Protein AF-A0A6C0HSX8-F1 (afdb_monomer_lite)

pLDDT: mean 77.42, std 18.5, range [24.56, 97.62]

Organism: NCBI:txid1070528

Sequence (613 aa):
MSINVEELKIKISTNLPGSNSSLIDFKRTMLSHPELVDMRQDLSEYPYFTFDVKYPLKNLRYLTYKDRVEFFFNKEKFTQRLLTFSKEKTILDITKIETDKDEQFYYKRRDKNIEKNILAMIELLFPTKFPVINDIQSSYDIVQERSKIKNMVLDPMVTNNYCYFKINNETYTVKKNIWINDILNHPFYQRLILEYRKLWIALEESKLKIKREYNLKIKNKKVTENEIKSEKEKRIGIIDKLLKEKNDSVDKKDVPREYDVFTGIIVNDYKAPLRESSNTELQTLLNTSNSDSIEEFYNFLNYLYDRFFYLGKNENSKKLDMKYKNKLKVGMSFVNLNIMDAPKKEVYIYIDFIKGEVNKENEKKIWCPFVGDYLGNQLETLILNYYSKGVTTKSIPNWNITKNRMIFSIKNSKSEETKKPLMLEEKPLHNSTGKHVSNKEEKKEDKNSSNYISFKSNFLSFIFKKIDKKKIDELNESRFKVLLPVTLTDQNLLDLIEKNDSELYSLIEEWNKSPNRNRGLISELNVKISSLEGKLKNAKDESKHQELIKVFIEMNNQNFKASLFNLLIEVENIVLELEQNKKLFSNVLPRGGGTKKKGKNSSLFTRKLINKK

Secondary structure (DSSP, 8-state):
-----EEEEEEEEE--SSSTT--EE--GGGEE-GGGTT--TTS-SS-EE-SSS---HHHHHTS-HHHHHHHHH-HHHHHHHHHHH--GGGS--GGG--SHHHHHHHHHHHHHHHHHHHHHHHHHHS---SSSTT-EEEHHHHHTT----------TTS-----EEEETTEEEEEEEEEEE-BTTTSHHHHHHHHHHHHHHHHHHHHHHHHHHHHHHHHHTT-S-HHHHHHHHHHHHHHHHHHTT---TTS-GGGS-HHHHHIIIIIGGGGSTTT-EES-HHHHHHHH--SHHHHHHHHHHHHHHHHHHT--S--GGGGSPPHHHHGGGB--PEE--TT-TTS--EEEEEEEEEEEB---TTTHHHHHHHHHHHHHHHHHHHHHHHHHTTSSTT----TT-TTTT-EEEETTTTEEEEP----SS--PPP-----------PPP-----HHHHHHHHHHIIIIIGGGS-HHHHHHHHHSS-TTT------TTTHHHHHHHH-HHHHHHHHHHHH-SS--HHHHHHHHHHHHHHHHHHHHHHHHTTS--SSTHHHHHHHHHHHHHHHHHHHHHHHHHHHHHHTSPP------PPPP-------------------

Structure (mmCIF, N/CA/C/O backbone):
data_AF-A0A6C0HSX8-F1
#
_entry.id   AF-A0A6C0HSX8-F1
#
loop_
_atom_site.group_PDB
_atom_site.id
_atom_site.type_symbol
_atom_site.label_atom_id
_atom_site.label_alt_id
_atom_site.label_comp_id
_atom_site.label_asym_id
_atom_site.label_entity_id
_atom_site.label_seq_id
_atom_site.pdbx_PDB_ins_code
_atom_site.Cartn_x
_atom_site.Cartn_y
_atom_site.Cartn_z
_atom_site.occupancy
_atom_site.B_iso_or_equiv
_atom_site.auth_seq_id
_atom_site.auth_comp_id
_atom_site.auth_asym_id
_atom_site.auth_atom_id
_atom_site.pdbx_PDB_model_num
ATOM 1 N N . MET A 1 1 ? 39.015 0.300 -7.497 1.00 61.34 1 MET A N 1
ATOM 2 C CA . MET A 1 1 ? 37.732 0.847 -7.001 1.00 61.34 1 MET A CA 1
ATOM 3 C C . MET A 1 1 ? 36.683 -0.235 -7.074 1.00 61.34 1 MET A C 1
ATOM 5 O O . MET A 1 1 ? 36.544 -0.835 -8.132 1.00 61.34 1 MET A O 1
ATOM 9 N N . SER A 1 2 ? 35.970 -0.485 -5.982 1.00 75.38 2 SER A N 1
ATOM 10 C CA . SER A 1 2 ? 34.860 -1.435 -5.945 1.00 75.38 2 SER A CA 1
ATOM 11 C C . SER A 1 2 ? 33.564 -0.690 -5.638 1.00 75.38 2 SER A C 1
ATOM 13 O O . SER A 1 2 ? 33.527 0.191 -4.785 1.00 75.38 2 SER A O 1
ATOM 15 N N . ILE A 1 3 ? 32.512 -1.030 -6.373 1.00 88.06 3 ILE A N 1
ATOM 16 C CA . ILE A 1 3 ? 31.132 -0.681 -6.036 1.00 88.06 3 ILE A CA 1
ATOM 17 C C . ILE A 1 3 ? 30.458 -1.954 -5.532 1.00 88.06 3 ILE A C 1
ATOM 19 O O . ILE A 1 3 ? 30.663 -3.026 -6.106 1.00 88.06 3 ILE A O 1
ATOM 23 N N . ASN A 1 4 ? 29.676 -1.856 -4.461 1.00 90.56 4 ASN A N 1
ATOM 24 C CA . ASN A 1 4 ? 28.889 -2.970 -3.968 1.00 90.56 4 ASN A CA 1
ATOM 25 C C . ASN A 1 4 ? 27.677 -3.171 -4.885 1.00 90.56 4 ASN A C 1
ATOM 27 O O . ASN A 1 4 ? 26.812 -2.297 -5.011 1.00 90.56 4 ASN A O 1
ATOM 31 N N . VAL A 1 5 ? 27.635 -4.329 -5.541 1.00 93.50 5 VAL A N 1
ATOM 32 C CA . VAL A 1 5 ? 26.610 -4.710 -6.513 1.00 93.50 5 VAL A CA 1
ATOM 33 C C . VAL A 1 5 ? 25.954 -6.000 -6.054 1.00 93.50 5 VAL A C 1
ATOM 35 O O . VAL A 1 5 ? 26.605 -7.041 -5.953 1.00 93.50 5 VAL A O 1
ATOM 38 N N . GLU A 1 6 ? 24.646 -5.924 -5.843 1.00 93.75 6 GLU A N 1
ATOM 39 C CA . GLU A 1 6 ? 23.813 -7.023 -5.360 1.00 93.75 6 GLU A CA 1
ATOM 40 C C . GLU A 1 6 ? 22.577 -7.176 -6.247 1.00 93.75 6 GLU A C 1
ATOM 42 O O . GLU A 1 6 ? 22.180 -6.241 -6.944 1.00 93.75 6 GLU A O 1
ATOM 47 N N . GLU A 1 7 ? 21.957 -8.350 -6.212 1.00 95.25 7 GLU A N 1
ATOM 48 C CA . GLU A 1 7 ? 20.669 -8.576 -6.864 1.00 95.25 7 GLU A CA 1
ATOM 49 C C . GLU A 1 7 ? 19.532 -7.911 -6.080 1.00 95.25 7 GLU A C 1
ATOM 51 O O . GLU A 1 7 ? 19.489 -7.940 -4.846 1.00 95.25 7 GLU A O 1
ATOM 56 N N . LEU A 1 8 ? 18.597 -7.310 -6.813 1.00 96.56 8 LEU A N 1
ATOM 57 C CA . LEU A 1 8 ? 17.428 -6.636 -6.272 1.00 96.56 8 LEU A CA 1
ATOM 58 C C . LEU A 1 8 ? 16.168 -7.438 -6.572 1.00 96.56 8 LEU A C 1
ATOM 60 O O . LEU A 1 8 ? 15.764 -7.596 -7.725 1.00 96.56 8 LEU A O 1
ATOM 64 N N . LYS A 1 9 ? 15.474 -7.862 -5.519 1.00 96.25 9 LYS A N 1
ATOM 65 C CA . LYS A 1 9 ? 14.165 -8.488 -5.649 1.00 96.25 9 LYS A CA 1
ATOM 66 C C . LYS A 1 9 ? 13.092 -7.429 -5.898 1.00 96.25 9 LYS A C 1
ATOM 68 O O . LYS A 1 9 ? 12.909 -6.510 -5.102 1.00 96.25 9 LYS A O 1
ATOM 73 N N . ILE A 1 10 ? 12.339 -7.569 -6.984 1.00 96.94 10 ILE A N 1
ATOM 74 C CA . ILE A 1 10 ? 11.225 -6.670 -7.302 1.00 96.94 10 ILE A CA 1
ATOM 75 C C . ILE A 1 10 ? 9.908 -7.424 -7.103 1.00 96.94 10 ILE A C 1
ATOM 77 O O . ILE A 1 10 ? 9.648 -8.427 -7.763 1.00 96.94 10 ILE A O 1
ATOM 81 N N . LYS A 1 11 ? 9.071 -6.930 -6.189 1.00 95.62 11 LYS A N 1
ATOM 82 C CA . LYS A 1 11 ? 7.714 -7.426 -5.932 1.00 95.62 11 LYS A CA 1
ATOM 83 C C . LYS A 1 11 ? 6.708 -6.575 -6.706 1.00 95.62 11 LYS A C 1
ATOM 85 O O . LYS A 1 11 ? 6.606 -5.372 -6.462 1.00 95.62 11 LYS A O 1
ATOM 90 N N . ILE A 1 12 ? 5.950 -7.180 -7.615 1.00 93.94 12 ILE A N 1
ATOM 91 C CA . ILE A 1 12 ? 4.971 -6.480 -8.452 1.00 93.94 12 ILE A CA 1
ATOM 92 C C . ILE A 1 12 ? 3.555 -6.674 -7.904 1.00 93.94 12 ILE A C 1
ATOM 94 O O . ILE A 1 12 ? 3.070 -7.795 -7.804 1.00 93.94 12 ILE A O 1
ATOM 98 N N . SER A 1 13 ? 2.870 -5.574 -7.603 1.00 92.12 13 SER A N 1
ATOM 99 C CA . SER A 1 13 ? 1.418 -5.505 -7.399 1.00 92.12 13 SER A CA 1
ATOM 100 C C . SER A 1 13 ? 0.740 -5.048 -8.696 1.00 92.12 13 SER A C 1
ATOM 102 O O . SER A 1 13 ? 1.290 -4.201 -9.396 1.00 92.12 13 SER A O 1
ATOM 104 N N . THR A 1 14 ? -0.430 -5.588 -9.047 1.00 91.75 14 THR A N 1
ATOM 105 C CA . THR A 1 14 ? -1.051 -5.342 -10.365 1.00 91.75 14 THR A CA 1
ATOM 106 C C . THR A 1 14 ? -2.570 -5.157 -10.300 1.00 91.75 14 THR A C 1
ATOM 108 O O . THR A 1 14 ? -3.211 -5.395 -9.266 1.00 91.75 14 THR A O 1
ATOM 111 N N . ASN A 1 15 ? -3.152 -4.742 -11.429 1.00 90.00 15 ASN A N 1
ATOM 112 C CA . ASN A 1 15 ? -4.592 -4.721 -11.701 1.00 90.00 15 ASN A CA 1
ATOM 113 C C . ASN A 1 15 ? -5.109 -6.015 -12.373 1.00 90.00 15 ASN A C 1
ATOM 115 O O . ASN A 1 15 ? -6.150 -5.977 -13.017 1.00 90.00 15 ASN A O 1
ATOM 119 N N . LEU A 1 16 ? -4.419 -7.155 -12.268 1.00 87.94 16 LEU A N 1
ATOM 120 C CA . LEU A 1 16 ? -4.921 -8.414 -12.838 1.00 87.94 16 LEU A CA 1
ATOM 121 C C . LEU A 1 16 ? -6.102 -8.982 -12.010 1.00 87.94 16 LEU A C 1
ATOM 123 O O . LEU A 1 16 ? -6.048 -8.947 -10.776 1.00 87.94 16 LEU A O 1
ATOM 127 N N . PRO A 1 17 ? -7.165 -9.519 -12.645 1.00 72.25 17 PRO A N 1
ATOM 128 C CA . PRO A 1 17 ? -8.296 -10.135 -11.955 1.00 72.25 17 PRO A CA 1
ATOM 129 C C . PRO A 1 17 ? -7.952 -11.557 -11.480 1.00 72.25 17 PRO A C 1
ATOM 131 O O . PRO A 1 17 ? -7.256 -12.293 -12.170 1.00 72.25 17 PRO A O 1
ATOM 134 N N . GLY A 1 18 ? -8.506 -11.991 -10.339 1.00 61.31 18 GLY A N 1
ATOM 135 C CA . GLY A 1 18 ? -8.582 -13.427 -10.009 1.00 61.31 18 GLY A CA 1
ATOM 136 C C . GLY A 1 18 ? -7.676 -13.971 -8.900 1.00 61.31 18 GLY A C 1
ATOM 137 O O . GLY A 1 18 ? -7.737 -15.162 -8.621 1.00 61.31 18 GLY A O 1
ATOM 138 N N . SER A 1 19 ? -6.935 -13.140 -8.176 1.00 42.19 19 SER A N 1
ATOM 139 C CA . SER A 1 19 ? -6.230 -13.571 -6.962 1.00 42.19 19 SER A CA 1
ATOM 140 C C . SER A 1 19 ? -6.190 -12.436 -5.956 1.00 42.19 19 SER A C 1
ATOM 142 O O . SER A 1 19 ? -5.979 -11.285 -6.335 1.00 42.19 19 SER A O 1
ATOM 144 N N . ASN A 1 20 ? -6.402 -12.749 -4.675 1.00 44.25 20 ASN A N 1
ATOM 145 C CA . ASN A 1 20 ? -6.136 -11.840 -3.562 1.00 44.25 20 ASN A CA 1
ATOM 146 C C . ASN A 1 20 ? -4.776 -11.173 -3.790 1.00 44.25 20 ASN A C 1
ATOM 148 O O . ASN A 1 20 ? -3.761 -11.838 -3.620 1.00 44.25 20 ASN A O 1
ATOM 152 N N . SER A 1 21 ? -4.755 -9.911 -4.234 1.00 51.84 21 SER A N 1
ATOM 153 C CA . SER A 1 21 ? -3.550 -9.074 -4.296 1.00 51.84 21 SER A CA 1
ATOM 154 C C . SER A 1 21 ? -2.266 -9.835 -4.678 1.00 51.84 21 SER A C 1
ATOM 156 O O . SER A 1 21 ? -1.321 -9.824 -3.892 1.00 51.84 21 SER A O 1
ATOM 158 N N . SER A 1 22 ? -2.238 -10.561 -5.805 1.00 63.34 22 SER A N 1
ATOM 159 C CA . SER A 1 22 ? -1.090 -11.413 -6.150 1.00 63.34 22 SER A CA 1
ATOM 160 C C . SER A 1 22 ? 0.150 -10.552 -6.349 1.00 63.34 22 SER A C 1
ATOM 162 O O . SER A 1 22 ? 0.334 -9.943 -7.401 1.00 63.34 22 SER A O 1
ATOM 164 N N . LEU A 1 23 ? 0.970 -10.474 -5.306 1.00 86.12 23 LEU A N 1
ATOM 165 C CA . LEU A 1 23 ? 2.324 -9.973 -5.396 1.00 86.12 23 LEU A CA 1
ATOM 166 C C . LEU A 1 23 ? 3.110 -10.989 -6.213 1.00 86.12 23 LEU A C 1
ATOM 168 O O . LEU A 1 23 ? 3.258 -12.135 -5.796 1.00 86.12 23 LEU A O 1
ATOM 172 N N . ILE A 1 24 ? 3.560 -10.574 -7.389 1.00 90.50 24 ILE A N 1
ATOM 173 C CA . ILE A 1 24 ? 4.326 -11.412 -8.304 1.00 90.50 24 ILE A CA 1
ATOM 174 C C . ILE A 1 24 ? 5.804 -11.089 -8.111 1.00 90.50 24 ILE A C 1
ATOM 176 O O . ILE A 1 24 ? 6.194 -9.920 -8.106 1.00 90.50 24 ILE A O 1
ATOM 180 N N . ASP A 1 25 ? 6.630 -12.119 -7.964 1.00 92.94 25 ASP A N 1
ATOM 181 C CA . ASP A 1 25 ? 8.080 -11.953 -7.953 1.00 92.94 25 ASP A CA 1
ATOM 182 C C . ASP A 1 25 ? 8.540 -11.730 -9.390 1.00 92.94 25 ASP A C 1
ATOM 184 O O . ASP A 1 25 ? 8.415 -12.614 -10.236 1.00 92.94 25 ASP A O 1
ATOM 188 N N . PHE A 1 26 ? 9.029 -10.524 -9.674 1.00 95.38 26 PHE A N 1
ATOM 189 C CA . PHE A 1 26 ? 9.528 -10.192 -10.996 1.00 95.38 26 PHE A CA 1
ATOM 190 C C . PHE A 1 26 ? 10.747 -11.046 -11.330 1.00 95.38 26 PHE A C 1
ATOM 192 O O . PHE A 1 26 ? 11.715 -11.083 -10.567 1.00 95.38 26 PHE A O 1
ATOM 199 N N . LYS A 1 27 ? 10.718 -11.646 -12.515 1.00 95.06 27 LYS A N 1
ATOM 200 C CA . LYS A 1 27 ? 11.870 -12.283 -13.143 1.00 95.06 27 LYS A CA 1
ATOM 201 C C . LYS A 1 27 ? 12.086 -11.690 -14.523 1.00 95.06 27 LYS A C 1
ATOM 203 O O . LYS A 1 27 ? 11.119 -11.384 -15.223 1.00 95.06 27 LYS A O 1
ATOM 208 N N . ARG A 1 28 ? 13.345 -11.618 -14.958 1.00 95.00 28 ARG A N 1
ATOM 209 C CA . ARG A 1 28 ? 13.721 -11.193 -16.318 1.00 95.00 28 ARG A CA 1
ATOM 210 C C . ARG A 1 28 ? 12.884 -11.864 -17.407 1.00 95.00 28 ARG A C 1
ATOM 212 O O . ARG A 1 28 ? 12.470 -11.201 -18.349 1.00 95.00 28 ARG A O 1
ATOM 219 N N . THR A 1 29 ? 12.623 -13.162 -17.269 1.00 92.94 29 THR A N 1
ATOM 220 C CA . THR A 1 29 ? 11.882 -13.987 -18.240 1.00 92.94 29 THR A CA 1
ATOM 221 C C . THR A 1 29 ? 10.427 -13.561 -18.441 1.00 92.94 29 THR A C 1
ATOM 223 O O . THR A 1 29 ? 9.812 -13.953 -19.428 1.00 92.94 29 THR A O 1
ATOM 226 N N . MET A 1 30 ? 9.878 -12.738 -17.545 1.00 94.56 30 MET A N 1
ATOM 227 C CA . MET A 1 30 ? 8.550 -12.150 -17.711 1.00 94.56 30 MET A CA 1
ATOM 228 C C . MET A 1 30 ? 8.540 -11.022 -18.748 1.00 94.56 30 MET A C 1
ATOM 230 O O . MET A 1 30 ? 7.476 -10.723 -19.289 1.00 94.56 30 MET A O 1
ATOM 234 N N . LEU A 1 31 ? 9.687 -10.387 -19.022 1.00 94.75 31 LEU A N 1
ATOM 235 C CA . LEU A 1 31 ? 9.798 -9.343 -20.038 1.00 94.75 31 LEU A CA 1
ATOM 236 C C . LEU A 1 31 ? 9.642 -9.949 -21.432 1.00 94.75 31 LEU A C 1
ATOM 238 O O . LEU A 1 31 ? 10.349 -10.879 -21.812 1.00 94.75 31 LEU A O 1
ATOM 242 N N . SER A 1 32 ? 8.743 -9.369 -22.217 1.00 91.69 32 SER A N 1
ATOM 243 C CA . SER A 1 32 ? 8.502 -9.741 -23.605 1.00 91.69 32 SER A CA 1
ATOM 244 C C . SER A 1 32 ? 8.627 -8.494 -24.468 1.00 91.69 32 SER A C 1
ATOM 246 O O . SER A 1 32 ? 7.909 -7.519 -24.273 1.00 91.69 32 SER A O 1
ATOM 248 N N . HIS A 1 33 ? 9.554 -8.495 -25.421 1.00 90.06 33 HIS A N 1
ATOM 249 C CA . HIS A 1 33 ? 9.722 -7.401 -26.375 1.00 90.06 33 HIS A CA 1
ATOM 250 C C . HIS A 1 33 ? 10.427 -7.925 -27.636 1.00 90.06 33 HIS A C 1
ATOM 252 O O . HIS A 1 33 ? 11.295 -8.790 -27.497 1.00 90.06 33 HIS A O 1
ATOM 258 N N . PRO A 1 34 ? 10.114 -7.414 -28.845 1.00 88.25 34 PRO A N 1
ATOM 259 C CA . PRO A 1 34 ? 10.730 -7.889 -30.089 1.00 88.25 34 PRO A CA 1
ATOM 260 C C . PRO A 1 34 ? 12.266 -7.856 -30.081 1.00 88.25 34 PRO A C 1
ATOM 262 O O . PRO A 1 34 ? 12.910 -8.778 -30.563 1.00 88.25 34 PRO A O 1
ATOM 265 N N . GLU A 1 35 ? 12.870 -6.843 -29.453 1.00 89.56 35 GLU A N 1
ATOM 266 C CA . GLU A 1 35 ? 14.338 -6.736 -29.325 1.00 89.56 35 GLU A CA 1
ATOM 267 C C . GLU A 1 35 ? 14.986 -7.808 -28.420 1.00 89.56 35 GLU A C 1
ATOM 269 O O . GLU A 1 35 ? 16.211 -7.916 -28.378 1.00 89.56 35 GLU A O 1
ATOM 274 N N . LEU A 1 36 ? 14.196 -8.582 -27.666 1.00 89.81 36 LEU A N 1
ATOM 275 C CA . LEU A 1 36 ? 14.700 -9.584 -26.719 1.00 89.81 36 LEU A CA 1
ATOM 276 C C . LEU A 1 36 ? 14.746 -11.007 -27.295 1.00 89.81 36 LEU A C 1
ATOM 278 O O . LEU A 1 36 ? 15.215 -11.902 -26.598 1.00 89.81 36 LEU A O 1
ATOM 282 N N . VAL A 1 37 ? 14.281 -11.230 -28.532 1.00 85.12 37 VAL A N 1
ATOM 283 C CA . VAL A 1 37 ? 14.217 -12.573 -29.147 1.00 85.12 37 VAL A CA 1
ATOM 284 C C . VAL A 1 37 ? 15.601 -13.234 -29.203 1.00 85.12 37 VAL A C 1
ATOM 286 O O . VAL A 1 37 ? 15.739 -14.387 -28.808 1.00 85.12 37 VAL A O 1
ATOM 289 N N . ASP A 1 38 ? 16.637 -12.469 -29.559 1.00 82.19 38 ASP A N 1
ATOM 290 C CA . ASP A 1 38 ? 18.027 -12.946 -29.666 1.00 82.19 38 ASP A CA 1
ATOM 291 C C . ASP A 1 38 ? 18.874 -12.567 -28.438 1.00 82.19 38 ASP A C 1
ATOM 293 O O . ASP A 1 38 ? 20.046 -12.174 -28.540 1.00 82.19 38 ASP A O 1
ATOM 297 N N . MET A 1 39 ? 18.257 -12.540 -27.257 1.00 83.12 39 MET A N 1
ATOM 298 C CA . MET A 1 39 ? 18.958 -12.234 -26.015 1.00 83.12 39 MET A CA 1
ATOM 299 C C . MET A 1 39 ? 19.710 -13.461 -25.495 1.00 83.12 39 MET A C 1
ATOM 301 O O . MET A 1 39 ? 19.223 -14.588 -25.567 1.00 83.12 39 MET A O 1
ATOM 305 N N . ARG A 1 40 ? 20.902 -13.234 -24.930 1.00 76.38 40 ARG A N 1
ATOM 306 C CA . ARG A 1 40 ? 21.687 -14.303 -24.311 1.00 76.38 40 ARG A CA 1
ATOM 307 C C . ARG A 1 40 ? 20.922 -14.941 -23.147 1.00 76.38 40 ARG A C 1
ATOM 309 O O . ARG A 1 40 ? 20.208 -14.261 -22.407 1.00 76.38 40 ARG A O 1
ATOM 316 N N . GLN A 1 41 ? 21.086 -16.251 -22.986 1.00 73.62 41 GLN A N 1
ATOM 317 C CA . GLN A 1 41 ? 20.391 -17.017 -21.950 1.00 73.62 41 GLN A CA 1
ATOM 318 C C . GLN A 1 41 ? 21.076 -16.940 -20.574 1.00 73.62 41 GLN A C 1
ATOM 320 O O . GLN A 1 41 ? 20.413 -17.181 -19.571 1.00 73.62 41 GLN A O 1
ATOM 325 N N . ASP A 1 42 ? 22.347 -16.532 -20.512 1.00 85.19 42 ASP A N 1
ATOM 326 C CA . ASP A 1 42 ? 23.212 -16.489 -19.318 1.00 85.19 42 ASP A CA 1
ATOM 327 C C . ASP A 1 42 ? 22.998 -15.267 -18.400 1.00 85.19 42 ASP A C 1
ATOM 329 O O . ASP A 1 42 ? 23.768 -15.024 -17.473 1.00 85.19 42 ASP A O 1
ATOM 333 N N . LEU A 1 43 ? 21.947 -14.482 -18.635 1.00 92.81 43 LEU A N 1
ATOM 334 C CA . LEU A 1 43 ? 21.606 -13.322 -17.811 1.00 92.81 43 LEU A CA 1
ATOM 335 C C . LEU A 1 43 ? 20.876 -13.731 -16.525 1.00 92.81 43 LEU A C 1
ATOM 337 O O . LEU A 1 43 ? 19.984 -14.587 -16.572 1.00 92.81 43 LEU A O 1
ATOM 341 N N . SER A 1 44 ? 21.166 -13.035 -15.416 1.00 94.38 44 SER A N 1
ATOM 342 C CA . SER A 1 44 ? 20.506 -13.270 -14.121 1.00 94.38 44 SER A CA 1
ATOM 343 C C . SER A 1 44 ? 18.979 -13.134 -14.220 1.00 94.38 44 SER A C 1
ATOM 345 O O . SER A 1 44 ? 18.436 -12.452 -15.099 1.00 94.38 44 SER A O 1
ATOM 347 N N . GLU A 1 45 ? 18.265 -13.813 -13.319 1.00 93.44 45 GLU A N 1
ATOM 348 C CA . GLU A 1 45 ? 16.816 -13.667 -13.170 1.00 93.44 45 GLU A CA 1
ATOM 349 C C . GLU A 1 45 ? 16.429 -12.336 -12.514 1.00 93.44 45 GLU A C 1
ATOM 351 O O . GLU A 1 45 ? 15.353 -11.810 -12.820 1.00 93.44 45 GLU A O 1
ATOM 356 N N . TYR A 1 46 ? 17.293 -11.788 -11.651 1.00 95.75 46 TYR A N 1
ATOM 357 C CA . TYR A 1 46 ? 17.060 -10.557 -10.895 1.00 95.75 46 TYR A CA 1
ATOM 358 C C . TYR A 1 46 ? 17.979 -9.427 -11.372 1.00 95.75 46 TYR A C 1
ATOM 360 O O . TYR A 1 46 ? 19.138 -9.668 -11.714 1.00 95.75 46 TYR A O 1
ATOM 368 N N . PRO A 1 47 ? 17.493 -8.175 -11.404 1.00 97.31 47 PRO A N 1
ATOM 369 C CA . PRO A 1 47 ? 18.325 -7.054 -11.803 1.00 97.31 47 PRO A CA 1
ATOM 370 C C . PRO A 1 47 ? 19.370 -6.741 -10.729 1.00 97.31 47 PRO A C 1
ATOM 372 O O . PRO A 1 47 ? 19.084 -6.755 -9.532 1.00 97.31 47 PRO A O 1
ATOM 375 N N . TYR A 1 48 ? 20.569 -6.378 -11.160 1.00 97.62 48 TYR A N 1
ATOM 376 C CA . TYR A 1 48 ? 21.613 -5.840 -10.308 1.00 97.62 48 TYR A CA 1
ATOM 377 C C . TYR A 1 48 ? 21.307 -4.401 -9.893 1.00 97.62 48 TYR A C 1
ATOM 379 O O . TYR A 1 48 ? 20.734 -3.595 -10.636 1.00 97.62 48 TYR A O 1
ATOM 387 N N . PHE A 1 49 ? 21.710 -4.076 -8.671 1.00 96.94 49 PHE A N 1
ATOM 388 C CA . PHE A 1 49 ? 21.476 -2.786 -8.058 1.00 96.94 49 PHE A CA 1
ATOM 389 C C . PHE A 1 49 ? 22.652 -2.354 -7.189 1.00 96.94 49 PHE A C 1
ATOM 391 O O . PHE A 1 49 ? 23.287 -3.151 -6.497 1.00 96.94 49 PHE A O 1
ATOM 398 N N . THR A 1 50 ? 22.888 -1.046 -7.173 1.00 95.06 50 THR A N 1
ATOM 399 C CA . THR A 1 50 ? 23.764 -0.397 -6.202 1.00 95.06 50 THR A CA 1
ATOM 400 C C . THR A 1 50 ? 23.189 0.956 -5.806 1.00 95.06 50 THR A C 1
ATOM 402 O O . THR A 1 50 ? 22.540 1.637 -6.607 1.00 95.06 50 THR A O 1
ATOM 405 N N . PHE A 1 51 ? 23.434 1.356 -4.562 1.00 93.50 51 PHE A N 1
ATOM 406 C CA . PHE A 1 51 ? 23.184 2.716 -4.096 1.00 93.50 51 PHE A CA 1
ATOM 407 C C . PHE A 1 51 ? 24.471 3.536 -3.967 1.00 93.50 51 PHE A C 1
ATOM 409 O O . PHE A 1 51 ? 24.384 4.731 -3.686 1.00 93.50 51 PHE A O 1
ATOM 416 N N . ASP A 1 52 ? 25.643 2.941 -4.211 1.00 90.81 52 ASP A N 1
ATOM 417 C CA . ASP A 1 52 ? 26.944 3.585 -3.990 1.00 90.81 52 ASP A CA 1
ATOM 418 C C . ASP A 1 52 ? 27.179 4.733 -4.967 1.00 90.81 52 ASP A C 1
ATOM 420 O O . ASP A 1 52 ? 27.760 5.766 -4.627 1.00 90.81 52 ASP A O 1
ATOM 424 N N . VAL A 1 53 ? 26.663 4.570 -6.184 1.00 91.56 53 VAL A N 1
ATOM 425 C CA . VAL A 1 53 ? 26.750 5.542 -7.269 1.00 91.56 53 VAL A CA 1
ATOM 426 C C . VAL A 1 53 ? 25.379 5.801 -7.868 1.00 91.56 53 VAL A C 1
ATOM 428 O O . VAL A 1 53 ? 24.539 4.911 -7.997 1.00 91.56 53 VAL A O 1
ATOM 431 N N . LYS A 1 54 ? 25.140 7.050 -8.260 1.00 92.25 54 LYS A N 1
ATOM 432 C CA . LYS A 1 54 ? 23.919 7.424 -8.970 1.00 92.25 54 LYS A CA 1
ATOM 433 C C . LYS A 1 54 ? 24.009 6.954 -10.423 1.00 92.25 54 LYS A C 1
ATOM 435 O O . LYS A 1 54 ? 24.996 7.237 -11.095 1.00 92.25 54 LYS A O 1
ATOM 440 N N . TYR A 1 55 ? 22.942 6.357 -10.944 1.00 93.81 55 TYR A N 1
ATOM 441 C CA . TYR A 1 55 ? 22.902 5.917 -12.335 1.00 93.81 55 TYR A CA 1
ATOM 442 C C . TYR A 1 55 ? 23.026 7.100 -13.312 1.00 93.81 55 TYR A C 1
ATOM 444 O O . TYR A 1 55 ? 22.352 8.131 -13.134 1.00 93.81 55 TYR A O 1
ATOM 452 N N . PRO A 1 56 ? 23.838 6.967 -14.378 1.00 92.44 56 PRO A N 1
ATOM 453 C CA . PRO A 1 56 ? 24.001 7.981 -15.415 1.00 92.44 56 PRO A CA 1
ATOM 454 C C . PRO A 1 56 ? 22.796 7.966 -16.371 1.00 92.44 56 PRO A C 1
ATOM 456 O O . PRO A 1 56 ? 22.919 7.664 -17.554 1.00 92.44 56 PRO A O 1
ATOM 459 N N . LEU A 1 57 ? 21.602 8.288 -15.854 1.00 90.06 57 LEU A N 1
ATOM 460 C CA . LEU A 1 57 ? 20.318 8.122 -16.552 1.00 90.06 57 LEU A CA 1
ATOM 461 C C . LEU A 1 57 ? 20.295 8.755 -17.952 1.00 90.06 57 LEU A C 1
ATOM 463 O O . LEU A 1 57 ? 19.746 8.162 -18.871 1.00 90.06 57 LEU A O 1
ATOM 467 N N . LYS A 1 58 ? 20.937 9.916 -18.142 1.00 88.06 58 LYS A N 1
ATOM 468 C CA . LYS A 1 58 ? 21.048 10.548 -19.467 1.00 88.06 58 LYS A CA 1
ATOM 469 C C . LYS A 1 58 ? 21.695 9.608 -20.487 1.00 88.06 58 LYS A C 1
ATOM 471 O O . LYS A 1 58 ? 21.166 9.455 -21.573 1.00 88.06 58 LYS A O 1
ATOM 476 N N . ASN A 1 59 ? 22.795 8.952 -20.124 1.00 90.62 59 ASN A N 1
ATOM 477 C CA . ASN A 1 59 ? 23.511 8.019 -20.991 1.00 90.62 59 ASN A CA 1
ATOM 478 C C . ASN A 1 59 ? 22.741 6.707 -21.182 1.00 90.62 59 ASN A C 1
ATOM 480 O O . ASN A 1 59 ? 22.779 6.127 -22.262 1.00 90.62 59 ASN A O 1
ATOM 484 N N . LEU A 1 60 ? 22.039 6.245 -20.144 1.00 91.88 60 LEU A N 1
ATOM 485 C CA . LEU A 1 60 ? 21.262 5.005 -20.200 1.00 91.88 60 LEU A CA 1
ATOM 486 C C . LEU A 1 60 ? 19.986 5.134 -21.048 1.00 91.88 60 LEU A C 1
ATOM 488 O O . LEU A 1 60 ? 19.556 4.149 -21.633 1.00 91.88 60 LEU A O 1
ATOM 492 N N . ARG A 1 61 ? 19.399 6.332 -21.170 1.00 89.69 61 ARG A N 1
ATOM 493 C CA . ARG A 1 61 ? 18.221 6.572 -22.028 1.00 89.69 61 ARG A CA 1
ATOM 494 C C . ARG A 1 61 ? 18.492 6.355 -23.517 1.00 89.69 61 ARG A C 1
ATOM 496 O O . ARG A 1 61 ? 17.581 5.958 -24.233 1.00 89.69 61 ARG A O 1
ATOM 503 N N . TYR A 1 62 ? 19.728 6.558 -23.971 1.00 89.56 62 TYR A N 1
ATOM 504 C CA . TYR A 1 62 ? 20.114 6.342 -25.372 1.00 89.56 62 TYR A CA 1
ATOM 505 C C . TYR A 1 62 ? 20.337 4.868 -25.732 1.00 89.56 62 TYR A C 1
ATOM 507 O O . TYR A 1 62 ? 20.575 4.551 -26.892 1.00 89.56 62 TYR A O 1
ATOM 515 N N . LEU A 1 63 ? 20.282 3.964 -24.753 1.00 90.69 63 LEU A N 1
ATOM 516 C CA . LEU A 1 63 ? 20.401 2.534 -25.002 1.00 90.69 63 LEU A CA 1
ATOM 517 C C . LEU A 1 63 ? 19.146 1.972 -25.672 1.00 90.69 63 LEU A C 1
ATOM 519 O O . LEU A 1 63 ? 18.029 2.397 -25.352 1.00 90.69 63 LEU A O 1
ATOM 523 N N . THR A 1 64 ? 19.345 0.962 -26.524 1.00 92.19 64 THR A N 1
ATOM 524 C CA . THR A 1 64 ? 18.267 0.086 -27.010 1.00 92.19 64 THR A CA 1
ATOM 525 C C . THR A 1 64 ? 17.600 -0.631 -25.836 1.00 92.19 64 THR A C 1
ATOM 527 O O . THR A 1 64 ? 18.167 -0.704 -24.740 1.00 92.19 64 THR A O 1
ATOM 530 N N . TYR A 1 65 ? 16.395 -1.173 -26.018 1.00 92.62 65 TYR A N 1
ATOM 531 C CA . TYR A 1 65 ? 15.752 -1.897 -24.922 1.00 92.62 65 TYR A CA 1
ATOM 532 C C . TYR A 1 65 ? 16.544 -3.152 -24.547 1.00 92.62 65 TYR A C 1
ATOM 534 O O . TYR A 1 65 ? 16.732 -3.421 -23.359 1.00 92.62 65 TYR A O 1
ATOM 542 N N . LYS A 1 66 ? 17.094 -3.853 -25.548 1.00 93.56 66 LYS A N 1
ATOM 543 C CA . LYS A 1 66 ? 18.012 -4.985 -25.343 1.00 93.56 66 LYS A CA 1
ATOM 544 C C . LYS A 1 66 ? 19.189 -4.610 -24.439 1.00 93.56 66 LYS A C 1
ATOM 546 O O . LYS A 1 66 ? 19.425 -5.291 -23.443 1.00 93.56 66 LYS A O 1
ATOM 551 N N . ASP A 1 67 ? 19.872 -3.503 -24.733 1.00 94.06 67 ASP A N 1
ATOM 552 C CA . ASP A 1 67 ? 21.026 -3.043 -23.951 1.00 94.06 67 ASP A CA 1
ATOM 553 C C . ASP A 1 67 ? 20.639 -2.571 -22.543 1.00 94.06 67 ASP A C 1
ATOM 555 O O . ASP A 1 67 ? 21.425 -2.714 -21.608 1.00 94.06 67 ASP A O 1
ATOM 559 N N . ARG A 1 68 ? 19.436 -2.004 -22.362 1.00 94.81 68 ARG A N 1
ATOM 560 C CA . ARG A 1 68 ? 18.922 -1.627 -21.031 1.00 94.81 68 ARG A CA 1
ATOM 561 C C . ARG A 1 68 ? 18.699 -2.860 -20.166 1.00 94.81 68 ARG A C 1
ATOM 563 O O . ARG A 1 68 ? 19.112 -2.868 -19.011 1.00 94.81 68 ARG A O 1
ATOM 570 N N . VAL A 1 69 ? 18.065 -3.895 -20.716 1.00 95.31 69 VAL A N 1
ATOM 571 C CA . VAL A 1 69 ? 17.882 -5.172 -20.017 1.00 95.31 69 VAL A CA 1
ATOM 572 C C . VAL A 1 69 ? 19.250 -5.784 -19.715 1.00 95.31 69 VAL A C 1
ATOM 574 O O . VAL A 1 69 ? 19.536 -6.106 -18.568 1.00 95.31 69 VAL A O 1
ATOM 577 N N . GLU A 1 70 ? 20.156 -5.850 -20.688 1.00 95.50 70 GLU A N 1
ATOM 578 C CA . GLU A 1 70 ? 21.489 -6.406 -20.451 1.00 95.50 70 GLU A CA 1
ATOM 579 C C . GLU A 1 70 ? 22.278 -5.622 -19.391 1.00 95.50 70 GLU A C 1
ATOM 581 O O . GLU A 1 70 ? 22.923 -6.225 -18.539 1.00 95.50 70 GLU A O 1
ATOM 586 N N . PHE A 1 71 ? 22.166 -4.290 -19.374 1.00 96.31 71 PHE A N 1
ATOM 587 C CA . PHE A 1 71 ? 22.756 -3.454 -18.330 1.00 96.31 71 PHE A CA 1
ATOM 588 C C . PHE A 1 71 ? 22.299 -3.874 -16.930 1.00 96.31 71 PHE A C 1
ATOM 590 O O . PHE A 1 71 ? 23.133 -3.919 -16.036 1.00 96.31 71 PHE A O 1
ATOM 597 N N . PHE A 1 72 ? 21.020 -4.195 -16.722 1.00 97.62 72 PHE A N 1
ATOM 598 C CA . PHE A 1 72 ? 20.527 -4.589 -15.400 1.00 97.62 72 PHE A CA 1
ATOM 599 C C . PHE A 1 72 ? 20.746 -6.062 -15.065 1.00 97.62 72 PHE A C 1
ATOM 601 O O . PHE A 1 72 ? 20.864 -6.371 -13.889 1.00 97.62 72 PHE A O 1
ATOM 608 N N . PHE A 1 73 ? 20.805 -6.970 -16.037 1.00 97.25 73 PHE A N 1
ATOM 609 C CA . PHE A 1 73 ? 20.853 -8.417 -15.768 1.00 97.25 73 PHE A CA 1
ATOM 610 C C . PHE A 1 73 ? 22.214 -9.073 -16.050 1.00 97.25 73 PHE A C 1
ATOM 612 O O . PHE A 1 73 ? 22.360 -10.284 -15.885 1.00 97.25 73 PHE A O 1
ATOM 619 N N . ASN A 1 74 ? 23.223 -8.286 -16.431 1.00 96.31 74 ASN A N 1
ATOM 620 C CA . ASN A 1 74 ? 24.619 -8.707 -16.527 1.00 96.31 74 ASN A CA 1
ATOM 621 C C . ASN A 1 74 ? 25.474 -7.904 -15.530 1.00 96.31 74 ASN A C 1
ATOM 623 O O . ASN A 1 74 ? 25.650 -6.694 -15.686 1.00 96.31 74 ASN A O 1
ATOM 627 N N . LYS A 1 75 ? 26.034 -8.578 -14.515 1.00 95.44 75 LYS A N 1
ATOM 628 C CA . LYS A 1 75 ? 26.780 -7.932 -13.417 1.00 95.44 75 LYS A CA 1
ATOM 629 C C . LYS A 1 75 ? 28.004 -7.171 -13.909 1.00 95.44 75 LYS A C 1
ATOM 631 O O . LYS A 1 75 ? 28.306 -6.085 -13.409 1.00 95.44 75 LYS A O 1
ATOM 636 N N . GLU A 1 76 ? 28.715 -7.743 -14.873 1.00 94.75 76 GLU A N 1
ATOM 637 C CA . GLU A 1 76 ? 29.929 -7.163 -15.432 1.00 94.75 76 GLU A CA 1
ATOM 638 C C . GLU A 1 76 ? 29.599 -5.886 -16.208 1.00 94.75 76 GLU A C 1
ATOM 640 O O . GLU A 1 76 ? 30.153 -4.829 -15.904 1.00 94.75 76 GLU A O 1
ATOM 645 N N . LYS A 1 77 ? 28.621 -5.939 -17.123 1.00 94.88 77 LYS A N 1
ATOM 646 C CA . LYS A 1 77 ? 28.169 -4.759 -17.879 1.00 94.88 77 LYS A CA 1
ATOM 647 C C . LYS A 1 77 ? 27.585 -3.680 -16.974 1.00 94.88 77 LYS A C 1
ATOM 649 O O . LYS A 1 77 ? 27.868 -2.499 -17.188 1.00 94.88 77 LYS A O 1
ATOM 654 N N . PHE A 1 78 ? 26.811 -4.070 -15.960 1.00 96.06 78 PHE A N 1
ATOM 655 C CA . PHE A 1 78 ? 26.303 -3.154 -14.940 1.00 96.06 78 PHE A CA 1
ATOM 656 C C . PHE A 1 78 ? 27.459 -2.395 -14.278 1.00 96.06 78 PHE A C 1
ATOM 658 O O . PHE A 1 78 ? 27.483 -1.163 -14.262 1.00 96.06 78 PHE A O 1
ATOM 665 N N . THR A 1 79 ? 28.459 -3.138 -13.797 1.00 94.75 79 THR A N 1
ATOM 666 C CA . THR A 1 79 ? 29.603 -2.596 -13.058 1.00 94.75 79 THR A CA 1
ATOM 667 C C . THR A 1 79 ? 30.480 -1.714 -13.937 1.00 94.75 79 THR A C 1
ATOM 669 O O . THR A 1 79 ? 30.740 -0.563 -13.587 1.00 94.75 79 THR A O 1
ATOM 672 N N . GLN A 1 80 ? 30.892 -2.219 -15.102 1.00 92.81 80 GLN A N 1
ATOM 673 C CA . GLN A 1 80 ? 31.737 -1.493 -16.048 1.00 92.81 80 GLN A CA 1
ATOM 674 C C . GLN A 1 80 ? 31.099 -0.162 -16.434 1.00 92.81 80 GLN A C 1
ATOM 676 O O . GLN A 1 80 ? 31.732 0.883 -16.315 1.00 92.81 80 GLN A O 1
ATOM 681 N N . ARG A 1 81 ? 29.817 -0.173 -16.817 1.00 93.06 81 ARG A N 1
ATOM 682 C CA . ARG A 1 81 ? 29.138 1.037 -17.281 1.00 93.06 81 ARG A CA 1
ATOM 683 C C . ARG A 1 81 ? 28.964 2.060 -16.164 1.00 93.06 81 ARG A C 1
ATOM 685 O O . ARG A 1 81 ? 29.114 3.256 -16.409 1.00 93.06 81 ARG A O 1
ATOM 692 N N . LEU A 1 82 ? 28.692 1.620 -14.936 1.00 92.69 82 LEU A N 1
ATOM 693 C CA . LEU A 1 82 ? 28.664 2.524 -13.790 1.00 92.69 82 LEU A CA 1
ATOM 694 C C . LEU A 1 82 ? 30.040 3.129 -13.506 1.00 92.69 82 LEU A C 1
ATOM 696 O O . LEU A 1 82 ? 30.109 4.338 -13.297 1.00 92.69 82 LEU A O 1
ATOM 700 N N . LEU A 1 83 ? 31.119 2.346 -13.552 1.00 89.00 83 LEU A N 1
ATOM 701 C CA . LEU A 1 83 ? 32.480 2.848 -13.339 1.00 89.00 83 LEU A CA 1
ATOM 702 C C . LEU A 1 83 ? 32.918 3.830 -14.434 1.00 89.00 83 LEU A C 1
ATOM 704 O O . LEU A 1 83 ? 33.514 4.852 -14.116 1.00 89.00 83 LEU A O 1
ATOM 708 N N . THR A 1 84 ? 32.557 3.592 -15.698 1.00 89.25 84 THR A N 1
ATOM 709 C CA . THR A 1 84 ? 32.884 4.501 -16.811 1.00 89.25 84 THR A CA 1
ATOM 710 C C . THR A 1 84 ? 32.286 5.898 -16.630 1.00 89.25 84 THR A C 1
ATOM 712 O O . THR A 1 84 ? 32.905 6.892 -17.000 1.00 89.25 84 THR A O 1
ATOM 715 N N . PHE A 1 85 ? 31.075 5.997 -16.074 1.00 85.00 85 PHE A N 1
ATOM 716 C CA . PHE A 1 85 ? 30.362 7.275 -15.947 1.00 85.00 85 PHE A CA 1
ATOM 717 C C . PHE A 1 85 ? 30.384 7.871 -14.532 1.00 85.00 85 PHE A C 1
ATOM 719 O O . PHE A 1 85 ? 29.944 9.010 -14.343 1.00 85.00 85 PHE A O 1
ATOM 726 N N . SER A 1 86 ? 30.884 7.137 -13.536 1.00 78.62 86 SER A N 1
ATOM 727 C CA . SER A 1 86 ? 31.004 7.624 -12.160 1.00 78.62 86 SER A CA 1
ATOM 728 C C . SER A 1 86 ? 32.344 8.325 -11.962 1.00 78.62 86 SER A C 1
ATOM 730 O O . SER A 1 86 ? 33.398 7.766 -12.233 1.00 78.62 86 SER A O 1
ATOM 732 N N . LYS A 1 87 ? 32.324 9.557 -11.443 1.00 69.81 87 LYS A N 1
ATOM 733 C CA . LYS A 1 87 ? 33.551 10.234 -10.986 1.00 69.81 87 LYS A CA 1
ATOM 734 C C . LYS A 1 87 ? 33.926 9.707 -9.597 1.00 69.81 87 LYS A C 1
ATOM 736 O O . LYS A 1 87 ? 33.025 9.499 -8.787 1.00 69.81 87 LYS A O 1
ATOM 741 N N . GLU A 1 88 ? 35.211 9.598 -9.259 1.00 60.03 88 GLU A N 1
ATOM 742 C CA . GLU A 1 88 ? 35.683 9.119 -7.938 1.00 60.03 88 GLU A CA 1
ATOM 743 C C . GLU A 1 88 ? 34.979 9.793 -6.748 1.00 60.03 88 GLU A C 1
ATOM 745 O O . GLU A 1 88 ? 34.483 9.126 -5.846 1.00 60.03 88 GLU A O 1
ATOM 750 N N . LYS A 1 89 ? 34.804 11.123 -6.794 1.00 60.28 89 LYS A N 1
ATOM 751 C CA . LYS A 1 89 ? 34.116 11.907 -5.743 1.00 60.28 89 LYS A CA 1
ATOM 752 C C . LYS A 1 89 ? 32.623 11.559 -5.572 1.00 60.28 89 LYS A C 1
ATOM 754 O O . LYS A 1 89 ? 31.973 12.004 -4.622 1.00 60.28 89 LYS A O 1
ATOM 759 N N . THR A 1 90 ? 32.040 10.807 -6.509 1.00 63.03 90 THR A N 1
ATOM 760 C CA . THR A 1 90 ? 30.620 10.429 -6.494 1.00 63.03 90 THR A CA 1
ATOM 761 C C . THR A 1 90 ? 30.324 9.068 -5.861 1.00 63.03 90 THR A C 1
ATOM 763 O O . THR A 1 90 ? 29.158 8.837 -5.531 1.00 63.03 90 THR A O 1
ATOM 766 N N . ILE A 1 91 ? 31.343 8.244 -5.600 1.00 68.38 91 ILE A N 1
ATOM 767 C CA . ILE A 1 91 ? 31.199 6.955 -4.910 1.00 68.38 91 ILE A CA 1
ATOM 768 C C . ILE A 1 91 ? 30.979 7.210 -3.413 1.00 68.38 91 ILE A C 1
ATOM 770 O O . ILE A 1 91 ? 31.661 8.040 -2.810 1.00 68.38 91 ILE A O 1
ATOM 774 N N . LEU A 1 92 ? 29.971 6.562 -2.832 1.00 68.25 92 LEU A N 1
ATOM 775 C CA . LEU A 1 92 ? 29.774 6.524 -1.386 1.00 68.25 92 LEU A CA 1
ATOM 776 C C . LEU A 1 92 ? 30.812 5.592 -0.761 1.00 68.25 92 LEU A C 1
ATOM 778 O O . LEU A 1 92 ? 30.850 4.413 -1.092 1.00 68.25 92 LEU A O 1
ATOM 782 N N . ASP A 1 93 ? 31.634 6.130 0.133 1.00 68.00 93 ASP A N 1
ATOM 783 C CA . ASP A 1 93 ? 32.678 5.383 0.827 1.00 68.00 93 ASP A CA 1
ATOM 784 C C . ASP A 1 93 ? 32.379 5.374 2.328 1.00 68.00 93 ASP A C 1
ATOM 786 O O . ASP A 1 93 ? 32.442 6.413 2.987 1.00 68.00 93 ASP A O 1
ATOM 790 N N . ILE A 1 94 ? 32.000 4.201 2.839 1.00 68.31 94 ILE A N 1
ATOM 791 C CA . ILE A 1 94 ? 31.648 3.989 4.251 1.00 68.31 94 ILE A CA 1
ATOM 792 C C . ILE A 1 94 ? 32.878 4.186 5.147 1.00 68.31 94 ILE A C 1
ATOM 794 O O . ILE A 1 94 ? 32.738 4.585 6.298 1.00 68.31 94 ILE A O 1
ATOM 798 N N . THR A 1 95 ? 34.089 3.977 4.619 1.00 67.62 95 THR A N 1
ATOM 799 C CA . THR A 1 95 ? 35.331 4.055 5.406 1.00 67.62 95 THR A CA 1
ATOM 800 C C . THR A 1 95 ? 35.723 5.479 5.812 1.00 67.62 95 THR A C 1
ATOM 802 O O . THR A 1 95 ? 36.643 5.649 6.601 1.00 67.62 95 THR A O 1
ATOM 805 N N . LYS A 1 96 ? 35.012 6.500 5.310 1.00 69.00 96 LYS A N 1
ATOM 806 C CA . LYS A 1 96 ? 35.266 7.928 5.579 1.00 69.00 96 LYS A CA 1
ATOM 807 C C . LYS A 1 96 ? 34.286 8.561 6.571 1.00 69.00 96 LYS A C 1
ATOM 809 O O . LYS A 1 96 ? 34.214 9.783 6.657 1.00 69.00 96 LYS A O 1
ATOM 814 N N . ILE A 1 97 ? 33.473 7.755 7.250 1.00 74.12 97 ILE A N 1
ATOM 815 C CA . ILE A 1 97 ? 32.522 8.240 8.253 1.00 74.12 97 ILE A CA 1
ATOM 816 C C . ILE A 1 97 ? 33.259 8.327 9.592 1.00 74.12 97 ILE A C 1
ATOM 818 O O . ILE A 1 97 ? 33.488 7.308 10.234 1.00 74.12 97 ILE A O 1
ATOM 822 N N . GLU A 1 98 ? 33.642 9.540 9.991 1.00 76.88 98 GLU A N 1
ATOM 823 C CA . GLU A 1 98 ? 34.366 9.789 11.250 1.00 76.88 98 GLU A CA 1
ATOM 824 C C . GLU A 1 98 ? 33.500 10.513 12.293 1.00 76.88 98 GLU A C 1
ATOM 826 O O . GLU A 1 98 ? 33.783 10.441 13.488 1.00 76.88 98 GLU A O 1
ATOM 831 N N . THR A 1 99 ? 32.428 11.192 11.867 1.00 79.06 99 THR A N 1
ATOM 832 C CA . THR A 1 99 ? 31.541 11.967 12.750 1.00 79.06 99 THR A CA 1
ATOM 833 C C . THR A 1 99 ? 30.056 11.673 12.515 1.00 79.06 99 THR A C 1
ATOM 835 O O . THR A 1 99 ? 29.649 11.293 11.416 1.00 79.06 99 THR A O 1
ATOM 838 N N . ASP A 1 100 ? 29.205 11.968 13.507 1.00 74.19 100 ASP A N 1
ATOM 839 C CA . ASP A 1 100 ? 27.736 11.875 13.386 1.00 74.19 100 ASP A CA 1
ATOM 840 C C . ASP A 1 100 ? 27.182 12.691 12.202 1.00 74.19 100 ASP A C 1
ATOM 842 O O . ASP A 1 100 ? 26.187 12.329 11.566 1.00 74.19 100 ASP A O 1
ATOM 846 N N . LYS A 1 101 ? 27.827 13.821 11.877 1.00 77.62 101 LYS A N 1
ATOM 847 C CA . LYS A 1 101 ? 27.449 14.654 10.725 1.00 77.62 101 LYS A CA 1
ATOM 848 C C . LYS A 1 101 ? 27.750 13.949 9.405 1.00 77.62 101 LYS A C 1
ATOM 850 O O . LYS A 1 101 ? 26.946 14.049 8.474 1.00 77.62 101 LYS A O 1
ATOM 855 N N . ASP A 1 102 ? 28.868 13.232 9.332 1.00 77.75 102 ASP A N 1
ATOM 856 C CA . ASP A 1 102 ? 29.247 12.446 8.157 1.00 77.75 102 ASP A CA 1
ATOM 857 C C . ASP A 1 102 ? 28.303 11.262 7.968 1.00 77.75 102 ASP A C 1
ATOM 859 O O . ASP A 1 102 ? 27.888 10.979 6.843 1.00 77.75 102 ASP A O 1
ATOM 863 N N . GLU A 1 103 ? 27.873 10.635 9.064 1.00 80.19 103 GLU A N 1
ATOM 864 C CA . GLU A 1 103 ? 26.911 9.536 9.035 1.00 80.19 103 GLU A CA 1
ATOM 865 C C . GLU A 1 103 ? 25.531 10.000 8.526 1.00 80.19 103 GLU A C 1
ATOM 867 O O . GLU A 1 103 ? 24.962 9.419 7.593 1.00 80.19 103 GLU A O 1
ATOM 872 N N . GLN A 1 104 ? 25.004 11.109 9.057 1.00 81.50 104 GLN A N 1
ATOM 873 C CA . GLN A 1 104 ? 23.748 11.689 8.563 1.00 81.50 104 GLN A CA 1
ATOM 874 C C . GLN A 1 104 ? 23.843 12.085 7.084 1.00 81.50 104 GLN A C 1
ATOM 876 O O . GLN A 1 104 ? 22.906 11.869 6.302 1.00 81.50 104 GLN A O 1
ATOM 881 N N . PHE A 1 105 ? 24.975 12.663 6.673 1.00 83.88 105 PHE A N 1
ATOM 882 C CA . PHE A 1 105 ? 25.222 13.010 5.279 1.00 83.88 105 PHE A CA 1
ATOM 883 C C . PHE A 1 105 ? 25.266 11.764 4.384 1.00 83.88 105 PHE A C 1
ATOM 885 O O . PHE A 1 105 ? 24.666 11.765 3.299 1.00 83.88 105 PHE A O 1
ATOM 892 N N . TYR A 1 106 ? 25.919 10.699 4.851 1.00 86.75 106 TYR A N 1
ATOM 893 C CA . TYR A 1 106 ? 25.991 9.409 4.180 1.00 86.75 106 TYR A CA 1
ATOM 894 C C . TYR A 1 106 ? 24.594 8.829 3.939 1.00 86.75 106 TYR A C 1
ATOM 896 O O . TYR A 1 106 ? 24.229 8.614 2.779 1.00 86.75 106 TYR A O 1
ATOM 904 N N . TYR A 1 107 ? 23.768 8.659 4.979 1.00 86.56 107 TYR A N 1
ATOM 905 C CA . TYR A 1 107 ? 22.430 8.071 4.825 1.00 86.56 107 TYR A CA 1
ATOM 906 C C . TYR A 1 107 ? 21.520 8.914 3.936 1.00 86.56 107 TYR A C 1
ATOM 908 O O . TYR A 1 107 ? 20.850 8.390 3.046 1.00 86.56 107 TYR A O 1
ATOM 916 N N . LYS A 1 108 ? 21.569 10.242 4.071 1.00 86.56 108 LYS A N 1
ATOM 917 C CA . LYS A 1 108 ? 20.810 11.149 3.203 1.00 86.56 108 LYS A CA 1
ATOM 918 C C . LYS A 1 108 ? 21.200 11.002 1.731 1.00 86.56 108 LYS A C 1
ATOM 920 O O . LYS A 1 108 ? 20.345 11.078 0.841 1.00 86.56 108 LYS A O 1
ATOM 925 N N . ARG A 1 109 ? 22.491 10.819 1.440 1.00 87.62 109 ARG A N 1
ATOM 926 C CA . ARG A 1 109 ? 22.988 10.612 0.074 1.00 87.62 109 ARG A CA 1
ATOM 927 C C . ARG A 1 109 ? 22.663 9.211 -0.439 1.00 87.62 109 ARG A C 1
ATOM 929 O O . ARG A 1 109 ? 22.225 9.105 -1.585 1.00 87.62 109 ARG A O 1
ATOM 936 N N . ARG A 1 110 ? 22.799 8.179 0.398 1.00 91.56 110 ARG A N 1
ATOM 937 C CA . ARG A 1 110 ? 22.381 6.801 0.112 1.00 91.56 110 ARG A CA 1
ATOM 938 C C . ARG A 1 110 ? 20.909 6.753 -0.284 1.00 91.56 110 ARG A C 1
ATOM 940 O O . ARG A 1 110 ? 20.596 6.301 -1.378 1.00 91.56 110 ARG A O 1
ATOM 947 N N . ASP A 1 111 ? 20.015 7.302 0.531 1.00 90.56 111 ASP A N 1
ATOM 948 C CA . ASP A 1 111 ? 18.566 7.257 0.293 1.00 90.56 111 ASP A CA 1
ATOM 949 C C . ASP A 1 111 ? 18.166 8.026 -0.972 1.00 90.56 111 ASP A C 1
ATOM 951 O O . ASP A 1 111 ? 17.268 7.622 -1.717 1.00 90.56 111 ASP A O 1
ATOM 955 N N . LYS A 1 112 ? 18.884 9.115 -1.269 1.00 90.69 112 LYS A N 1
ATOM 956 C CA . LYS A 1 112 ? 18.740 9.869 -2.518 1.00 90.69 112 LYS A CA 1
ATOM 957 C C . LYS A 1 112 ? 19.227 9.079 -3.733 1.00 90.69 112 LYS A C 1
ATOM 959 O O . LYS A 1 112 ? 18.617 9.193 -4.798 1.00 90.69 112 LYS A O 1
ATOM 964 N N . ASN A 1 113 ? 20.316 8.321 -3.610 1.00 93.50 113 ASN A N 1
ATOM 965 C CA . ASN A 1 113 ? 20.783 7.426 -4.666 1.00 93.50 113 ASN A CA 1
ATOM 966 C C . ASN A 1 113 ? 19.795 6.275 -4.866 1.00 93.50 113 ASN A C 1
ATOM 968 O O . ASN A 1 113 ? 19.406 6.043 -6.004 1.00 93.50 113 ASN A O 1
ATOM 972 N N . ILE A 1 114 ? 19.314 5.647 -3.787 1.00 95.19 114 ILE A N 1
ATOM 973 C CA . ILE A 1 114 ? 18.289 4.593 -3.823 1.00 95.19 114 ILE A CA 1
ATOM 974 C C . ILE A 1 114 ? 17.070 5.065 -4.616 1.00 95.19 114 ILE A C 1
ATOM 976 O O . ILE A 1 114 ? 16.707 4.451 -5.615 1.00 95.19 114 ILE A O 1
ATOM 980 N N . GLU A 1 115 ? 16.485 6.200 -4.232 1.00 93.44 115 GLU A N 1
ATOM 981 C CA . GLU A 1 115 ? 15.313 6.758 -4.910 1.00 93.44 115 GLU A CA 1
ATOM 982 C C . GLU A 1 115 ? 15.569 7.029 -6.396 1.00 93.44 115 GLU A C 1
ATOM 984 O O . GLU A 1 115 ? 14.772 6.642 -7.251 1.00 93.44 115 GLU A O 1
ATOM 989 N N . LYS A 1 116 ? 16.691 7.675 -6.730 1.00 94.00 116 LYS A N 1
ATOM 990 C CA . LYS A 1 116 ? 17.000 8.010 -8.125 1.00 94.00 116 LYS A CA 1
ATOM 991 C C . LYS A 1 116 ? 17.287 6.775 -8.969 1.00 94.00 116 LYS A C 1
ATOM 993 O O . LYS A 1 116 ? 16.882 6.748 -10.127 1.00 94.00 116 LYS A O 1
ATOM 998 N N . ASN A 1 117 ? 17.973 5.790 -8.406 1.00 96.56 117 ASN A N 1
ATOM 999 C CA . ASN A 1 117 ? 18.371 4.574 -9.099 1.00 96.56 117 ASN A CA 1
ATOM 1000 C C . ASN A 1 117 ? 17.178 3.636 -9.301 1.00 96.56 117 ASN A C 1
ATOM 1002 O O . ASN A 1 117 ? 17.037 3.093 -10.391 1.00 96.56 117 ASN A O 1
ATOM 1006 N N . ILE A 1 118 ? 16.280 3.507 -8.314 1.00 97.50 118 ILE A N 1
ATOM 1007 C CA . ILE A 1 118 ? 15.033 2.740 -8.465 1.00 97.50 118 ILE A CA 1
ATOM 1008 C C . ILE A 1 118 ? 14.144 3.384 -9.529 1.00 97.50 118 ILE A C 1
ATOM 1010 O O . ILE A 1 118 ? 13.714 2.702 -10.452 1.00 97.50 118 ILE A O 1
ATOM 1014 N N . LEU A 1 119 ? 13.903 4.698 -9.461 1.00 95.06 119 LEU A N 1
ATOM 1015 C CA . LEU A 1 119 ? 13.073 5.372 -10.465 1.00 95.06 119 LEU A CA 1
ATOM 1016 C C . LEU A 1 119 ? 13.682 5.282 -11.873 1.00 95.06 119 LEU A C 1
ATOM 1018 O O . LEU A 1 119 ? 12.952 5.050 -12.831 1.00 95.06 119 LEU A O 1
ATOM 1022 N N . ALA A 1 120 ? 15.007 5.415 -11.995 1.00 95.38 120 ALA A N 1
ATOM 1023 C CA . ALA A 1 120 ? 15.718 5.207 -13.255 1.00 95.38 120 ALA A CA 1
ATOM 1024 C C . ALA A 1 120 ? 15.579 3.765 -13.765 1.00 95.38 120 ALA A C 1
ATOM 1026 O O . ALA A 1 120 ? 15.363 3.556 -14.952 1.00 95.38 120 ALA A O 1
ATOM 1027 N N . MET A 1 121 ? 15.684 2.770 -12.883 1.00 97.19 121 MET A N 1
ATOM 1028 C CA . MET A 1 121 ? 15.498 1.365 -13.239 1.00 97.19 121 MET A CA 1
ATOM 1029 C C . MET A 1 121 ? 14.077 1.099 -13.738 1.00 97.19 121 MET A C 1
ATOM 1031 O O . MET A 1 121 ? 13.925 0.489 -14.790 1.00 97.19 121 MET A O 1
ATOM 1035 N N . ILE A 1 122 ? 13.054 1.602 -13.042 1.00 96.44 122 ILE A N 1
ATOM 1036 C CA . ILE A 1 122 ? 11.650 1.487 -13.466 1.00 96.44 122 ILE A CA 1
ATOM 1037 C C . ILE A 1 122 ? 11.454 2.116 -14.846 1.00 96.44 122 ILE A C 1
ATOM 1039 O O . ILE A 1 122 ? 10.817 1.519 -15.706 1.00 96.44 122 ILE A O 1
ATOM 1043 N N . GLU A 1 123 ? 12.040 3.291 -15.078 1.00 93.38 123 GLU A N 1
ATOM 1044 C CA . GLU A 1 123 ? 11.967 3.984 -16.366 1.00 93.38 123 GLU A CA 1
ATOM 1045 C C . GLU A 1 123 ? 12.594 3.191 -17.512 1.00 93.38 123 GLU A C 1
ATOM 1047 O O . GLU A 1 123 ? 12.051 3.144 -18.614 1.00 93.38 123 GLU A O 1
ATOM 1052 N N . LEU A 1 124 ? 13.734 2.557 -17.253 1.00 94.19 124 LEU A N 1
ATOM 1053 C CA . LEU A 1 124 ? 14.504 1.869 -18.280 1.00 94.19 124 LEU A CA 1
ATOM 1054 C C . LEU A 1 124 ? 14.011 0.437 -18.533 1.00 94.19 124 LEU A C 1
ATOM 1056 O O . LEU A 1 124 ? 14.011 0.014 -19.689 1.00 94.19 124 LEU A O 1
ATOM 1060 N N . LEU A 1 125 ? 13.601 -0.293 -17.488 1.00 95.19 125 LEU A N 1
ATOM 1061 C CA . LEU A 1 125 ? 13.108 -1.674 -17.582 1.00 95.19 125 LEU A CA 1
ATOM 1062 C C . LEU A 1 125 ? 11.625 -1.755 -17.937 1.00 95.19 125 LEU A C 1
ATOM 1064 O O . LEU A 1 125 ? 11.243 -2.644 -18.697 1.00 95.19 125 LEU A O 1
ATOM 1068 N N . PHE A 1 126 ? 10.803 -0.839 -17.420 1.00 95.12 126 PHE A N 1
ATOM 1069 C CA . PHE A 1 126 ? 9.347 -0.847 -17.591 1.00 95.12 126 PHE A CA 1
ATOM 1070 C C . PHE A 1 126 ? 8.855 0.429 -18.293 1.00 95.12 126 PHE A C 1
ATOM 1072 O O . PHE A 1 126 ? 7.984 1.125 -17.761 1.00 95.12 126 PHE A O 1
ATOM 1079 N N . PRO A 1 127 ? 9.406 0.787 -19.470 1.00 92.69 127 PRO A N 1
ATOM 1080 C CA . PRO A 1 127 ? 8.993 1.997 -20.160 1.00 92.69 127 PRO A CA 1
ATOM 1081 C C . PRO A 1 127 ? 7.500 1.943 -20.492 1.00 92.69 127 PRO A C 1
ATOM 1083 O O . PRO A 1 127 ? 6.941 0.898 -20.831 1.00 92.69 127 PRO A O 1
ATOM 1086 N N . THR A 1 128 ? 6.857 3.099 -20.396 1.00 91.00 128 THR A N 1
ATOM 1087 C CA . THR A 1 128 ? 5.459 3.299 -20.784 1.00 91.00 128 THR A CA 1
ATOM 1088 C C . THR A 1 128 ? 5.420 4.212 -21.990 1.00 91.00 128 THR A C 1
ATOM 1090 O O . THR A 1 128 ? 6.191 5.169 -22.091 1.00 91.00 128 THR A O 1
ATOM 1093 N N . LYS A 1 129 ? 4.517 3.901 -22.915 1.00 90.19 129 LYS A N 1
ATOM 1094 C CA . LYS A 1 129 ? 4.307 4.676 -24.141 1.00 90.19 129 LYS A CA 1
ATOM 1095 C C . LYS A 1 129 ? 2.850 5.039 -24.354 1.00 90.19 129 LYS A C 1
ATOM 1097 O O . LYS A 1 129 ? 2.559 6.141 -24.804 1.00 90.19 129 LYS A O 1
ATOM 1102 N N . PHE A 1 130 ? 1.955 4.116 -24.024 1.00 88.19 130 PHE A N 1
ATOM 1103 C CA . PHE A 1 130 ? 0.519 4.296 -24.123 1.00 88.19 130 PHE A CA 1
ATOM 1104 C C . PHE A 1 130 ? -0.118 4.110 -22.740 1.00 88.19 130 PHE A C 1
ATOM 1106 O O . PHE A 1 130 ? 0.232 3.156 -22.044 1.00 88.19 130 PHE A O 1
ATOM 1113 N N . PRO A 1 131 ? -1.074 4.966 -22.344 1.00 84.69 131 PRO A N 1
ATOM 1114 C CA . PRO A 1 131 ? -1.524 6.177 -23.037 1.00 84.69 131 PRO A CA 1
ATOM 1115 C C . PRO A 1 131 ? -0.563 7.362 -22.843 1.00 84.69 131 PRO A C 1
ATOM 1117 O O . PRO A 1 131 ? -0.664 8.360 -23.549 1.00 84.69 131 PRO A O 1
ATOM 1120 N N . VAL A 1 132 ? 0.348 7.266 -21.873 1.00 83.81 132 VAL A N 1
ATOM 1121 C CA . VAL A 1 132 ? 1.277 8.330 -21.492 1.00 83.81 132 VAL A CA 1
ATOM 1122 C C . VAL A 1 132 ? 2.698 7.782 -21.524 1.00 83.81 132 VAL A C 1
ATOM 1124 O O . VAL A 1 132 ? 2.964 6.663 -21.086 1.00 83.81 132 VAL A O 1
ATOM 1127 N N . ILE A 1 133 ? 3.613 8.590 -22.051 1.00 84.50 133 ILE A N 1
ATOM 1128 C CA . ILE A 1 133 ? 5.036 8.272 -22.094 1.00 84.50 133 ILE A CA 1
ATOM 1129 C C . ILE A 1 133 ? 5.647 8.472 -20.705 1.00 84.50 133 ILE A C 1
ATOM 1131 O O . ILE A 1 133 ? 5.506 9.546 -20.119 1.00 84.50 133 ILE A O 1
ATOM 1135 N N . ASN A 1 134 ? 6.377 7.467 -20.219 1.00 82.25 134 ASN A N 1
ATOM 1136 C CA . ASN A 1 134 ? 7.086 7.492 -18.936 1.00 82.25 134 ASN A CA 1
ATOM 1137 C C . ASN A 1 134 ? 6.190 7.869 -17.734 1.00 82.25 134 ASN A C 1
ATOM 1139 O O . ASN A 1 134 ? 6.614 8.619 -16.850 1.00 82.25 134 ASN A O 1
ATOM 1143 N N . ASP A 1 135 ? 4.964 7.332 -17.672 1.00 88.06 135 ASP A N 1
ATOM 1144 C CA . ASP A 1 135 ? 4.065 7.452 -16.516 1.00 88.06 135 ASP A CA 1
ATOM 1145 C C . ASP A 1 135 ? 4.602 6.645 -15.325 1.00 88.06 135 ASP A C 1
ATOM 1147 O O . ASP A 1 135 ? 4.277 5.473 -15.102 1.00 88.06 135 ASP A O 1
ATOM 1151 N N . ILE A 1 136 ? 5.508 7.293 -14.594 1.00 90.06 136 ILE A N 1
ATOM 1152 C CA . ILE A 1 136 ? 6.226 6.739 -13.453 1.00 90.06 136 ILE A CA 1
ATOM 1153 C C . ILE A 1 136 ? 6.022 7.654 -12.260 1.00 90.06 136 ILE A C 1
ATOM 1155 O O . ILE A 1 136 ? 6.426 8.824 -12.253 1.00 90.06 136 ILE A O 1
ATOM 1159 N N . GLN A 1 137 ? 5.433 7.088 -11.217 1.00 91.44 137 GLN A N 1
ATOM 1160 C CA . GLN A 1 137 ? 5.088 7.798 -9.995 1.00 91.44 137 GLN A CA 1
ATOM 1161 C C . GLN A 1 137 ? 5.684 7.102 -8.771 1.00 91.44 137 GLN A C 1
ATOM 1163 O O . GLN A 1 137 ? 6.231 6.003 -8.839 1.00 91.44 137 GLN A O 1
ATOM 1168 N N . SER A 1 138 ? 5.590 7.781 -7.638 1.00 92.75 138 SER A N 1
ATOM 1169 C CA . SER A 1 138 ? 5.984 7.298 -6.320 1.00 92.75 138 SER A CA 1
ATOM 1170 C C . SER A 1 138 ? 4.741 7.355 -5.445 1.00 92.75 138 SER A C 1
ATOM 1172 O O . SER A 1 138 ? 4.037 8.369 -5.444 1.00 92.75 138 SER A O 1
ATOM 1174 N N . SER A 1 139 ? 4.434 6.278 -4.732 1.00 93.81 139 SER A N 1
ATOM 1175 C CA . SER A 1 139 ? 3.252 6.233 -3.875 1.00 93.81 139 SER A CA 1
ATOM 1176 C C . SER A 1 139 ? 3.361 7.256 -2.737 1.00 93.81 139 SER A C 1
ATOM 1178 O O . SER A 1 139 ? 2.382 7.926 -2.419 1.00 93.81 139 SER A O 1
ATOM 1180 N N . TYR A 1 140 ? 4.577 7.525 -2.249 1.00 93.19 140 TYR A N 1
ATOM 1181 C CA . TYR A 1 140 ? 4.850 8.626 -1.329 1.00 93.19 140 TYR A CA 1
ATOM 1182 C C . TYR A 1 140 ? 4.455 9.998 -1.896 1.00 93.19 140 TYR A C 1
ATOM 1184 O O . TYR A 1 140 ? 3.847 10.796 -1.186 1.00 93.19 140 TYR A O 1
ATOM 1192 N N . ASP A 1 141 ? 4.724 10.281 -3.176 1.00 89.25 141 ASP A N 1
ATOM 1193 C CA . ASP A 1 141 ? 4.318 11.558 -3.784 1.00 89.25 141 ASP A CA 1
ATOM 1194 C C . ASP A 1 141 ? 2.789 11.680 -3.874 1.00 89.25 141 ASP A C 1
ATOM 1196 O O . ASP A 1 141 ? 2.248 12.775 -3.707 1.00 89.25 141 ASP A O 1
ATOM 1200 N N . ILE A 1 142 ? 2.090 10.558 -4.086 1.00 88.88 142 ILE A N 1
ATOM 1201 C CA . ILE A 1 142 ? 0.622 10.483 -4.095 1.00 88.88 142 ILE A CA 1
ATOM 1202 C C . ILE A 1 142 ? 0.063 10.763 -2.692 1.00 88.88 142 ILE A C 1
ATOM 1204 O O . ILE A 1 142 ? -0.823 11.603 -2.552 1.00 88.88 142 ILE A O 1
ATOM 1208 N N . VAL A 1 143 ? 0.611 10.127 -1.650 1.00 87.56 143 VAL A N 1
ATOM 1209 C CA . VAL A 1 143 ? 0.230 10.353 -0.238 1.00 87.56 143 VAL A CA 1
ATOM 1210 C C . VAL A 1 143 ? 0.436 11.809 0.182 1.00 87.56 143 VAL A C 1
ATOM 1212 O O . VAL A 1 143 ? -0.339 12.364 0.958 1.00 87.56 143 VAL A O 1
ATOM 1215 N N . GLN A 1 144 ? 1.486 12.438 -0.338 1.00 83.19 144 GLN A N 1
ATOM 1216 C CA . GLN A 1 144 ? 1.826 13.830 -0.067 1.00 83.19 144 GLN A CA 1
ATOM 1217 C C . GLN A 1 144 ? 0.965 14.836 -0.842 1.00 83.19 144 GLN A C 1
ATOM 1219 O O . GLN A 1 144 ? 1.182 16.037 -0.687 1.00 83.19 144 GLN A O 1
ATOM 1224 N N . GLU A 1 145 ? 0.061 14.371 -1.715 1.00 76.00 145 GLU A N 1
ATOM 1225 C CA . GLU A 1 145 ? -0.668 15.203 -2.687 1.00 76.00 145 GLU A CA 1
ATOM 1226 C C . GLU A 1 145 ? 0.286 16.037 -3.565 1.00 76.00 145 GLU A C 1
ATOM 1228 O O . GLU A 1 145 ? -0.045 17.090 -4.104 1.00 76.00 145 GLU A O 1
ATOM 1233 N N . ARG A 1 146 ? 1.519 15.541 -3.718 1.00 68.94 146 ARG A N 1
ATOM 1234 C CA . ARG A 1 146 ? 2.597 16.113 -4.527 1.00 68.94 146 ARG A CA 1
ATOM 1235 C C . ARG A 1 146 ? 2.755 15.363 -5.830 1.00 68.94 146 ARG A C 1
ATOM 1237 O O . ARG A 1 146 ? 3.824 15.464 -6.433 1.00 68.94 146 ARG A O 1
ATOM 1244 N N . SER A 1 147 ? 1.728 14.631 -6.267 1.00 58.44 147 SER A N 1
ATOM 1245 C CA . SER A 1 147 ? 1.661 14.055 -7.603 1.00 58.44 147 SER A CA 1
ATOM 1246 C C . SER A 1 147 ? 1.658 15.197 -8.615 1.00 58.44 147 SER A C 1
ATOM 1248 O O . SER A 1 147 ? 0.635 15.586 -9.170 1.00 58.44 147 SER A O 1
ATOM 1250 N N . LYS A 1 148 ? 2.837 15.776 -8.826 1.00 51.25 148 LYS A N 1
ATOM 1251 C CA . LYS A 1 148 ? 3.144 16.563 -9.992 1.00 51.25 148 LYS A CA 1
ATOM 1252 C C . LYS A 1 148 ? 2.922 15.578 -11.119 1.00 51.25 148 LYS A C 1
ATOM 1254 O O . LYS A 1 148 ? 3.559 14.523 -11.136 1.00 51.25 148 LYS A O 1
ATOM 1259 N N . ILE A 1 149 ? 2.009 15.903 -12.025 1.00 47.84 149 ILE A N 1
ATOM 1260 C CA . ILE A 1 149 ? 2.086 15.381 -13.382 1.00 47.84 149 ILE A CA 1
ATOM 1261 C C . ILE A 1 149 ? 3.515 15.730 -13.795 1.00 47.84 149 ILE A C 1
ATOM 1263 O O . ILE A 1 149 ? 3.819 16.900 -14.023 1.00 47.84 149 ILE A O 1
ATOM 1267 N N . LYS A 1 150 ? 4.452 14.776 -13.701 1.00 48.56 150 LYS A N 1
ATOM 1268 C CA . LYS A 1 150 ? 5.791 15.002 -14.228 1.00 48.56 150 LYS A CA 1
ATOM 1269 C C . LYS A 1 150 ? 5.529 15.297 -15.690 1.00 48.56 150 LYS A C 1
ATOM 1271 O O . LYS A 1 150 ? 4.917 14.467 -16.358 1.00 48.56 150 LYS A O 1
ATOM 1276 N N . ASN A 1 151 ? 5.876 16.516 -16.101 1.00 42.06 151 ASN A N 1
ATOM 1277 C CA . ASN A 1 151 ? 5.736 17.010 -17.462 1.00 42.06 151 ASN A CA 1
ATOM 1278 C C . ASN A 1 151 ? 5.980 15.843 -18.415 1.00 42.06 151 ASN A C 1
ATOM 1280 O O . ASN A 1 151 ? 7.020 15.196 -18.280 1.00 42.06 151 ASN A O 1
ATOM 1284 N N . MET A 1 152 ? 5.026 15.543 -19.303 1.00 46.19 152 MET A N 1
ATOM 1285 C CA . MET A 1 152 ? 5.265 14.647 -20.432 1.00 46.19 152 MET A CA 1
ATOM 1286 C C . MET A 1 152 ? 6.522 15.172 -21.122 1.00 46.19 152 MET A C 1
ATOM 1288 O O . MET A 1 152 ? 6.476 16.178 -21.827 1.00 46.19 152 MET A O 1
ATOM 1292 N N . VAL A 1 153 ? 7.673 14.570 -20.827 1.00 44.25 153 VAL A N 1
ATOM 1293 C CA . VAL A 1 153 ? 8.925 14.952 -21.464 1.00 44.25 153 VAL A CA 1
ATOM 1294 C C . VAL A 1 153 ? 8.851 14.313 -22.838 1.00 44.25 153 VAL A C 1
ATOM 1296 O O . VAL A 1 153 ? 9.225 13.157 -23.017 1.00 44.25 153 VAL A O 1
ATOM 1299 N N . LEU A 1 154 ? 8.287 15.058 -23.788 1.00 47.78 154 LEU A N 1
ATOM 1300 C CA . LEU A 1 154 ? 8.392 14.786 -25.214 1.00 47.78 154 LEU A CA 1
ATOM 1301 C C . LEU A 1 154 ? 9.835 15.098 -25.623 1.00 47.78 154 LEU A C 1
ATOM 1303 O O . LEU A 1 154 ? 10.112 16.142 -26.201 1.00 47.78 154 LEU A O 1
ATOM 1307 N N . ASP A 1 155 ? 10.769 14.231 -25.237 1.00 53.31 155 ASP A N 1
ATOM 1308 C CA . ASP A 1 155 ? 12.100 14.226 -25.829 1.00 53.31 155 ASP A CA 1
ATOM 1309 C C . ASP A 1 155 ? 12.029 13.358 -27.095 1.00 53.31 155 ASP A C 1
ATOM 1311 O O . ASP A 1 155 ? 11.894 12.135 -26.979 1.00 53.31 155 ASP A O 1
ATOM 1315 N N . PRO A 1 156 ? 12.065 13.953 -28.302 1.00 51.12 156 PRO A N 1
ATOM 1316 C CA . PRO A 1 156 ? 11.959 13.208 -29.554 1.00 51.12 156 PRO A CA 1
ATOM 1317 C C . PRO A 1 156 ? 13.151 12.270 -29.788 1.00 51.12 156 PRO A C 1
ATOM 1319 O O . PRO A 1 156 ? 13.057 11.383 -30.634 1.00 51.12 156 PRO A O 1
ATOM 1322 N N . MET A 1 157 ? 14.251 12.440 -29.043 1.00 51.22 157 MET A N 1
ATOM 1323 C CA . MET A 1 157 ? 15.448 11.600 -29.137 1.00 51.22 157 MET A CA 1
ATOM 1324 C C . MET A 1 157 ? 15.398 10.382 -28.207 1.00 51.22 157 MET A C 1
ATOM 1326 O O . MET A 1 157 ? 16.237 9.487 -28.321 1.00 51.22 157 MET A O 1
ATOM 1330 N N . VAL A 1 158 ? 14.422 10.310 -27.294 1.00 58.16 158 VAL A N 1
ATOM 1331 C CA . VAL A 1 158 ? 14.208 9.126 -26.457 1.00 58.16 158 VAL A CA 1
ATOM 1332 C C . VAL A 1 158 ? 13.284 8.166 -27.198 1.00 58.16 158 VAL A C 1
ATOM 1334 O O . VAL A 1 158 ? 12.119 8.466 -27.465 1.00 58.16 158 VAL A O 1
ATOM 1337 N N . THR A 1 159 ? 13.795 6.976 -27.518 1.00 59.03 159 THR A N 1
ATOM 1338 C CA . THR A 1 159 ? 12.979 5.887 -28.059 1.00 59.03 159 THR A CA 1
ATOM 1339 C C . THR A 1 159 ? 11.941 5.470 -27.020 1.00 59.03 159 THR A C 1
ATOM 1341 O O . THR A 1 159 ? 12.238 4.844 -25.999 1.00 59.03 159 THR A O 1
ATOM 1344 N N . ASN A 1 160 ? 10.695 5.867 -27.274 1.00 71.00 160 ASN A N 1
ATOM 1345 C CA . ASN A 1 160 ? 9.557 5.448 -26.473 1.00 71.00 160 ASN A CA 1
ATOM 1346 C C . ASN A 1 160 ? 9.159 4.045 -26.927 1.00 71.00 160 ASN A C 1
ATOM 1348 O O . ASN A 1 160 ? 8.667 3.861 -28.052 1.00 71.00 160 ASN A O 1
ATOM 1352 N N . ASN A 1 161 ? 9.377 3.079 -26.041 1.00 82.62 161 ASN A N 1
ATOM 1353 C CA . ASN A 1 161 ? 9.107 1.666 -26.269 1.00 82.62 161 ASN A CA 1
ATOM 1354 C C . ASN A 1 161 ? 7.855 1.253 -25.502 1.00 82.62 161 ASN A C 1
ATOM 1356 O O . ASN A 1 161 ? 7.612 1.728 -24.391 1.00 82.62 161 ASN A O 1
ATOM 1360 N N . TYR A 1 162 ? 7.061 0.369 -26.101 1.00 91.69 162 TYR A N 1
ATOM 1361 C CA . TYR A 1 162 ? 6.087 -0.386 -25.324 1.00 91.69 162 TYR A CA 1
ATOM 1362 C C . TYR A 1 162 ? 6.855 -1.419 -24.500 1.00 91.69 162 TYR A C 1
ATOM 1364 O O . TYR A 1 162 ? 7.860 -1.957 -24.959 1.00 91.69 162 TYR A O 1
ATOM 1372 N N . CYS A 1 163 ? 6.393 -1.700 -23.291 1.00 94.00 163 CYS A N 1
ATOM 1373 C CA . CYS A 1 163 ? 6.897 -2.808 -22.495 1.00 94.00 163 CYS A CA 1
ATOM 1374 C C . CYS A 1 163 ? 5.784 -3.842 -22.366 1.00 94.00 163 CYS A C 1
ATOM 1376 O O . CYS A 1 163 ? 4.648 -3.482 -22.029 1.00 94.00 163 CYS A O 1
ATOM 1378 N N . TYR A 1 164 ? 6.105 -5.108 -22.635 1.00 96.31 164 TYR A N 1
ATOM 1379 C CA . TYR A 1 164 ? 5.161 -6.202 -22.474 1.00 96.31 164 TYR A CA 1
ATOM 1380 C C . TYR A 1 164 ? 5.630 -7.194 -21.424 1.00 96.31 164 TYR A C 1
ATOM 1382 O O . TYR A 1 164 ? 6.820 -7.475 -21.278 1.00 96.31 164 TYR A O 1
ATOM 1390 N N . PHE A 1 165 ? 4.657 -7.744 -20.714 1.00 95.44 165 PHE A N 1
ATOM 1391 C CA . PHE A 1 165 ? 4.837 -8.816 -19.755 1.00 95.44 165 PHE A CA 1
ATOM 1392 C C . PHE A 1 165 ? 4.117 -10.062 -20.249 1.00 95.44 165 PHE A C 1
ATOM 1394 O O . PHE A 1 165 ? 2.979 -9.972 -20.708 1.00 95.44 165 PHE A O 1
ATOM 1401 N N . LYS A 1 166 ? 4.760 -11.221 -20.112 1.00 94.06 166 LYS A N 1
ATOM 1402 C CA . LYS A 1 166 ? 4.103 -12.525 -20.227 1.00 94.06 166 LYS A CA 1
ATOM 1403 C C . LYS A 1 166 ? 3.857 -13.082 -18.833 1.00 94.06 166 LYS A C 1
ATOM 1405 O O . LYS A 1 166 ? 4.799 -13.388 -18.107 1.00 94.06 166 LYS A O 1
ATOM 1410 N N . ILE A 1 167 ? 2.587 -13.198 -18.460 1.00 91.44 167 ILE A N 1
ATOM 1411 C CA . ILE A 1 167 ? 2.151 -13.735 -17.166 1.00 91.44 167 ILE A CA 1
ATOM 1412 C C . ILE A 1 167 ? 1.091 -14.791 -17.466 1.00 91.44 167 ILE A C 1
ATOM 1414 O O . ILE A 1 167 ? 0.119 -14.502 -18.153 1.00 91.44 167 ILE A O 1
ATOM 1418 N N . ASN A 1 168 ? 1.283 -16.023 -16.987 1.00 88.31 168 ASN A N 1
ATOM 1419 C CA . ASN A 1 168 ? 0.369 -17.146 -17.248 1.00 88.31 168 ASN A CA 1
ATOM 1420 C C . ASN A 1 168 ? 0.050 -17.339 -18.747 1.00 88.31 168 ASN A C 1
ATOM 1422 O O . ASN A 1 168 ? -1.099 -17.557 -19.118 1.00 88.31 168 ASN A O 1
ATOM 1426 N N . ASN A 1 169 ? 1.068 -17.219 -19.609 1.00 88.62 169 ASN A N 1
ATOM 1427 C CA . ASN A 1 169 ? 0.965 -17.263 -21.077 1.00 88.62 169 ASN A CA 1
ATOM 1428 C C . ASN A 1 169 ? 0.081 -16.181 -21.727 1.00 88.62 169 ASN A C 1
ATOM 1430 O O . ASN A 1 169 ? -0.094 -16.199 -22.944 1.00 88.62 169 ASN A O 1
ATOM 1434 N N . GLU A 1 170 ? -0.423 -15.209 -20.968 1.00 92.44 170 GLU A N 1
ATOM 1435 C CA . GLU A 1 170 ? -1.085 -14.026 -21.509 1.00 92.44 170 GLU A CA 1
ATOM 1436 C C . GLU A 1 170 ? -0.096 -12.854 -21.614 1.00 92.44 170 GLU A C 1
ATOM 1438 O O . GLU A 1 170 ? 0.766 -12.658 -20.751 1.00 92.44 170 GLU A O 1
ATOM 1443 N N . THR A 1 171 ? -0.229 -12.069 -22.686 1.00 95.12 171 THR A N 1
ATOM 1444 C CA . THR A 1 171 ? 0.559 -10.851 -22.909 1.00 95.12 171 THR A CA 1
ATOM 1445 C C . THR A 1 171 ? -0.177 -9.636 -22.355 1.00 95.12 171 THR A C 1
ATOM 1447 O O . THR A 1 171 ? -1.360 -9.429 -22.636 1.00 95.12 171 THR A O 1
ATOM 1450 N N . TYR A 1 172 ? 0.549 -8.795 -21.625 1.00 95.75 172 TYR A N 1
ATOM 1451 C CA . TYR A 1 172 ? 0.051 -7.558 -21.036 1.00 95.75 172 TYR A CA 1
ATOM 1452 C C . TYR A 1 172 ? 0.954 -6.387 -21.405 1.00 95.75 172 TYR A C 1
ATOM 1454 O O . TYR A 1 172 ? 2.175 -6.509 -21.327 1.00 95.75 172 TYR A O 1
ATOM 1462 N N . THR A 1 173 ? 0.378 -5.238 -21.750 1.00 96.56 173 THR A N 1
ATOM 1463 C CA . THR A 1 173 ? 1.136 -3.998 -21.963 1.00 96.56 173 THR A CA 1
ATOM 1464 C C . THR A 1 173 ? 1.189 -3.163 -20.690 1.00 96.56 173 THR A C 1
ATOM 1466 O O . THR A 1 173 ? 0.162 -2.913 -20.060 1.00 96.56 173 THR A O 1
ATOM 1469 N N . VAL A 1 174 ? 2.385 -2.693 -20.329 1.00 95.31 174 VAL A N 1
ATOM 1470 C CA . VAL A 1 174 ? 2.593 -1.778 -19.200 1.00 95.31 174 VAL A CA 1
ATOM 1471 C C . VAL A 1 174 ? 2.012 -0.402 -19.532 1.00 95.31 174 VAL A C 1
ATOM 1473 O O . VAL A 1 174 ? 2.451 0.258 -20.474 1.00 95.31 174 VAL A O 1
ATOM 1476 N N . LYS A 1 175 ? 1.037 0.039 -18.734 1.00 92.25 175 LYS A N 1
ATOM 1477 C CA . LYS A 1 175 ? 0.351 1.333 -18.867 1.00 92.25 175 LYS A CA 1
ATOM 1478 C C . LYS A 1 175 ? 0.929 2.391 -17.929 1.00 92.25 175 LYS A C 1
ATOM 1480 O O . LYS A 1 175 ? 1.075 3.544 -18.323 1.00 92.25 175 LYS A O 1
ATOM 1485 N N . LYS A 1 176 ? 1.223 2.013 -16.683 1.00 92.44 176 LYS A N 1
ATOM 1486 C CA . LYS A 1 176 ? 1.698 2.921 -15.630 1.00 92.44 176 LYS A CA 1
ATOM 1487 C C . LYS A 1 176 ? 2.520 2.163 -14.598 1.00 92.44 176 LYS A C 1
ATOM 1489 O O . LYS A 1 176 ? 2.165 1.044 -14.237 1.00 92.44 176 LYS A O 1
ATOM 1494 N N . ASN A 1 177 ? 3.549 2.813 -14.061 1.00 94.31 177 ASN A N 1
ATOM 1495 C CA . ASN A 1 177 ? 4.351 2.279 -12.964 1.00 94.31 177 ASN A CA 1
ATOM 1496 C C . ASN A 1 177 ? 4.293 3.198 -11.739 1.00 94.31 177 ASN A C 1
ATOM 1498 O O . ASN A 1 177 ? 4.412 4.420 -11.847 1.00 94.31 177 ASN A O 1
ATOM 1502 N N . ILE A 1 178 ? 4.163 2.618 -10.550 1.00 94.69 178 ILE A N 1
ATOM 1503 C CA . ILE A 1 178 ? 4.235 3.344 -9.280 1.00 94.69 178 ILE A CA 1
ATOM 1504 C C . ILE A 1 178 ? 5.216 2.618 -8.368 1.00 94.69 178 ILE A C 1
ATOM 1506 O O . ILE A 1 178 ? 4.981 1.474 -7.990 1.00 94.69 178 ILE A O 1
ATOM 1510 N N . TRP A 1 179 ? 6.305 3.275 -7.974 1.00 96.62 179 TRP A N 1
ATOM 1511 C CA . TRP A 1 179 ? 7.156 2.759 -6.905 1.00 96.62 179 TRP A CA 1
ATOM 1512 C C . TRP A 1 179 ? 6.402 2.855 -5.575 1.00 96.62 179 TRP A C 1
ATOM 1514 O O . TRP A 1 179 ? 6.028 3.953 -5.162 1.00 96.62 179 TRP A O 1
ATOM 1524 N N . ILE A 1 180 ? 6.159 1.715 -4.925 1.00 96.06 180 ILE A N 1
ATOM 1525 C CA . ILE A 1 180 ? 5.436 1.644 -3.655 1.00 96.06 180 ILE A CA 1
ATOM 1526 C C . ILE A 1 180 ? 6.435 1.837 -2.511 1.00 96.06 180 ILE A C 1
ATOM 1528 O O . ILE A 1 180 ? 7.109 0.901 -2.088 1.00 96.06 180 ILE A O 1
ATOM 1532 N N . ASN A 1 181 ? 6.554 3.072 -2.035 1.00 95.44 181 ASN A N 1
ATOM 1533 C CA . ASN A 1 181 ? 7.604 3.508 -1.114 1.00 95.44 181 ASN A CA 1
ATOM 1534 C C . ASN A 1 181 ? 7.080 4.333 0.068 1.00 95.44 181 ASN A C 1
ATOM 1536 O O . ASN A 1 181 ? 7.844 5.094 0.665 1.00 95.44 181 ASN A O 1
ATOM 1540 N N . ASP A 1 182 ? 5.805 4.176 0.417 1.00 94.69 182 ASP A N 1
ATOM 1541 C CA . ASP A 1 182 ? 5.193 4.755 1.613 1.00 94.69 182 ASP A CA 1
ATOM 1542 C C . ASP A 1 182 ? 4.544 3.688 2.498 1.00 94.69 182 ASP A C 1
ATOM 1544 O O . ASP A 1 182 ? 4.166 2.615 2.027 1.00 94.69 182 ASP A O 1
ATOM 1548 N N . ILE A 1 183 ? 4.387 4.008 3.779 1.00 93.75 183 ILE A N 1
ATOM 1549 C CA . ILE A 1 183 ? 3.898 3.079 4.801 1.00 93.75 183 ILE A CA 1
ATOM 1550 C C . ILE A 1 183 ? 2.431 2.641 4.608 1.00 93.75 183 ILE A C 1
ATOM 1552 O O . ILE A 1 183 ? 2.046 1.577 5.085 1.00 93.75 183 ILE A O 1
ATOM 1556 N N . LEU A 1 184 ? 1.605 3.429 3.906 1.00 91.50 184 LEU A N 1
ATOM 1557 C CA . LEU A 1 184 ? 0.167 3.178 3.743 1.00 91.50 184 LEU A CA 1
ATOM 1558 C C . LEU A 1 184 ? -0.125 2.203 2.600 1.00 91.50 184 LEU A C 1
ATOM 1560 O O . LEU A 1 184 ? -1.064 1.409 2.686 1.00 91.50 184 LEU A O 1
ATOM 1564 N N . ASN A 1 185 ? 0.652 2.291 1.518 1.00 91.25 185 ASN A N 1
ATOM 1565 C CA . ASN A 1 185 ? 0.466 1.480 0.314 1.00 91.25 185 ASN A CA 1
ATOM 1566 C C . ASN A 1 185 ? 1.408 0.272 0.244 1.00 91.25 185 ASN A C 1
ATOM 1568 O O . ASN A 1 185 ? 1.121 -0.676 -0.489 1.00 91.25 185 ASN A O 1
ATOM 1572 N N . HIS A 1 186 ? 2.535 0.290 0.962 1.00 92.69 186 HIS A N 1
ATOM 1573 C CA . HIS A 1 186 ? 3.497 -0.807 0.940 1.00 92.69 186 HIS A CA 1
ATOM 1574 C C . HIS A 1 186 ? 2.893 -2.078 1.563 1.00 92.69 186 HIS A C 1
ATOM 1576 O O . HIS A 1 186 ? 2.579 -2.055 2.748 1.00 92.69 186 HIS A O 1
ATOM 1582 N N . PRO A 1 187 ? 2.800 -3.217 0.846 1.00 87.31 187 PRO A N 1
ATOM 1583 C CA . PRO A 1 187 ? 2.063 -4.398 1.315 1.00 87.31 187 PRO A CA 1
ATOM 1584 C C . PRO A 1 187 ? 2.485 -4.918 2.691 1.00 87.31 187 PRO A C 1
ATOM 1586 O O . PRO A 1 187 ? 1.638 -5.256 3.509 1.00 87.31 187 PRO A O 1
ATOM 1589 N N . PHE A 1 188 ? 3.794 -4.939 2.962 1.00 88.81 188 PHE A N 1
ATOM 1590 C CA . PHE A 1 188 ? 4.319 -5.309 4.277 1.00 88.81 188 PHE A CA 1
ATOM 1591 C C . PHE A 1 188 ? 3.908 -4.307 5.373 1.00 88.81 188 PHE A C 1
ATOM 1593 O O . PHE A 1 188 ? 3.193 -4.670 6.297 1.00 88.81 188 PHE A O 1
ATOM 1600 N N . TYR A 1 189 ? 4.287 -3.030 5.250 1.00 91.56 189 TYR A N 1
ATOM 1601 C CA . TYR A 1 189 ? 3.997 -2.008 6.265 1.00 91.56 189 TYR A CA 1
ATOM 1602 C C . TYR A 1 189 ? 2.514 -1.647 6.408 1.00 91.56 189 TYR A C 1
ATOM 1604 O O . TYR A 1 189 ? 2.086 -1.232 7.480 1.00 91.56 189 TYR A O 1
ATOM 1612 N N . GLN A 1 190 ? 1.700 -1.869 5.379 1.00 88.19 190 GLN A N 1
ATOM 1613 C CA . GLN A 1 190 ? 0.259 -1.657 5.451 1.00 88.19 190 GLN A CA 1
ATOM 1614 C C . GLN A 1 190 ? -0.378 -2.531 6.540 1.00 88.19 190 GLN A C 1
ATOM 1616 O O . GLN A 1 190 ? -1.304 -2.081 7.215 1.00 88.19 190 GLN A O 1
ATOM 1621 N N . ARG A 1 191 ? 0.141 -3.747 6.771 1.00 88.25 191 ARG A N 1
ATOM 1622 C CA . ARG A 1 191 ? -0.322 -4.614 7.862 1.00 88.25 191 ARG A CA 1
ATOM 1623 C C . ARG A 1 191 ? -0.113 -3.954 9.227 1.00 88.25 191 ARG A C 1
ATOM 1625 O O . ARG A 1 191 ? -1.039 -3.988 10.026 1.00 88.25 191 ARG A O 1
ATOM 1632 N N . LEU A 1 192 ? 1.024 -3.294 9.474 1.00 90.81 192 LEU A N 1
ATOM 1633 C CA . LEU A 1 192 ? 1.261 -2.544 10.718 1.00 90.81 192 LEU A CA 1
ATOM 1634 C C . LEU A 1 192 ? 0.149 -1.516 10.965 1.00 90.81 192 LEU A C 1
ATOM 1636 O O . LEU A 1 192 ? -0.409 -1.449 12.055 1.00 90.81 192 LEU A O 1
ATOM 1640 N N . ILE A 1 193 ? -0.218 -0.758 9.931 1.00 90.19 193 ILE A N 1
ATOM 1641 C CA . ILE A 1 193 ? -1.246 0.285 10.033 1.00 90.19 193 ILE A CA 1
ATOM 1642 C C . ILE A 1 193 ? -2.642 -0.310 10.248 1.00 90.19 193 ILE A C 1
ATOM 1644 O O . ILE A 1 193 ? -3.427 0.209 11.042 1.00 90.19 193 ILE A O 1
ATOM 1648 N N . LEU A 1 194 ? -2.959 -1.414 9.567 1.00 85.31 194 LEU A N 1
ATOM 1649 C CA . LEU A 1 194 ? -4.244 -2.096 9.720 1.00 85.31 194 LEU A CA 1
ATOM 1650 C C . LEU A 1 194 ? -4.404 -2.727 11.106 1.00 85.31 194 LEU A C 1
ATOM 1652 O O . LEU A 1 194 ? -5.471 -2.605 11.703 1.00 85.31 194 LEU A O 1
ATOM 1656 N N . GLU A 1 195 ? -3.362 -3.368 11.634 1.00 87.44 195 GLU A N 1
ATOM 1657 C CA . GLU A 1 195 ? -3.387 -3.929 12.988 1.00 87.44 195 GLU A CA 1
ATOM 1658 C C . GLU A 1 195 ? -3.427 -2.825 14.050 1.00 87.44 195 GLU A C 1
ATOM 1660 O O . GLU A 1 195 ? -4.179 -2.933 15.016 1.00 87.44 195 GLU A O 1
ATOM 1665 N N . TYR A 1 196 ? -2.721 -1.710 13.836 1.00 91.25 196 TYR A N 1
ATOM 1666 C CA . TYR A 1 196 ? -2.827 -0.554 14.725 1.00 91.25 196 TYR A CA 1
ATOM 1667 C C . TYR A 1 196 ? -4.246 0.017 14.758 1.00 91.25 196 TYR A C 1
ATOM 1669 O O . TYR A 1 196 ? -4.771 0.340 15.819 1.00 91.25 196 TYR A O 1
ATOM 1677 N N . ARG A 1 197 ? -4.911 0.097 13.601 1.00 85.81 197 ARG A N 1
ATOM 1678 C CA . ARG A 1 197 ? -6.314 0.513 13.533 1.00 85.81 197 ARG A CA 1
ATOM 1679 C C . ARG A 1 197 ? -7.220 -0.398 14.367 1.00 85.81 197 ARG A C 1
ATOM 1681 O O . ARG A 1 197 ? -8.121 0.111 15.028 1.00 85.81 197 ARG A O 1
ATOM 1688 N N . LYS A 1 198 ? -7.003 -1.718 14.349 1.00 86.06 198 LYS A N 1
ATOM 1689 C CA . LYS A 1 198 ? -7.763 -2.652 15.200 1.00 86.06 198 LYS A CA 1
ATOM 1690 C C . LYS A 1 198 ? -7.508 -2.385 16.681 1.00 86.06 198 LYS A C 1
ATOM 1692 O O . LYS A 1 198 ? -8.466 -2.290 17.441 1.00 86.06 198 LYS A O 1
ATOM 1697 N N . LEU A 1 199 ? -6.244 -2.195 17.065 1.00 88.38 199 LEU A N 1
ATOM 1698 C CA . LEU A 1 199 ? -5.874 -1.814 18.427 1.00 88.38 199 LEU A CA 1
ATOM 1699 C C . LEU A 1 199 ? -6.580 -0.525 18.858 1.00 88.38 199 LEU A C 1
ATOM 1701 O O . LEU A 1 199 ? -7.205 -0.489 19.912 1.00 88.38 199 LEU A O 1
ATOM 1705 N N . TRP A 1 200 ? -6.514 0.523 18.039 1.00 85.75 200 TRP A N 1
ATOM 1706 C CA . TRP A 1 200 ? -7.131 1.810 18.347 1.00 85.75 200 TRP A CA 1
ATOM 1707 C C . TRP A 1 200 ? -8.638 1.670 18.601 1.00 85.75 200 TRP A C 1
ATOM 1709 O O . TRP A 1 200 ? -9.156 2.195 19.585 1.00 85.75 200 TRP A O 1
ATOM 1719 N N . ILE A 1 201 ? -9.329 0.897 17.755 1.00 83.56 201 ILE A N 1
ATOM 1720 C CA . ILE A 1 201 ? -10.752 0.583 17.926 1.00 83.56 201 ILE A CA 1
ATOM 1721 C C . ILE A 1 201 ? -10.997 -0.126 19.265 1.00 83.56 201 ILE A C 1
ATOM 1723 O O . ILE A 1 201 ? -11.866 0.303 20.023 1.00 83.56 201 ILE A O 1
ATOM 1727 N N . ALA A 1 202 ? -10.213 -1.156 19.585 1.00 85.25 202 ALA A N 1
ATOM 1728 C CA . ALA A 1 202 ? -10.354 -1.914 20.827 1.00 85.25 202 ALA A CA 1
ATOM 1729 C C . ALA A 1 202 ? -10.102 -1.052 22.080 1.00 85.25 202 ALA A C 1
ATOM 1731 O O . ALA A 1 202 ? -10.812 -1.171 23.079 1.00 85.25 202 ALA A O 1
ATOM 1732 N N . LEU A 1 203 ? -9.135 -0.129 22.028 1.00 85.50 203 LEU A N 1
ATOM 1733 C CA . LEU A 1 203 ? -8.880 0.822 23.116 1.00 85.50 203 LEU A CA 1
ATOM 1734 C C . LEU A 1 203 ? -10.091 1.737 23.349 1.00 85.50 203 LEU A C 1
ATOM 1736 O O . LEU A 1 203 ? -10.498 1.940 24.495 1.00 85.50 203 LEU A O 1
ATOM 1740 N N . GLU A 1 204 ? -10.701 2.261 22.285 1.00 83.25 204 GLU A N 1
ATOM 1741 C CA . GLU A 1 204 ? -11.907 3.089 22.397 1.00 83.25 204 GLU A CA 1
ATOM 1742 C C . GLU A 1 204 ? -13.116 2.299 22.921 1.00 83.25 204 GLU A C 1
ATOM 1744 O O . GLU A 1 204 ? -13.879 2.803 23.752 1.00 83.25 204 GLU A O 1
ATOM 1749 N N . GLU A 1 205 ? -13.272 1.039 22.517 1.00 82.00 205 GLU A N 1
ATOM 1750 C CA . GLU A 1 205 ? -14.310 0.150 23.046 1.00 82.00 205 GLU A CA 1
ATOM 1751 C C . GLU A 1 205 ? -14.147 -0.112 24.543 1.00 82.00 205 GLU A C 1
ATOM 1753 O O . GLU A 1 205 ? -15.119 0.005 25.296 1.00 82.00 205 GLU A O 1
ATOM 1758 N N . SER A 1 206 ? -12.925 -0.383 25.003 1.00 83.00 206 SER A N 1
ATOM 1759 C CA . SER A 1 206 ? -12.639 -0.547 26.430 1.00 83.00 206 SER A CA 1
ATOM 1760 C C . SER A 1 206 ? -12.967 0.720 27.221 1.00 83.00 206 SER A C 1
ATOM 1762 O O . SER A 1 206 ? -13.631 0.641 28.260 1.00 83.00 206 SER A O 1
ATOM 1764 N N . LYS A 1 207 ? -12.632 1.911 26.701 1.00 84.00 207 LYS A N 1
ATOM 1765 C CA . LYS A 1 207 ? -13.034 3.188 27.323 1.00 84.00 207 LYS A CA 1
ATOM 1766 C C . LYS A 1 207 ? -14.554 3.328 27.407 1.00 84.00 207 LYS A C 1
ATOM 1768 O O . LYS A 1 207 ? -15.071 3.813 28.416 1.00 84.00 207 LYS A O 1
ATOM 1773 N N . LEU A 1 208 ? -15.291 2.930 26.368 1.00 82.69 208 LEU A N 1
ATOM 1774 C CA . LEU A 1 208 ? -16.757 2.963 26.366 1.00 82.69 208 LEU A CA 1
ATOM 1775 C C . LEU A 1 208 ? -17.358 1.962 27.357 1.00 82.69 208 LEU A C 1
ATOM 1777 O O . LEU A 1 208 ? -18.290 2.319 28.080 1.00 82.69 208 LEU A O 1
ATOM 1781 N N . LYS A 1 209 ? -16.814 0.744 27.440 1.00 85.44 209 LYS A N 1
ATOM 1782 C CA . LYS A 1 209 ? -17.242 -0.280 28.400 1.00 85.44 209 LYS A CA 1
ATOM 1783 C C . LYS A 1 209 ? -17.066 0.204 29.835 1.00 85.44 209 LYS A C 1
ATOM 1785 O O . LYS A 1 209 ? -18.026 0.162 30.601 1.00 85.44 209 LYS A O 1
ATOM 1790 N N . ILE A 1 210 ? -15.902 0.772 30.158 1.00 83.31 210 ILE A N 1
ATOM 1791 C CA . ILE A 1 210 ? -15.651 1.415 31.452 1.00 83.31 210 ILE A CA 1
ATOM 1792 C C . ILE A 1 210 ? -16.705 2.504 31.689 1.00 83.31 210 ILE A C 1
ATOM 1794 O O . ILE A 1 210 ? -17.433 2.456 32.676 1.00 83.31 210 ILE A O 1
ATOM 1798 N N . LYS A 1 211 ? -16.894 3.449 30.758 1.00 85.06 211 LYS A N 1
ATOM 1799 C CA . LYS A 1 211 ? -17.916 4.506 30.905 1.00 85.06 211 LYS A CA 1
ATOM 1800 C C . LYS A 1 211 ? -19.314 3.937 31.214 1.00 85.06 211 LYS A C 1
ATOM 1802 O O . LYS A 1 211 ? -19.983 4.477 32.094 1.00 85.06 211 LYS A O 1
ATOM 1807 N N . ARG A 1 212 ? -19.731 2.852 30.549 1.00 83.12 212 ARG A N 1
ATOM 1808 C CA . ARG A 1 212 ? -21.020 2.169 30.780 1.00 83.12 212 ARG A CA 1
ATOM 1809 C C . ARG A 1 212 ? -21.100 1.508 32.160 1.00 83.12 212 ARG A C 1
ATOM 1811 O O . ARG A 1 212 ? -22.081 1.730 32.868 1.00 83.12 212 ARG A O 1
ATOM 1818 N N . GLU A 1 213 ? -20.075 0.754 32.563 1.00 84.56 213 GLU A N 1
ATOM 1819 C CA . GLU A 1 213 ? -19.993 0.111 33.886 1.00 84.56 213 GLU A CA 1
ATOM 1820 C C . GLU A 1 213 ? -20.189 1.132 35.015 1.00 84.56 213 GLU A C 1
ATOM 1822 O O . GLU A 1 213 ? -20.973 0.912 35.940 1.00 84.56 213 GLU A O 1
ATOM 1827 N N . TYR A 1 214 ? -19.522 2.283 34.914 1.00 83.19 214 TYR A N 1
ATOM 1828 C CA . TYR A 1 214 ? -19.619 3.340 35.919 1.00 83.19 214 TYR A CA 1
ATOM 1829 C C . TYR A 1 214 ? -20.977 4.047 35.906 1.00 83.19 214 TYR A C 1
ATOM 1831 O O . TYR A 1 214 ? -21.542 4.278 36.973 1.00 83.19 214 TYR A O 1
ATOM 1839 N N . ASN A 1 215 ? -21.560 4.317 34.734 1.00 80.25 215 ASN A N 1
ATOM 1840 C CA . ASN A 1 215 ? -22.905 4.898 34.652 1.00 80.25 215 ASN A CA 1
ATOM 1841 C C . ASN A 1 215 ? -23.964 3.993 35.320 1.00 80.25 215 ASN A C 1
ATOM 1843 O O . ASN A 1 215 ? -24.862 4.489 36.002 1.00 80.25 215 ASN A O 1
ATOM 1847 N N . LEU A 1 216 ? -23.834 2.666 35.190 1.00 84.25 216 LEU A N 1
ATOM 1848 C CA . LEU A 1 216 ? -24.697 1.701 35.882 1.00 84.25 216 LEU A CA 1
ATOM 1849 C C . LEU A 1 216 ? -24.472 1.700 37.403 1.00 84.25 216 LEU A C 1
ATOM 1851 O O . LEU A 1 216 ? -25.443 1.636 38.159 1.00 84.25 216 LEU A O 1
ATOM 1855 N N . LYS A 1 217 ? -23.219 1.808 37.872 1.00 83.06 217 LYS A N 1
ATOM 1856 C CA . LYS A 1 217 ? -22.906 1.928 39.311 1.00 83.06 217 LYS A CA 1
ATOM 1857 C C . LYS A 1 217 ? -23.529 3.186 39.933 1.00 83.06 217 LYS A C 1
ATOM 1859 O O . LYS A 1 217 ? -24.122 3.076 41.006 1.00 83.06 217 LYS A O 1
ATOM 1864 N N . ILE A 1 218 ? -23.454 4.334 39.247 1.00 81.38 218 ILE A N 1
ATOM 1865 C CA . ILE A 1 218 ? -24.071 5.605 39.683 1.00 81.38 218 ILE A CA 1
ATOM 1866 C C . ILE A 1 218 ? -25.588 5.447 39.790 1.00 81.38 218 ILE A C 1
ATOM 1868 O O . ILE A 1 218 ? -26.177 5.754 40.826 1.00 81.38 218 ILE A O 1
ATOM 1872 N N . LYS A 1 219 ? -26.224 4.895 38.747 1.00 81.81 219 LYS A N 1
ATOM 1873 C CA . LYS A 1 219 ? -27.679 4.685 38.711 1.00 81.81 219 LYS A CA 1
ATOM 1874 C C . LYS A 1 219 ? -28.174 3.797 39.858 1.00 81.81 219 LYS A C 1
ATOM 1876 O O . LYS A 1 219 ? -29.261 4.020 40.379 1.00 81.81 219 LYS A O 1
ATOM 1881 N N . ASN A 1 220 ? -27.361 2.830 40.279 1.00 82.00 220 ASN A N 1
ATOM 1882 C CA . ASN A 1 220 ? -27.703 1.884 41.338 1.00 82.00 220 ASN A CA 1
ATOM 1883 C C . ASN A 1 220 ? -27.395 2.389 42.767 1.00 82.00 220 ASN A C 1
ATOM 1885 O O . ASN A 1 220 ? -27.552 1.608 43.702 1.00 82.00 220 ASN A O 1
ATOM 1889 N N . LYS A 1 221 ? -26.963 3.653 42.955 1.00 71.69 221 LYS A N 1
ATOM 1890 C CA . LYS A 1 221 ? -26.682 4.300 44.263 1.00 71.69 221 LYS A CA 1
ATOM 1891 C C . LYS A 1 221 ? -25.801 3.479 45.227 1.00 71.69 221 LYS A C 1
ATOM 1893 O O . LYS A 1 221 ? -25.952 3.575 46.440 1.00 71.69 221 LYS A O 1
ATOM 1898 N N . LYS A 1 222 ? -24.882 2.653 44.714 1.00 61.09 222 LYS A N 1
ATOM 1899 C CA . LYS A 1 222 ? -24.082 1.742 45.558 1.00 61.09 222 LYS A CA 1
ATOM 1900 C C . LYS A 1 222 ? -22.882 2.404 46.254 1.00 61.09 222 LYS A C 1
ATOM 1902 O O . LYS A 1 222 ? -22.369 1.809 47.191 1.00 61.09 222 LYS A O 1
ATOM 1907 N N . VAL A 1 223 ? -22.426 3.578 45.801 1.00 63.72 223 VAL A N 1
ATOM 1908 C CA . VAL A 1 223 ? -21.241 4.305 46.315 1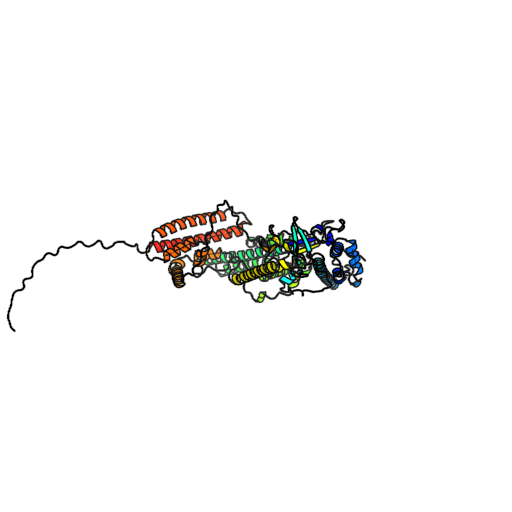.00 63.72 223 VAL A CA 1
ATOM 1909 C C . VAL A 1 223 ? -21.396 5.813 46.035 1.00 63.72 223 VAL A C 1
ATOM 1911 O O . VAL A 1 223 ? -22.178 6.204 45.165 1.00 63.72 223 VAL A O 1
ATOM 1914 N N . THR A 1 224 ? -20.651 6.655 46.751 1.00 74.50 224 THR A N 1
ATOM 1915 C CA . THR A 1 224 ? -20.507 8.106 46.552 1.00 74.50 224 THR A CA 1
ATOM 1916 C C . THR A 1 224 ? -19.998 8.451 45.141 1.00 74.50 224 THR A C 1
ATOM 1918 O O . THR A 1 224 ? -19.004 7.905 44.664 1.00 74.50 224 THR A O 1
ATOM 1921 N N . GLU A 1 225 ? -20.662 9.395 44.462 1.00 75.50 225 GLU A N 1
ATOM 1922 C CA . GLU A 1 225 ? -20.410 9.765 43.054 1.00 75.50 225 GLU A CA 1
ATOM 1923 C C . GLU A 1 225 ? -18.955 10.199 42.775 1.00 75.50 225 GLU A C 1
ATOM 1925 O O . GLU A 1 225 ? -18.400 9.898 41.716 1.00 75.50 225 GLU A O 1
ATOM 1930 N N . ASN A 1 226 ? -18.305 10.832 43.756 1.00 78.94 226 ASN A N 1
ATOM 1931 C CA . ASN A 1 226 ? -16.925 11.310 43.643 1.00 78.94 226 ASN A CA 1
ATOM 1932 C C . ASN A 1 226 ? -15.888 10.173 43.589 1.00 78.94 226 ASN A C 1
ATOM 1934 O O . ASN A 1 226 ? -14.944 10.244 42.801 1.00 78.94 226 ASN A O 1
ATOM 1938 N N . GLU A 1 227 ? -16.070 9.104 44.369 1.00 76.88 227 GLU A N 1
ATOM 1939 C CA . GLU A 1 227 ? -15.158 7.945 44.375 1.00 76.88 227 GLU A CA 1
ATOM 1940 C C . GLU A 1 227 ? -15.249 7.170 43.056 1.00 76.88 227 GLU A C 1
ATOM 1942 O O . GLU A 1 227 ? -14.238 6.832 42.439 1.00 76.88 227 GLU A O 1
ATOM 1947 N N . ILE A 1 228 ? -16.478 6.986 42.570 1.00 77.94 228 ILE A N 1
ATOM 1948 C CA . ILE A 1 228 ? -16.796 6.374 41.276 1.00 77.94 228 ILE A CA 1
ATOM 1949 C C . ILE A 1 228 ? -16.138 7.149 40.123 1.00 77.94 228 ILE A C 1
ATOM 1951 O O . ILE A 1 228 ? -15.586 6.545 39.200 1.00 77.94 228 ILE A O 1
ATOM 1955 N N . LYS A 1 229 ? -16.197 8.486 40.149 1.00 81.88 229 LYS A N 1
ATOM 1956 C CA . LYS A 1 229 ? -15.619 9.330 39.096 1.00 81.88 229 LYS A CA 1
ATOM 1957 C C . LYS A 1 229 ? -14.089 9.254 39.076 1.00 81.88 229 LYS A C 1
ATOM 1959 O O . LYS A 1 229 ? -13.520 9.071 38.002 1.00 81.88 229 LYS A O 1
ATOM 1964 N N . SER A 1 230 ? -13.452 9.308 40.246 1.00 82.38 230 SER A N 1
ATOM 1965 C CA . SER A 1 230 ? -11.995 9.174 40.387 1.00 82.38 230 SER A CA 1
ATOM 1966 C C . SER A 1 230 ? -11.487 7.818 39.872 1.00 82.38 230 SER A C 1
ATOM 1968 O O . SER A 1 230 ? -10.547 7.754 39.080 1.00 82.38 230 SER A O 1
ATOM 1970 N N . GLU A 1 231 ? -12.159 6.717 40.227 1.00 82.38 231 GLU A N 1
ATOM 1971 C CA . GLU A 1 231 ? -11.784 5.371 39.771 1.00 82.38 231 GLU A CA 1
ATOM 1972 C C . GLU A 1 231 ? -11.971 5.199 38.249 1.00 82.38 231 GLU A C 1
ATOM 1974 O O . GLU A 1 231 ? -11.113 4.631 37.568 1.00 82.38 231 GLU A O 1
ATOM 1979 N N . LYS A 1 232 ? -13.055 5.754 37.685 1.00 84.00 232 LYS A N 1
ATOM 1980 C CA . LYS A 1 232 ? -13.301 5.789 36.233 1.00 84.00 232 LYS A CA 1
ATOM 1981 C C . LYS A 1 232 ? -12.194 6.528 35.486 1.00 84.00 232 LYS A C 1
ATOM 1983 O O . LYS A 1 232 ? -11.702 6.027 34.476 1.00 84.00 232 LYS A O 1
ATOM 1988 N N . GLU A 1 233 ? -11.832 7.721 35.951 1.00 85.06 233 GLU A N 1
ATOM 1989 C CA . GLU A 1 233 ? -10.775 8.538 35.346 1.00 85.06 233 GLU A CA 1
ATOM 1990 C C . GLU A 1 233 ? -9.419 7.836 35.441 1.00 85.06 233 GLU A C 1
ATOM 1992 O O . GLU A 1 233 ? -8.676 7.824 34.463 1.00 85.06 233 GLU A O 1
ATOM 1997 N N . LYS A 1 234 ? -9.140 7.143 36.553 1.00 85.19 234 LYS A N 1
ATOM 1998 C CA . LYS A 1 234 ? -7.939 6.315 36.705 1.00 85.19 234 LYS A CA 1
ATOM 1999 C C . LYS A 1 234 ? -7.890 5.171 35.684 1.00 85.19 234 LYS A C 1
ATOM 2001 O O . LYS A 1 234 ? -6.869 5.012 35.022 1.00 85.19 234 LYS A O 1
ATOM 2006 N N . ARG A 1 235 ? -8.980 4.408 35.509 1.00 80.56 235 ARG A N 1
ATOM 2007 C CA . ARG A 1 235 ? -9.045 3.295 34.533 1.00 80.56 235 ARG A CA 1
ATOM 2008 C C . ARG A 1 235 ? -8.951 3.780 33.083 1.00 80.56 235 ARG A C 1
ATOM 2010 O O . ARG A 1 235 ? -8.229 3.191 32.286 1.00 80.56 235 ARG A O 1
ATOM 2017 N N . ILE A 1 236 ? -9.619 4.882 32.733 1.00 82.56 236 ILE A N 1
ATOM 2018 C CA . ILE A 1 236 ? -9.484 5.489 31.396 1.00 82.56 236 ILE A CA 1
ATOM 2019 C C . ILE A 1 236 ? -8.059 6.015 31.185 1.00 82.56 236 ILE A C 1
ATOM 2021 O O . ILE A 1 236 ? -7.470 5.772 30.135 1.00 82.56 236 ILE A O 1
ATOM 2025 N N . GLY A 1 237 ? -7.481 6.663 32.199 1.00 83.69 237 GLY A N 1
ATOM 2026 C CA . GLY A 1 237 ? -6.110 7.162 32.165 1.00 83.69 237 GLY A CA 1
ATOM 2027 C C . GLY A 1 237 ? -5.073 6.053 31.978 1.00 83.69 237 GLY A C 1
ATOM 2028 O O . GLY A 1 237 ? -4.071 6.278 31.309 1.00 83.69 237 GLY A O 1
ATOM 2029 N N . ILE A 1 238 ? -5.319 4.845 32.498 1.00 82.12 238 ILE A N 1
ATOM 2030 C CA . ILE A 1 238 ? -4.493 3.660 32.215 1.00 82.12 238 ILE A CA 1
ATOM 2031 C C . ILE A 1 238 ? -4.508 3.340 30.715 1.00 82.12 238 ILE A C 1
ATOM 2033 O O . ILE A 1 238 ? -3.442 3.184 30.125 1.00 82.12 238 ILE A O 1
ATOM 2037 N N . ILE A 1 239 ? -5.686 3.306 30.083 1.00 79.38 239 ILE A N 1
ATOM 2038 C CA . ILE A 1 239 ? -5.810 3.038 28.641 1.00 79.38 239 ILE A CA 1
ATOM 2039 C C . ILE A 1 239 ? -5.102 4.121 27.819 1.00 79.38 239 ILE A C 1
ATOM 2041 O O . ILE A 1 239 ? -4.388 3.804 26.871 1.00 79.38 239 ILE A O 1
ATOM 2045 N N . ASP A 1 240 ? -5.253 5.394 28.191 1.00 81.00 240 ASP A N 1
ATOM 2046 C CA . ASP A 1 240 ? -4.583 6.504 27.501 1.00 81.00 240 ASP A CA 1
ATOM 2047 C C . ASP A 1 240 ? -3.049 6.453 27.649 1.00 81.00 240 ASP A C 1
ATOM 2049 O O . ASP A 1 240 ? -2.328 6.907 26.758 1.00 81.00 240 ASP A O 1
ATOM 2053 N N . LYS A 1 241 ? -2.540 5.876 28.746 1.00 82.62 241 LYS A N 1
ATOM 2054 C CA . LYS A 1 241 ? -1.102 5.675 28.982 1.00 82.62 241 LYS A CA 1
ATOM 2055 C C . LYS A 1 241 ? -0.500 4.511 28.197 1.00 82.62 241 LYS A C 1
ATOM 2057 O O . LYS A 1 241 ? 0.699 4.552 27.934 1.00 82.62 241 LYS A O 1
ATOM 2062 N N . LEU A 1 242 ? -1.292 3.517 27.779 1.00 77.81 242 LEU A N 1
ATOM 2063 C CA . LEU A 1 242 ? -0.794 2.377 26.987 1.00 77.81 242 LEU A CA 1
ATOM 2064 C C . LEU A 1 242 ? -0.111 2.819 25.682 1.00 77.81 242 LEU A C 1
ATOM 2066 O O . LEU A 1 242 ? 0.810 2.165 25.210 1.00 77.81 242 LEU A O 1
ATOM 2070 N N . LEU A 1 243 ? -0.534 3.949 25.110 1.00 73.75 243 LEU A N 1
ATOM 2071 C CA . LEU A 1 243 ? 0.050 4.517 23.892 1.00 73.75 243 LEU A CA 1
ATOM 2072 C C . LEU A 1 243 ? 1.175 5.531 24.163 1.00 73.75 243 LEU A C 1
ATOM 2074 O O . LEU A 1 243 ? 1.596 6.221 23.239 1.00 73.75 243 LEU A O 1
ATOM 2078 N N . LYS A 1 244 ? 1.632 5.672 25.410 1.00 72.00 244 LYS A N 1
ATOM 2079 C CA . LYS A 1 244 ? 2.649 6.664 25.792 1.00 72.00 244 LYS A CA 1
ATOM 2080 C C . LYS A 1 244 ? 3.851 6.052 26.495 1.00 72.00 244 LYS A C 1
ATOM 2082 O O . LYS A 1 244 ? 4.967 6.484 26.259 1.00 72.00 244 LYS A O 1
ATOM 2087 N N . GLU A 1 245 ? 3.647 5.026 27.315 1.00 66.75 245 GLU A N 1
ATOM 2088 C CA . GLU A 1 245 ? 4.712 4.442 28.131 1.00 66.75 245 GLU A CA 1
ATOM 2089 C C . GLU A 1 245 ? 4.600 2.915 28.166 1.00 66.75 245 GLU A C 1
ATOM 2091 O O . GLU A 1 245 ? 3.504 2.357 28.278 1.00 66.75 245 GLU A O 1
ATOM 2096 N N . LYS A 1 246 ? 5.745 2.221 28.139 1.00 59.72 246 LYS A N 1
ATOM 2097 C CA . LYS A 1 246 ? 5.812 0.788 28.443 1.00 59.72 246 LYS A CA 1
ATOM 2098 C C . LYS A 1 246 ? 5.576 0.601 29.941 1.00 59.72 246 LYS A C 1
ATOM 2100 O O . LYS A 1 246 ? 6.509 0.684 30.730 1.00 59.72 246 LYS A O 1
ATOM 2105 N N . ASN A 1 247 ? 4.324 0.394 30.338 1.00 58.69 247 ASN A N 1
ATOM 2106 C CA . ASN A 1 247 ? 3.988 0.154 31.736 1.00 58.69 247 ASN A CA 1
ATOM 2107 C C . ASN A 1 247 ? 3.850 -1.346 32.020 1.00 58.69 247 ASN A C 1
ATOM 2109 O O . ASN A 1 247 ? 2.805 -1.943 31.770 1.00 58.69 247 ASN A O 1
ATOM 2113 N N . ASP A 1 248 ? 4.886 -1.925 32.627 1.00 58.50 248 ASP A N 1
ATOM 2114 C CA . ASP A 1 248 ? 4.877 -3.308 33.127 1.00 58.50 248 ASP A CA 1
ATOM 2115 C C . ASP A 1 248 ? 3.982 -3.479 34.383 1.00 58.50 248 ASP A C 1
ATOM 2117 O O . ASP A 1 248 ? 3.728 -4.597 34.826 1.00 58.50 248 ASP A O 1
ATOM 2121 N N . SER A 1 249 ? 3.473 -2.378 34.952 1.00 56.16 249 SER A N 1
ATOM 2122 C CA . SER A 1 249 ? 2.673 -2.329 36.189 1.00 56.16 249 SER A CA 1
ATOM 2123 C C . SER A 1 249 ? 1.161 -2.154 35.978 1.00 56.16 249 SER A C 1
ATOM 2125 O O . SER A 1 249 ? 0.421 -1.975 36.948 1.00 56.16 249 SER A O 1
ATOM 2127 N N . VAL A 1 250 ? 0.676 -2.180 34.732 1.00 62.06 250 VAL A N 1
ATOM 2128 C CA . VAL A 1 250 ? -0.754 -2.001 34.435 1.00 62.06 250 VAL A CA 1
ATOM 2129 C C . VAL A 1 250 ? -1.547 -3.258 34.789 1.00 62.06 250 VAL A C 1
ATOM 2131 O O . VAL A 1 250 ? -1.192 -4.370 34.400 1.00 62.06 250 VAL A O 1
ATOM 2134 N N . ASP A 1 251 ? -2.665 -3.065 35.493 1.00 64.25 251 ASP A N 1
ATOM 2135 C CA . ASP A 1 251 ? -3.652 -4.116 35.731 1.00 64.25 251 ASP A CA 1
ATOM 2136 C C . ASP A 1 251 ? -4.194 -4.629 34.385 1.00 64.25 251 ASP A C 1
ATOM 2138 O O . ASP A 1 251 ? -4.909 -3.927 33.661 1.00 64.25 251 ASP A O 1
ATOM 2142 N N . LYS A 1 252 ? -3.823 -5.867 34.036 1.00 69.56 252 LYS A N 1
ATOM 2143 C CA . LYS A 1 252 ? -4.112 -6.494 32.736 1.00 69.56 252 LYS A CA 1
ATOM 2144 C C . LYS A 1 252 ? -5.604 -6.615 32.434 1.00 69.56 252 LYS A C 1
ATOM 2146 O O . LYS A 1 252 ? -5.965 -6.852 31.287 1.00 69.56 252 LYS A O 1
ATOM 2151 N N . LYS A 1 253 ? -6.479 -6.463 33.432 1.00 74.12 253 LYS A N 1
ATOM 2152 C CA . LYS A 1 253 ? -7.927 -6.629 33.264 1.00 74.12 253 LYS A CA 1
ATOM 2153 C C . LYS A 1 253 ? -8.554 -5.626 32.286 1.00 74.12 253 LYS A C 1
ATOM 2155 O O . LYS A 1 253 ? -9.548 -5.964 31.645 1.00 74.12 253 LYS A O 1
ATOM 2160 N N . ASP A 1 254 ? -7.980 -4.428 32.167 1.00 73.12 254 ASP A N 1
ATOM 2161 C CA . ASP A 1 254 ? -8.504 -3.349 31.314 1.00 73.12 254 ASP A CA 1
ATOM 2162 C C . ASP A 1 254 ? -7.755 -3.187 29.984 1.00 73.12 254 ASP A C 1
ATOM 2164 O O . ASP A 1 254 ? -8.166 -2.397 29.129 1.00 73.12 254 ASP A O 1
ATOM 2168 N N . VAL A 1 255 ? -6.668 -3.938 29.793 1.00 79.12 255 VAL A N 1
ATOM 2169 C CA . VAL A 1 255 ? -5.852 -3.901 28.578 1.00 79.12 255 VAL A CA 1
ATOM 2170 C C . VAL A 1 255 ? -6.501 -4.795 27.517 1.00 79.12 255 VAL A C 1
ATOM 2172 O O . VAL A 1 255 ? -6.676 -5.992 27.757 1.00 79.12 255 VAL A O 1
ATOM 2175 N N . PRO A 1 256 ? -6.869 -4.262 26.337 1.00 83.25 256 PRO A N 1
ATOM 2176 C CA . PRO A 1 256 ? -7.361 -5.098 25.249 1.00 83.25 256 PRO A CA 1
ATOM 2177 C C . PRO A 1 256 ? -6.283 -6.084 24.794 1.00 83.25 256 PRO A C 1
ATOM 2179 O O . PRO A 1 256 ? -5.113 -5.719 24.682 1.00 83.25 256 PRO A O 1
ATOM 2182 N N . ARG A 1 257 ? -6.672 -7.312 24.443 1.00 82.94 257 ARG A N 1
ATOM 2183 C CA . ARG A 1 257 ? -5.751 -8.334 23.911 1.00 82.94 257 ARG A CA 1
ATOM 2184 C C . ARG A 1 257 ? -5.008 -7.845 22.664 1.00 82.94 257 ARG A C 1
ATOM 2186 O O . ARG A 1 257 ? -3.869 -8.233 22.418 1.00 82.94 257 ARG A O 1
ATOM 2193 N N . GLU A 1 258 ? -5.650 -6.989 21.878 1.00 86.12 258 GLU A N 1
ATOM 2194 C CA . GLU A 1 258 ? -5.094 -6.344 20.694 1.00 86.12 258 GLU A CA 1
ATOM 2195 C C . GLU A 1 258 ? -3.815 -5.573 21.018 1.00 86.12 258 GLU A C 1
ATOM 2197 O O . GLU A 1 258 ? -2.937 -5.490 20.164 1.00 86.12 258 GLU A O 1
ATOM 2202 N N . TYR A 1 259 ? -3.681 -5.040 22.236 1.00 86.06 259 TYR A N 1
ATOM 2203 C CA . TYR A 1 259 ? -2.477 -4.334 22.662 1.00 86.06 259 TYR A CA 1
ATOM 2204 C C . TYR A 1 259 ? -1.290 -5.291 22.756 1.00 86.06 259 TYR A C 1
ATOM 2206 O O . TYR A 1 259 ? -0.245 -5.026 22.160 1.00 86.06 259 TYR A O 1
ATOM 2214 N N . ASP A 1 260 ? -1.465 -6.437 23.414 1.00 83.00 260 ASP A N 1
ATOM 2215 C CA . ASP A 1 260 ? -0.416 -7.454 23.549 1.00 83.00 260 ASP A CA 1
ATOM 2216 C C . ASP A 1 260 ? -0.040 -8.053 22.190 1.00 83.00 260 ASP A C 1
ATOM 2218 O O . ASP A 1 260 ? 1.137 -8.232 21.880 1.00 83.00 260 ASP A O 1
ATOM 2222 N N . VAL A 1 261 ? -1.035 -8.323 21.339 1.00 86.06 261 VAL A N 1
ATOM 2223 C CA . VAL A 1 261 ? -0.797 -8.815 19.975 1.00 86.06 261 VAL A CA 1
ATOM 2224 C C . VAL A 1 261 ? -0.038 -7.774 19.159 1.00 86.06 261 VAL A C 1
ATOM 2226 O O . VAL A 1 261 ? 0.950 -8.103 18.503 1.00 86.06 261 VAL A O 1
ATOM 2229 N N . PHE A 1 262 ? -0.468 -6.514 19.195 1.00 88.00 262 PHE A N 1
ATOM 2230 C CA . PHE A 1 262 ? 0.169 -5.461 18.421 1.00 88.00 262 PHE A CA 1
ATOM 2231 C C . PHE A 1 262 ? 1.616 -5.240 18.871 1.00 88.00 262 PHE A C 1
ATOM 2233 O O . PHE A 1 262 ? 2.532 -5.297 18.054 1.00 88.00 262 PHE A O 1
ATOM 2240 N N . THR A 1 263 ? 1.838 -5.048 20.169 1.00 84.69 263 THR A N 1
ATOM 2241 C CA . THR A 1 263 ? 3.159 -4.724 20.725 1.00 84.69 263 THR A CA 1
ATOM 2242 C C . THR A 1 263 ? 4.113 -5.907 20.764 1.00 84.69 263 THR A C 1
ATOM 2244 O O . THR A 1 263 ? 5.290 -5.752 20.441 1.00 84.69 263 THR A O 1
ATOM 2247 N N . GLY A 1 264 ? 3.621 -7.084 21.147 1.00 80.81 264 GLY A N 1
ATOM 2248 C CA . GLY A 1 264 ? 4.433 -8.278 21.355 1.00 80.81 264 GLY A CA 1
ATOM 2249 C C . GLY A 1 264 ? 4.654 -9.110 20.096 1.00 80.81 264 GLY A C 1
ATOM 2250 O O . GLY A 1 264 ? 5.660 -9.810 20.005 1.00 80.81 264 GLY A O 1
ATOM 2251 N N . ILE A 1 265 ? 3.747 -9.038 19.117 1.00 85.12 265 ILE A N 1
ATOM 2252 C CA . ILE A 1 265 ? 3.821 -9.858 17.900 1.00 85.12 265 ILE A CA 1
ATOM 2253 C C . ILE A 1 265 ? 4.001 -8.964 16.678 1.00 85.12 265 ILE A C 1
ATOM 2255 O O . ILE A 1 265 ? 5.018 -9.053 15.999 1.00 85.12 265 ILE A O 1
ATOM 2259 N N . ILE A 1 266 ? 3.044 -8.071 16.411 1.00 88.38 266 ILE A N 1
ATOM 2260 C CA . ILE A 1 266 ? 3.017 -7.334 15.143 1.00 88.38 266 ILE A CA 1
ATOM 2261 C C . ILE A 1 266 ? 4.219 -6.404 15.009 1.00 88.38 266 ILE A C 1
ATOM 2263 O O . ILE A 1 266 ? 4.898 -6.466 13.996 1.00 88.38 266 ILE A O 1
ATOM 2267 N N . VAL A 1 267 ? 4.507 -5.560 16.001 1.00 88.81 267 VAL A N 1
ATOM 2268 C CA . VAL A 1 267 ? 5.608 -4.583 15.926 1.00 88.81 267 VAL A CA 1
ATOM 2269 C C . VAL A 1 267 ? 6.971 -5.269 15.777 1.00 88.81 267 VAL A C 1
ATOM 2271 O O . VAL A 1 267 ? 7.831 -4.760 15.059 1.00 88.81 267 VAL A O 1
ATOM 2274 N N . ASN A 1 268 ? 7.161 -6.438 16.392 1.00 86.44 268 ASN A N 1
ATOM 2275 C CA . ASN A 1 268 ? 8.424 -7.175 16.327 1.00 86.44 268 ASN A CA 1
ATOM 2276 C C . ASN A 1 268 ? 8.758 -7.674 14.910 1.00 86.44 268 ASN A C 1
ATOM 2278 O O . ASN A 1 268 ? 9.937 -7.711 14.566 1.00 86.44 268 ASN A O 1
ATOM 2282 N N . ASP A 1 269 ? 7.758 -7.938 14.056 1.00 87.31 269 ASP A N 1
ATOM 2283 C CA . ASP A 1 269 ? 7.976 -8.293 12.641 1.00 87.31 269 ASP A CA 1
ATOM 2284 C C . ASP A 1 269 ? 8.693 -7.172 11.850 1.00 87.31 269 ASP A C 1
ATOM 2286 O O . ASP A 1 269 ? 9.284 -7.432 10.801 1.00 87.31 269 ASP A O 1
ATOM 2290 N N . TYR A 1 270 ? 8.644 -5.920 12.325 1.00 89.31 270 TYR A N 1
ATOM 2291 C CA . TYR A 1 270 ? 9.195 -4.736 11.643 1.00 89.31 270 TYR A CA 1
ATOM 2292 C C . TYR A 1 270 ? 10.524 -4.250 12.238 1.00 89.31 270 TYR A C 1
ATOM 2294 O O . TYR A 1 270 ? 11.061 -3.229 11.793 1.00 89.31 270 TYR A O 1
ATOM 2302 N N . LYS A 1 271 ? 11.044 -4.954 13.249 1.00 87.62 271 LYS A N 1
ATOM 2303 C CA . LYS A 1 271 ? 12.325 -4.645 13.886 1.00 87.62 271 LYS A CA 1
ATOM 2304 C C . LYS A 1 271 ? 13.484 -5.348 13.183 1.00 87.62 271 LYS A C 1
ATOM 2306 O O . LYS A 1 271 ? 13.356 -6.454 12.651 1.00 87.62 271 LYS A O 1
ATOM 2311 N N . ALA A 1 272 ? 14.649 -4.715 13.247 1.00 84.44 272 ALA A N 1
ATOM 2312 C CA . ALA A 1 272 ? 15.911 -5.366 12.923 1.00 84.44 272 ALA A CA 1
ATOM 2313 C C . ALA A 1 272 ? 16.139 -6.598 13.832 1.00 84.44 272 ALA A C 1
ATOM 2315 O O . ALA A 1 272 ? 15.732 -6.568 14.997 1.00 84.44 272 ALA A O 1
ATOM 2316 N N . PRO A 1 273 ? 16.789 -7.678 13.351 1.00 82.88 273 PRO A N 1
ATOM 2317 C CA . PRO A 1 273 ? 17.381 -7.851 12.021 1.00 82.88 273 PRO A CA 1
ATOM 2318 C C . PRO A 1 273 ? 16.462 -8.591 11.029 1.00 82.88 273 PRO A C 1
ATOM 2320 O O . PRO A 1 273 ? 16.917 -9.008 9.966 1.00 82.88 273 PRO A O 1
ATOM 2323 N N . LEU A 1 274 ? 15.186 -8.825 11.362 1.00 81.62 274 LEU A N 1
ATOM 2324 C CA . LEU A 1 274 ? 14.290 -9.594 10.486 1.00 81.62 274 LEU A CA 1
ATOM 2325 C C . LEU A 1 274 ? 14.092 -8.886 9.145 1.00 81.62 274 LEU A C 1
ATOM 2327 O O . LEU A 1 274 ? 14.139 -9.510 8.081 1.00 81.62 274 LEU A O 1
ATOM 2331 N N . ARG A 1 275 ? 13.882 -7.571 9.208 1.00 86.50 275 ARG A N 1
ATOM 2332 C CA . ARG A 1 275 ? 13.703 -6.710 8.047 1.00 86.50 275 ARG A CA 1
ATOM 2333 C C . ARG A 1 275 ? 13.945 -5.259 8.419 1.00 86.50 275 ARG A C 1
ATOM 2335 O O . ARG A 1 275 ? 13.514 -4.812 9.477 1.00 86.50 275 ARG A O 1
ATOM 2342 N N . GLU A 1 276 ? 14.561 -4.513 7.511 1.00 91.12 276 GLU A N 1
ATOM 2343 C CA . GLU A 1 276 ? 14.855 -3.099 7.736 1.00 91.12 276 GLU A CA 1
ATOM 2344 C C . GLU A 1 276 ? 14.402 -2.226 6.572 1.00 91.12 276 GLU A C 1
ATOM 2346 O O . GLU A 1 276 ? 14.522 -2.579 5.400 1.00 91.12 276 GLU A O 1
ATOM 2351 N N . SER A 1 277 ? 13.889 -1.051 6.907 1.00 94.19 277 SER A N 1
ATOM 2352 C CA . SER A 1 277 ? 13.652 0.046 5.982 1.00 94.19 277 SER A CA 1
ATOM 2353 C C . SER A 1 277 ? 14.970 0.753 5.670 1.00 94.19 277 SER A C 1
ATOM 2355 O O . SER A 1 277 ? 15.755 1.046 6.570 1.00 94.19 277 SER A O 1
ATOM 2357 N N . SER A 1 278 ? 15.194 1.128 4.409 1.00 93.31 278 SER A N 1
ATOM 2358 C CA . SER A 1 278 ? 16.305 2.015 4.067 1.00 93.31 278 SER A CA 1
ATOM 2359 C C . SER A 1 278 ? 16.116 3.415 4.642 1.00 93.31 278 SER A C 1
ATOM 2361 O O . SER A 1 278 ? 17.078 4.158 4.723 1.00 93.31 278 SER A O 1
ATOM 2363 N N . ASN A 1 279 ? 14.904 3.811 5.030 1.00 93.38 279 ASN A N 1
ATOM 2364 C CA . ASN A 1 279 ? 14.710 5.055 5.762 1.00 93.38 279 ASN A CA 1
ATOM 2365 C C . ASN A 1 279 ? 15.096 4.866 7.235 1.00 93.38 279 ASN A C 1
ATOM 2367 O O . ASN A 1 279 ? 14.337 4.265 8.000 1.00 93.38 279 ASN A O 1
ATOM 2371 N N . THR A 1 280 ? 16.242 5.426 7.627 1.00 90.31 280 THR A N 1
ATOM 2372 C CA . THR A 1 280 ? 16.756 5.333 9.000 1.00 90.31 280 THR A CA 1
ATOM 2373 C C . THR A 1 280 ? 15.839 6.008 10.013 1.00 90.31 280 THR A C 1
ATOM 2375 O O . THR A 1 280 ? 15.645 5.458 11.087 1.00 90.31 280 THR A O 1
ATOM 2378 N N . GLU A 1 281 ? 15.192 7.130 9.676 1.00 90.56 281 GLU A N 1
ATOM 2379 C CA . GLU A 1 281 ? 14.258 7.802 10.593 1.00 90.56 281 GLU A CA 1
ATOM 2380 C C . GLU A 1 281 ? 13.049 6.914 10.928 1.00 90.56 281 GLU A C 1
ATOM 2382 O O . GLU A 1 281 ? 12.598 6.879 12.073 1.00 90.56 281 GLU A O 1
ATOM 2387 N N . LEU A 1 282 ? 12.525 6.184 9.935 1.00 92.62 282 LEU A N 1
ATOM 2388 C CA . LEU A 1 282 ? 11.452 5.211 10.153 1.00 92.62 282 LEU A CA 1
ATOM 2389 C C . LEU A 1 282 ? 11.973 3.989 10.918 1.00 92.62 282 LEU A C 1
ATOM 2391 O O . LEU A 1 282 ? 11.313 3.528 11.843 1.00 92.62 282 LEU A O 1
ATOM 2395 N N . GLN A 1 283 ? 13.147 3.465 10.556 1.00 92.06 283 GLN A N 1
ATOM 2396 C CA . GLN A 1 283 ? 13.674 2.260 11.195 1.00 92.06 283 GLN A CA 1
ATOM 2397 C C . GLN A 1 283 ? 14.035 2.491 12.666 1.00 92.06 283 GLN A C 1
ATOM 2399 O O . GLN A 1 283 ? 13.741 1.635 13.496 1.00 92.06 283 GLN A O 1
ATOM 2404 N N . THR A 1 284 ? 14.591 3.652 13.020 1.00 90.50 284 THR A N 1
ATOM 2405 C CA . THR A 1 284 ? 14.835 4.041 14.418 1.00 90.50 284 THR A CA 1
ATOM 2406 C C . THR A 1 284 ? 13.531 4.071 15.216 1.00 90.50 284 THR A C 1
ATOM 2408 O O . THR A 1 284 ? 13.469 3.558 16.335 1.00 90.50 284 THR A O 1
ATOM 2411 N N . LEU A 1 285 ? 12.455 4.586 14.612 1.00 90.44 285 LEU A N 1
ATOM 2412 C CA . LEU A 1 285 ? 11.132 4.594 15.231 1.00 90.44 285 LEU A CA 1
ATOM 2413 C C . LEU A 1 285 ? 10.564 3.174 15.434 1.00 90.44 285 LEU A C 1
ATOM 2415 O O . LEU A 1 285 ? 9.861 2.928 16.403 1.00 90.44 285 LEU A O 1
ATOM 2419 N N . LEU A 1 286 ? 10.880 2.224 14.550 1.00 90.62 286 LEU A N 1
ATOM 2420 C CA . LEU A 1 286 ? 10.437 0.827 14.669 1.00 90.62 286 LEU A CA 1
ATOM 2421 C C . LEU A 1 286 ? 11.279 0.022 15.673 1.00 90.62 286 LEU A C 1
ATOM 2423 O O . LEU A 1 286 ? 10.733 -0.761 16.448 1.00 90.62 286 LEU A O 1
ATOM 2427 N N . ASN A 1 287 ? 12.600 0.229 15.691 1.00 88.19 287 ASN A N 1
ATOM 2428 C CA . ASN A 1 287 ? 13.554 -0.469 16.570 1.00 88.19 287 ASN A CA 1
ATOM 2429 C C . ASN A 1 287 ? 13.492 -0.019 18.039 1.00 88.19 287 ASN A C 1
ATOM 2431 O O . ASN A 1 287 ? 14.092 -0.643 18.911 1.00 88.19 287 ASN A O 1
ATOM 2435 N N . THR A 1 288 ? 12.766 1.062 18.288 1.00 80.25 288 THR A N 1
ATOM 2436 C CA . THR A 1 288 ? 12.480 1.682 19.578 1.00 80.25 288 THR A CA 1
ATOM 2437 C C . THR A 1 288 ? 12.265 0.687 20.733 1.00 80.25 288 THR A C 1
ATOM 2439 O O . THR A 1 288 ? 11.496 -0.280 20.638 1.00 80.25 288 THR A O 1
ATOM 2442 N N . SER A 1 289 ? 12.952 0.955 21.850 1.00 69.81 289 SER A N 1
ATOM 2443 C CA . SER A 1 289 ? 12.930 0.149 23.080 1.00 69.81 289 SER A CA 1
ATOM 2444 C C . SER A 1 289 ? 12.862 0.967 24.381 1.00 69.81 289 SER A C 1
ATOM 2446 O O . SER A 1 289 ? 12.565 0.382 25.424 1.00 69.81 289 SER A O 1
ATOM 2448 N N . ASN A 1 290 ? 13.087 2.289 24.341 1.00 70.75 290 ASN A N 1
ATOM 2449 C CA . ASN A 1 290 ? 12.977 3.192 25.499 1.00 70.75 290 ASN A CA 1
ATOM 2450 C C . ASN A 1 290 ? 11.628 3.948 25.513 1.00 70.75 290 ASN A C 1
ATOM 2452 O O . ASN A 1 290 ? 10.942 3.998 24.495 1.00 70.75 290 ASN A O 1
ATOM 2456 N N . SER A 1 291 ? 11.236 4.524 26.656 1.00 65.19 291 SER A N 1
ATOM 2457 C CA . SER A 1 291 ? 9.921 5.168 26.846 1.00 65.19 291 SER A CA 1
ATOM 2458 C C . SER A 1 291 ? 9.636 6.291 25.846 1.00 65.19 291 SER A C 1
ATOM 2460 O O . SER A 1 291 ? 8.593 6.276 25.198 1.00 65.19 291 SER A O 1
ATOM 2462 N N . ASP A 1 292 ? 10.574 7.221 25.671 1.00 68.75 292 ASP A N 1
ATOM 2463 C CA . ASP A 1 292 ? 10.355 8.441 24.882 1.00 68.75 292 ASP A CA 1
ATOM 2464 C C . ASP A 1 292 ? 10.198 8.126 23.389 1.00 68.75 292 ASP A C 1
ATOM 2466 O O . ASP A 1 292 ? 9.376 8.717 22.685 1.00 68.75 292 ASP A O 1
ATOM 2470 N N . SER A 1 293 ? 10.950 7.138 22.895 1.00 77.88 293 SER A N 1
ATOM 2471 C CA . SER A 1 293 ? 10.816 6.687 21.509 1.00 77.88 293 SER A CA 1
ATOM 2472 C C . SER A 1 293 ? 9.537 5.870 21.285 1.00 77.88 293 SER A C 1
ATOM 2474 O O . SER A 1 293 ? 8.951 5.954 20.203 1.00 77.88 293 SER A O 1
ATOM 2476 N N . ILE A 1 294 ? 9.032 5.155 22.306 1.00 82.75 294 ILE A N 1
ATOM 2477 C CA . ILE A 1 294 ? 7.727 4.465 22.251 1.00 82.75 294 ILE A CA 1
ATOM 2478 C C . ILE A 1 294 ? 6.596 5.484 22.114 1.00 82.75 294 ILE A C 1
ATOM 2480 O O . ILE A 1 294 ? 5.702 5.300 21.283 1.00 82.75 294 ILE A O 1
ATOM 2484 N N . GLU A 1 295 ? 6.654 6.574 22.881 1.00 85.62 295 GLU A N 1
ATOM 2485 C CA . GLU A 1 295 ? 5.687 7.661 22.759 1.00 85.62 295 GLU A CA 1
ATOM 2486 C C . GLU A 1 295 ? 5.715 8.265 21.346 1.00 85.62 295 GLU A C 1
ATOM 2488 O O . GLU A 1 295 ? 4.667 8.449 20.721 1.00 85.62 295 GLU A O 1
ATOM 2493 N N . GLU A 1 296 ? 6.903 8.531 20.786 1.00 88.81 296 GLU A N 1
ATOM 2494 C CA . GLU A 1 296 ? 7.014 9.038 19.414 1.00 88.81 296 GLU A CA 1
ATOM 2495 C C . GLU A 1 296 ? 6.432 8.054 18.385 1.00 88.81 296 GLU A C 1
ATOM 2497 O O . GLU A 1 296 ? 5.751 8.484 17.447 1.00 88.81 296 GLU A O 1
ATOM 2502 N N . PHE A 1 297 ? 6.649 6.747 18.561 1.00 90.62 297 PHE A N 1
ATOM 2503 C CA . PHE A 1 297 ? 6.124 5.715 17.667 1.00 90.62 297 PHE A CA 1
ATOM 2504 C C . PHE A 1 297 ? 4.596 5.705 17.642 1.00 90.62 297 PHE A C 1
ATOM 2506 O O . PHE A 1 297 ? 3.988 5.757 16.569 1.00 90.62 297 PHE A O 1
ATOM 2513 N N . TYR A 1 298 ? 3.955 5.713 18.807 1.00 89.62 298 TYR A N 1
ATOM 2514 C CA . TYR A 1 298 ? 2.499 5.760 18.871 1.00 89.62 298 TYR A CA 1
ATOM 2515 C C . TYR A 1 298 ? 1.925 7.100 18.442 1.00 89.62 298 TYR A C 1
ATOM 2517 O O . TYR A 1 298 ? 0.881 7.124 17.795 1.00 89.62 298 TYR A O 1
ATOM 2525 N N . ASN A 1 299 ? 2.601 8.212 18.723 1.00 90.06 299 ASN A N 1
ATOM 2526 C CA . ASN A 1 299 ? 2.200 9.517 18.206 1.00 90.06 299 ASN A CA 1
ATOM 2527 C C . ASN A 1 299 ? 2.248 9.553 16.672 1.00 90.06 299 ASN A C 1
ATOM 2529 O O . ASN A 1 299 ? 1.352 10.117 16.043 1.00 90.06 299 ASN A O 1
ATOM 2533 N N . PHE A 1 300 ? 3.243 8.910 16.058 1.00 91.88 300 PHE A N 1
ATOM 2534 C CA . PHE A 1 300 ? 3.287 8.725 14.611 1.00 91.88 300 PHE A CA 1
ATOM 2535 C C . PHE A 1 300 ? 2.114 7.874 14.111 1.00 91.88 300 PHE A C 1
ATOM 2537 O O . PHE A 1 300 ? 1.437 8.279 13.168 1.00 91.88 300 PHE A O 1
ATOM 2544 N N . LEU A 1 301 ? 1.823 6.733 14.741 1.00 91.81 301 LEU A N 1
ATOM 2545 C CA . LEU A 1 301 ? 0.707 5.872 14.335 1.00 91.81 301 LEU A CA 1
ATOM 2546 C C . LEU A 1 301 ? -0.666 6.538 14.521 1.00 91.81 301 LEU A C 1
ATOM 2548 O O . LEU A 1 301 ? -1.501 6.457 13.619 1.00 91.81 301 LEU A O 1
ATOM 2552 N N . ASN A 1 302 ? -0.878 7.251 15.631 1.00 88.12 302 ASN A N 1
ATOM 2553 C CA . ASN A 1 302 ? -2.055 8.092 15.865 1.00 88.12 302 ASN A CA 1
ATOM 2554 C C . ASN A 1 302 ? -2.193 9.139 14.758 1.00 88.12 302 ASN A C 1
ATOM 2556 O O . ASN A 1 302 ? -3.254 9.257 14.155 1.00 88.12 302 ASN A O 1
ATOM 2560 N N . TYR A 1 303 ? -1.103 9.832 14.411 1.00 88.31 303 TYR A N 1
ATOM 2561 C CA . TYR A 1 303 ? -1.100 10.784 13.303 1.00 88.31 303 TYR A CA 1
ATOM 2562 C C . TYR A 1 303 ? -1.521 10.136 11.974 1.00 88.31 303 TYR A C 1
ATOM 2564 O O . TYR A 1 303 ? -2.312 10.718 11.229 1.00 88.31 303 TYR A O 1
ATOM 2572 N N . LEU A 1 304 ? -1.031 8.928 11.662 1.00 88.88 304 LEU A N 1
ATOM 2573 C CA . LEU A 1 304 ? -1.450 8.203 10.458 1.00 88.88 304 LEU A CA 1
ATOM 2574 C C . LEU A 1 304 ? -2.935 7.852 10.497 1.00 88.88 304 LEU A C 1
ATOM 2576 O O . LEU A 1 304 ? -3.633 8.032 9.498 1.00 88.88 304 LEU A O 1
ATOM 2580 N N . TYR A 1 305 ? -3.407 7.356 11.638 1.00 85.38 305 TYR A N 1
ATOM 2581 C CA . TYR A 1 305 ? -4.803 7.001 11.834 1.00 85.38 305 TYR A CA 1
ATOM 2582 C C . TYR A 1 305 ? -5.714 8.219 11.654 1.00 85.38 305 TYR A C 1
ATOM 2584 O O . TYR A 1 305 ? -6.594 8.210 10.790 1.00 85.38 305 TYR A O 1
ATOM 2592 N N . ASP A 1 306 ? -5.441 9.293 12.390 1.00 81.31 306 ASP A N 1
ATOM 2593 C CA . ASP A 1 306 ? -6.226 10.523 12.379 1.00 81.31 306 ASP A CA 1
ATOM 2594 C C . ASP A 1 306 ? -6.264 11.169 10.994 1.00 81.31 306 ASP A C 1
ATOM 2596 O O . ASP A 1 306 ? -7.302 11.657 10.553 1.00 81.31 306 ASP A O 1
ATOM 2600 N N . ARG A 1 307 ? -5.138 11.154 10.274 1.00 81.06 307 ARG A N 1
ATOM 2601 C CA . ARG A 1 307 ? -5.037 11.782 8.955 1.00 81.06 307 ARG A CA 1
ATOM 2602 C C . ARG A 1 307 ? -5.684 10.960 7.847 1.00 81.06 307 ARG A C 1
ATOM 2604 O O . ARG A 1 307 ? -6.307 11.527 6.950 1.00 81.06 307 ARG A O 1
ATOM 2611 N N . PHE A 1 308 ? -5.450 9.650 7.831 1.00 80.62 308 PHE A N 1
ATOM 2612 C CA . PHE A 1 308 ? -5.743 8.819 6.659 1.00 80.62 308 PHE A CA 1
ATOM 2613 C C . PHE A 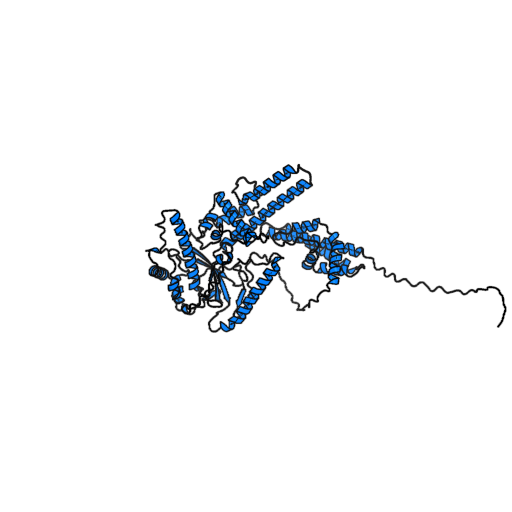1 308 ? -6.967 7.917 6.824 1.00 80.62 308 PHE A C 1
ATOM 2615 O O . PHE A 1 308 ? -7.486 7.443 5.808 1.00 80.62 308 PHE A O 1
ATOM 2622 N N . PHE A 1 309 ? -7.431 7.696 8.058 1.00 77.38 309 PHE A N 1
ATOM 2623 C CA . PHE A 1 309 ? -8.521 6.770 8.375 1.00 77.38 309 PHE A CA 1
ATOM 2624 C C . PHE A 1 309 ? -9.664 7.420 9.159 1.00 77.38 309 PHE A C 1
ATOM 2626 O O . PHE A 1 309 ? -10.822 7.062 8.933 1.00 77.38 309 PHE A O 1
ATOM 2633 N N . TYR A 1 310 ? -9.379 8.368 10.053 1.00 70.81 310 TYR A N 1
ATOM 2634 C CA . TYR A 1 310 ? -10.416 9.045 10.821 1.00 70.81 310 TYR A CA 1
ATOM 2635 C C . TYR A 1 310 ? -11.131 10.107 9.971 1.00 70.81 310 TYR A C 1
ATOM 2637 O O . TYR A 1 310 ? -10.565 11.120 9.577 1.00 70.81 310 TYR A O 1
ATOM 2645 N N . LEU A 1 311 ? -12.416 9.878 9.689 1.00 58.16 311 LEU A N 1
ATOM 2646 C CA . LEU A 1 311 ? -13.263 10.775 8.886 1.00 58.16 311 LEU A CA 1
ATOM 2647 C C . LEU A 1 311 ? -13.926 11.896 9.714 1.00 58.16 311 LEU A C 1
ATOM 2649 O O . LEU A 1 311 ? -14.749 12.651 9.192 1.00 58.16 311 LEU A O 1
ATOM 2653 N N . GLY A 1 312 ? -13.615 12.001 11.011 1.00 53.28 312 GLY A N 1
ATOM 2654 C CA . GLY A 1 312 ? -14.158 13.052 11.870 1.00 53.28 312 GLY A CA 1
ATOM 2655 C C . GLY A 1 312 ? -13.596 14.423 11.489 1.00 53.28 312 GLY A C 1
ATOM 2656 O O . GLY A 1 312 ? -12.397 14.579 11.288 1.00 53.28 312 GLY A O 1
ATOM 2657 N N . LYS A 1 313 ? -14.486 15.416 11.377 1.00 44.44 313 LYS A N 1
ATOM 2658 C CA . LYS A 1 313 ? -14.281 16.779 10.850 1.00 44.44 313 LYS A CA 1
ATOM 2659 C C . LYS A 1 313 ? -13.275 17.656 11.629 1.00 44.44 313 LYS A C 1
ATOM 2661 O O . LYS A 1 313 ? -13.620 18.763 12.025 1.00 44.44 313 LYS A O 1
ATOM 2666 N N . ASN A 1 314 ? -12.033 17.233 11.832 1.00 45.00 314 ASN A N 1
ATOM 2667 C CA . ASN A 1 314 ? -10.978 18.160 12.237 1.00 45.00 314 ASN A CA 1
ATOM 2668 C C . ASN A 1 314 ? -10.324 18.732 10.982 1.00 45.00 314 ASN A C 1
ATOM 2670 O O . ASN A 1 314 ? -9.432 18.125 10.397 1.00 45.00 314 ASN A O 1
ATOM 2674 N N . GLU A 1 315 ? -10.760 19.921 10.560 1.00 46.44 315 GLU A N 1
ATOM 2675 C CA . GLU A 1 315 ? -10.189 20.644 9.412 1.00 46.44 315 GLU A CA 1
ATOM 2676 C C . GLU A 1 315 ? -8.689 20.951 9.579 1.00 46.44 315 GLU A C 1
ATOM 2678 O O . GLU A 1 315 ? -7.971 21.076 8.584 1.00 46.44 315 GLU A O 1
ATOM 2683 N N . ASN A 1 316 ? -8.192 20.946 10.821 1.00 44.47 316 ASN A N 1
ATOM 2684 C CA . ASN A 1 316 ? -6.772 21.083 11.153 1.00 44.47 316 ASN A CA 1
ATOM 2685 C C . ASN A 1 316 ? -5.914 19.858 10.767 1.00 44.47 316 ASN A C 1
ATOM 2687 O O . ASN A 1 316 ? -4.697 19.987 10.669 1.00 44.47 316 ASN A O 1
ATOM 2691 N N . SER A 1 317 ? -6.514 18.695 10.470 1.00 51.97 317 SER A N 1
ATOM 2692 C CA . SER A 1 317 ? -5.800 17.468 10.049 1.00 51.97 317 SER A CA 1
ATOM 2693 C C . SER A 1 317 ? -5.253 17.511 8.612 1.00 51.97 317 SER A C 1
ATOM 2695 O O . SER A 1 317 ? -4.505 16.624 8.191 1.00 51.97 317 SER A O 1
ATOM 2697 N N . LYS A 1 318 ? -5.592 18.546 7.829 1.00 55.41 318 LYS A N 1
ATOM 2698 C CA . LYS A 1 318 ? -5.243 18.601 6.400 1.00 55.41 318 LYS A CA 1
ATOM 2699 C C . LYS A 1 318 ? -3.748 18.833 6.154 1.00 55.41 318 LYS A C 1
ATOM 2701 O O . LYS A 1 318 ? -3.172 18.226 5.246 1.00 55.41 318 LYS A O 1
ATOM 2706 N N . LYS A 1 319 ? -3.065 19.654 6.961 1.00 64.25 319 LYS A N 1
ATOM 2707 C CA . LYS A 1 319 ? -1.635 19.935 6.732 1.00 64.25 319 LYS A CA 1
ATOM 2708 C C . LYS A 1 319 ? -0.767 18.804 7.258 1.00 64.25 319 LYS A C 1
ATOM 2710 O O . LYS A 1 319 ? -0.938 18.336 8.375 1.00 64.25 319 LYS A O 1
ATOM 2715 N N . LEU A 1 320 ? 0.124 18.330 6.395 1.00 67.38 320 LEU A N 1
ATOM 2716 C CA . LEU A 1 320 ? 1.062 17.278 6.742 1.00 67.38 320 LEU A CA 1
ATOM 2717 C C . LEU A 1 320 ? 2.045 17.811 7.778 1.00 67.38 320 LEU A C 1
ATOM 2719 O O . LEU A 1 320 ? 2.749 18.783 7.495 1.00 67.38 320 LEU A O 1
ATOM 2723 N N . ASP A 1 321 ? 2.086 17.170 8.945 1.00 77.50 321 ASP A N 1
ATOM 2724 C CA . ASP A 1 321 ? 3.071 17.506 9.962 1.00 77.50 321 ASP A CA 1
ATOM 2725 C C . ASP A 1 321 ? 4.467 17.214 9.400 1.00 77.50 321 ASP A C 1
ATOM 2727 O O . ASP A 1 321 ? 4.791 16.087 9.000 1.00 77.50 321 ASP A O 1
ATOM 2731 N N . MET A 1 322 ? 5.294 18.258 9.335 1.00 79.06 322 MET A N 1
ATOM 2732 C CA . MET A 1 322 ? 6.654 18.163 8.823 1.00 79.06 322 MET A CA 1
ATOM 2733 C C . MET A 1 322 ? 7.489 17.174 9.652 1.00 79.06 322 MET A C 1
ATOM 2735 O O . MET A 1 322 ? 8.380 16.542 9.087 1.00 79.06 322 MET A O 1
ATOM 2739 N N . LYS A 1 323 ? 7.147 16.967 10.937 1.00 86.19 323 LYS A N 1
ATOM 2740 C CA . LYS A 1 323 ? 7.787 15.996 11.839 1.00 86.19 323 LYS A CA 1
ATOM 2741 C C . LYS A 1 323 ? 7.667 14.551 11.346 1.00 86.19 323 LYS A C 1
ATOM 2743 O O . LYS A 1 323 ? 8.625 13.784 11.438 1.00 86.19 323 LYS A O 1
ATOM 2748 N N . TYR A 1 324 ? 6.502 14.163 10.824 1.00 87.81 324 TYR A N 1
ATOM 2749 C CA . TYR A 1 324 ? 6.221 12.778 10.406 1.00 87.81 324 TYR A CA 1
ATOM 2750 C C . TYR A 1 324 ? 6.370 12.551 8.907 1.00 87.81 324 TYR A C 1
ATOM 2752 O O . TYR A 1 324 ? 6.337 11.416 8.429 1.00 87.81 324 TYR A O 1
ATOM 2760 N N . LYS A 1 325 ? 6.566 13.630 8.150 1.00 87.12 325 LYS A N 1
ATOM 2761 C CA . LYS A 1 325 ? 6.689 13.601 6.700 1.00 87.12 325 LYS A CA 1
ATOM 2762 C C . LYS A 1 325 ? 7.712 12.594 6.195 1.00 87.12 325 LYS A C 1
ATOM 2764 O O . LYS A 1 325 ? 7.387 11.782 5.339 1.00 87.12 325 LYS A O 1
ATOM 2769 N N . ASN A 1 326 ? 8.935 12.667 6.705 1.00 86.56 326 ASN A N 1
ATOM 2770 C CA . ASN A 1 326 ? 10.013 11.801 6.247 1.00 86.56 326 ASN A CA 1
ATOM 2771 C C . ASN A 1 326 ? 9.774 10.354 6.688 1.00 86.56 326 ASN A C 1
ATOM 2773 O O . ASN A 1 326 ? 10.024 9.443 5.907 1.00 86.56 326 ASN A O 1
ATOM 2777 N N . LYS A 1 327 ? 9.194 10.142 7.875 1.00 91.94 327 LYS A N 1
ATOM 2778 C CA . LYS A 1 327 ? 8.884 8.819 8.439 1.00 91.94 327 LYS A CA 1
ATOM 2779 C C . LYS A 1 327 ? 7.806 8.044 7.668 1.00 91.94 327 LYS A C 1
ATOM 2781 O O . LYS A 1 327 ? 7.752 6.825 7.747 1.00 91.94 327 LYS A O 1
ATOM 2786 N N . LEU A 1 328 ? 6.981 8.721 6.866 1.00 92.38 328 LEU A N 1
ATOM 2787 C CA . LEU A 1 328 ? 6.030 8.067 5.954 1.00 92.38 328 LEU A CA 1
ATOM 2788 C C . LEU A 1 328 ? 6.707 7.267 4.838 1.00 92.38 328 LEU A C 1
ATOM 2790 O O . LEU A 1 328 ? 6.087 6.361 4.281 1.00 92.38 328 LEU A O 1
ATOM 2794 N N . LYS A 1 329 ? 7.933 7.639 4.459 1.00 93.19 329 LYS A N 1
ATOM 2795 C CA . LYS A 1 329 ? 8.662 7.011 3.360 1.00 93.19 329 LYS A CA 1
ATOM 2796 C C . LYS A 1 329 ? 9.307 5.715 3.849 1.00 93.19 329 LYS A C 1
ATOM 2798 O O . LYS A 1 329 ? 10.040 5.721 4.826 1.00 93.19 329 LYS A O 1
ATOM 2803 N N . VAL A 1 330 ? 9.092 4.620 3.136 1.00 92.06 330 VAL A N 1
ATOM 2804 C CA . VAL A 1 330 ? 9.736 3.325 3.412 1.00 92.06 330 VAL A CA 1
ATOM 2805 C C . VAL A 1 330 ? 11.046 3.195 2.629 1.00 92.06 330 VAL A C 1
ATOM 2807 O O . VAL A 1 330 ? 12.061 2.760 3.153 1.00 92.06 330 VAL A O 1
ATOM 2810 N N . GLY A 1 331 ? 11.066 3.620 1.363 1.00 90.88 331 GLY A N 1
ATOM 2811 C CA . GLY A 1 331 ? 12.237 3.415 0.506 1.00 90.88 331 GLY A CA 1
ATOM 2812 C C . GLY A 1 331 ? 12.388 1.954 0.062 1.00 90.88 331 GLY A C 1
ATOM 2813 O O . GLY A 1 331 ? 11.442 1.377 -0.469 1.00 90.88 331 GLY A O 1
ATOM 2814 N N . MET A 1 332 ? 13.589 1.395 0.202 1.00 94.44 332 MET A N 1
ATOM 2815 C CA . MET A 1 332 ? 13.918 -0.003 -0.112 1.00 94.44 332 MET A CA 1
ATOM 2816 C C . MET A 1 332 ? 13.913 -0.830 1.175 1.00 94.44 332 MET A C 1
ATOM 2818 O O . MET A 1 332 ? 14.268 -0.306 2.224 1.00 94.44 332 MET A O 1
ATOM 2822 N N . SER A 1 333 ? 13.541 -2.108 1.118 1.00 93.62 333 SER A N 1
ATOM 2823 C CA . SER A 1 333 ? 13.681 -3.002 2.270 1.00 93.62 333 SER A CA 1
ATOM 2824 C C . SER A 1 333 ? 14.952 -3.836 2.168 1.00 93.62 333 SER A C 1
ATOM 2826 O O . SER A 1 333 ? 15.242 -4.402 1.114 1.00 93.62 333 SER A O 1
ATOM 2828 N N . PHE A 1 334 ? 15.676 -3.950 3.274 1.00 91.06 334 PHE A N 1
ATOM 2829 C CA . PHE A 1 334 ? 16.702 -4.961 3.470 1.00 91.06 334 PHE A CA 1
ATOM 2830 C C . PHE A 1 334 ? 16.054 -6.207 4.074 1.00 91.06 334 PHE A C 1
ATOM 2832 O O . PHE A 1 334 ? 15.317 -6.118 5.058 1.00 91.06 334 PHE A O 1
ATOM 2839 N N . VAL A 1 335 ? 16.274 -7.354 3.443 1.00 86.69 335 VAL A N 1
ATOM 2840 C CA . VAL A 1 335 ? 15.643 -8.640 3.771 1.00 86.69 335 VAL A CA 1
ATOM 2841 C C . VAL A 1 335 ? 16.686 -9.746 3.789 1.00 86.69 335 VAL A C 1
ATOM 2843 O O . VAL A 1 335 ? 17.791 -9.555 3.292 1.00 86.69 335 VAL A O 1
ATOM 2846 N N . ASN A 1 336 ? 16.333 -10.911 4.341 1.00 78.62 336 ASN A N 1
ATOM 2847 C CA . ASN A 1 336 ? 17.186 -12.102 4.327 1.00 78.62 336 ASN A CA 1
ATOM 2848 C C . ASN A 1 336 ? 18.601 -11.845 4.882 1.00 78.62 336 ASN A C 1
ATOM 2850 O O . ASN A 1 336 ? 19.562 -12.453 4.417 1.00 78.62 336 ASN A O 1
ATOM 2854 N N . LEU A 1 337 ? 18.745 -10.951 5.872 1.00 74.19 337 LEU A N 1
ATOM 2855 C CA . LEU A 1 337 ? 20.056 -10.531 6.391 1.00 74.19 337 LEU A CA 1
ATOM 2856 C C . LEU A 1 337 ? 20.895 -11.710 6.917 1.00 74.19 337 LEU A C 1
ATOM 2858 O O . LEU A 1 337 ? 22.121 -11.663 6.854 1.00 74.19 337 LEU A O 1
ATOM 2862 N N . ASN A 1 338 ? 20.224 -12.787 7.337 1.00 73.19 338 ASN A N 1
ATOM 2863 C CA . ASN A 1 338 ? 20.832 -13.996 7.892 1.00 73.19 338 ASN A CA 1
ATOM 2864 C C . ASN A 1 338 ? 20.938 -15.170 6.897 1.00 73.19 338 ASN A C 1
ATOM 2866 O O . ASN A 1 338 ? 21.405 -16.238 7.283 1.00 73.19 338 ASN A O 1
ATOM 2870 N N . ILE A 1 339 ? 20.481 -15.023 5.647 1.00 75.88 339 ILE A N 1
ATOM 2871 C CA . ILE A 1 339 ? 20.497 -16.103 4.648 1.00 75.88 339 ILE A CA 1
ATOM 2872 C C . ILE A 1 339 ? 21.601 -15.813 3.628 1.00 75.88 339 ILE A C 1
ATOM 2874 O O . ILE A 1 339 ? 21.610 -14.762 2.982 1.00 75.88 339 ILE A O 1
ATOM 2878 N N . MET A 1 340 ? 22.541 -16.748 3.486 1.00 69.81 340 MET A N 1
ATOM 2879 C CA . MET A 1 340 ? 23.557 -16.691 2.435 1.00 69.81 340 MET A CA 1
ATOM 2880 C C . MET A 1 340 ? 22.919 -16.954 1.064 1.00 69.81 340 MET A C 1
ATOM 2882 O O . MET A 1 340 ? 21.977 -17.732 0.955 1.00 69.81 340 MET A O 1
ATOM 2886 N N . ASP A 1 341 ? 23.403 -16.262 0.033 1.00 75.62 341 ASP A N 1
ATOM 2887 C CA . ASP A 1 341 ? 22.998 -16.432 -1.375 1.00 75.62 341 ASP A CA 1
ATOM 2888 C C . ASP A 1 341 ? 21.537 -16.090 -1.733 1.00 75.62 341 ASP A C 1
ATOM 2890 O O . ASP A 1 341 ? 21.085 -16.351 -2.846 1.00 75.62 341 ASP A O 1
ATOM 2894 N N . ALA A 1 342 ? 20.798 -15.429 -0.837 1.00 76.81 342 ALA A N 1
ATOM 2895 C CA . ALA A 1 342 ? 19.492 -14.847 -1.144 1.00 76.81 342 ALA A CA 1
ATOM 2896 C C . ALA A 1 342 ? 19.600 -13.339 -1.457 1.00 76.81 342 ALA A C 1
ATOM 2898 O O . ALA A 1 342 ? 20.434 -12.647 -0.862 1.00 76.81 342 ALA A O 1
ATOM 2899 N N . PRO A 1 343 ? 18.725 -12.776 -2.320 1.00 79.50 343 PRO A N 1
ATOM 2900 C CA . PRO A 1 343 ? 18.635 -11.332 -2.498 1.00 79.50 343 PRO A CA 1
ATOM 2901 C C . PRO A 1 343 ? 18.393 -10.633 -1.158 1.00 79.50 343 PRO A C 1
ATOM 2903 O O . PRO A 1 343 ? 17.420 -10.930 -0.456 1.00 79.50 343 PRO A O 1
ATOM 2906 N N . LYS A 1 344 ? 19.283 -9.693 -0.824 1.00 89.56 344 LYS A N 1
ATOM 2907 C CA . LYS A 1 344 ? 19.264 -8.949 0.447 1.00 89.56 344 LYS A CA 1
ATOM 2908 C C . LYS A 1 344 ? 18.477 -7.645 0.380 1.00 89.56 344 LYS A C 1
ATOM 2910 O O . LYS A 1 344 ? 18.297 -6.961 1.384 1.00 89.56 344 LYS A O 1
ATOM 2915 N N . LYS A 1 345 ? 18.023 -7.277 -0.816 1.00 93.81 345 LYS A N 1
ATOM 2916 C CA . LYS A 1 345 ? 17.332 -6.023 -1.107 1.00 93.81 345 LYS A CA 1
ATOM 2917 C C . LYS A 1 345 ? 16.038 -6.322 -1.834 1.00 93.81 345 LYS A C 1
ATOM 2919 O O . LYS A 1 345 ? 16.032 -7.091 -2.797 1.00 93.81 345 LYS A O 1
ATOM 2924 N N . GLU A 1 346 ? 14.959 -5.677 -1.411 1.00 95.12 346 GLU A N 1
ATOM 2925 C CA . GLU A 1 346 ? 13.681 -5.754 -2.104 1.00 95.12 346 GLU A CA 1
ATOM 2926 C C . GLU A 1 346 ? 12.959 -4.411 -2.221 1.00 95.12 346 GLU A C 1
ATOM 2928 O O . GLU A 1 346 ? 13.062 -3.529 -1.363 1.00 95.12 346 GLU A O 1
ATOM 2933 N N . VAL A 1 347 ? 12.201 -4.267 -3.306 1.00 97.06 347 VAL A N 1
ATOM 2934 C CA . VAL A 1 347 ? 11.334 -3.115 -3.578 1.00 97.06 347 VAL A CA 1
ATOM 2935 C C . VAL A 1 347 ? 9.975 -3.578 -4.078 1.00 97.06 347 VAL A C 1
ATOM 2937 O O . VAL A 1 347 ? 9.843 -4.655 -4.658 1.00 97.06 347 VAL A O 1
ATOM 2940 N N . TYR A 1 348 ? 8.968 -2.729 -3.890 1.00 96.50 348 TYR A N 1
ATOM 2941 C CA . TYR A 1 348 ? 7.599 -2.985 -4.320 1.00 96.50 348 TYR A CA 1
ATOM 2942 C C . TYR A 1 348 ? 7.211 -1.991 -5.404 1.00 96.50 348 TYR A C 1
ATOM 2944 O O . TYR A 1 348 ? 7.441 -0.789 -5.274 1.00 96.50 348 TYR A O 1
ATOM 2952 N N . ILE A 1 349 ? 6.616 -2.485 -6.481 1.00 95.94 349 ILE A N 1
ATOM 2953 C CA . ILE A 1 349 ? 6.157 -1.671 -7.606 1.00 95.94 349 ILE A CA 1
ATOM 2954 C C . ILE A 1 349 ? 4.716 -2.059 -7.896 1.00 95.94 349 ILE A C 1
ATOM 2956 O O . ILE A 1 349 ? 4.382 -3.239 -7.927 1.00 95.94 349 ILE A O 1
ATOM 2960 N N . TYR A 1 350 ? 3.854 -1.074 -8.112 1.00 94.19 350 TYR A N 1
ATOM 2961 C CA . TYR A 1 350 ? 2.552 -1.296 -8.712 1.00 94.19 350 TYR A CA 1
ATOM 2962 C C . TYR A 1 350 ? 2.653 -1.062 -10.218 1.00 94.19 350 TYR A C 1
ATOM 2964 O O . TYR A 1 350 ? 3.066 0.021 -10.640 1.00 94.19 350 TYR A O 1
ATOM 2972 N N . ILE A 1 351 ? 2.277 -2.064 -11.007 1.00 94.25 351 ILE A N 1
ATOM 2973 C CA . ILE A 1 351 ? 2.206 -1.972 -12.463 1.00 94.25 351 ILE A CA 1
ATOM 2974 C C . ILE A 1 351 ? 0.743 -2.078 -12.883 1.00 94.25 351 ILE A C 1
ATOM 2976 O O . ILE A 1 351 ? 0.076 -3.083 -12.631 1.00 94.25 351 ILE A O 1
ATOM 2980 N N . ASP A 1 352 ? 0.253 -1.018 -13.518 1.00 92.75 352 ASP A N 1
ATOM 2981 C CA . ASP A 1 352 ? -1.052 -1.004 -14.169 1.00 92.75 352 ASP A CA 1
ATOM 2982 C C . ASP A 1 352 ? -0.888 -1.584 -15.576 1.00 92.75 352 ASP A C 1
ATOM 2984 O O . ASP A 1 352 ? -0.065 -1.094 -16.358 1.00 92.75 352 ASP A O 1
ATOM 2988 N N . PHE A 1 353 ? -1.647 -2.628 -15.894 1.00 94.25 353 PHE A N 1
ATOM 2989 C CA . PHE A 1 353 ? -1.592 -3.325 -17.172 1.00 94.25 353 PHE A CA 1
ATOM 2990 C C . PHE A 1 353 ? -2.824 -3.052 -18.035 1.00 94.25 353 PHE A C 1
ATOM 2992 O O . PHE A 1 353 ? -3.930 -2.817 -17.546 1.00 94.25 353 PHE A O 1
ATOM 2999 N N . ILE A 1 354 ? -2.621 -3.154 -19.345 1.00 94.88 354 ILE A N 1
ATOM 3000 C CA . ILE A 1 354 ? -3.662 -3.389 -20.346 1.00 94.88 354 ILE A CA 1
ATOM 3001 C C . ILE A 1 354 ? -3.557 -4.858 -20.764 1.00 94.88 354 ILE A C 1
ATOM 3003 O O . ILE A 1 354 ? -2.457 -5.351 -21.020 1.00 94.88 354 ILE A O 1
ATOM 3007 N N . LYS A 1 355 ? -4.686 -5.569 -20.828 1.00 95.12 355 LYS A N 1
ATOM 3008 C CA . LYS A 1 355 ? -4.726 -6.961 -21.287 1.00 95.12 355 LYS A CA 1
ATOM 3009 C C . LYS A 1 355 ? -4.644 -7.006 -22.815 1.00 95.12 355 LYS A C 1
ATOM 3011 O O . LYS A 1 355 ? -5.534 -6.500 -23.505 1.00 95.12 355 LYS A O 1
ATOM 3016 N N . GLY A 1 356 ? -3.592 -7.646 -23.322 1.00 95.19 356 GLY A N 1
ATOM 3017 C CA . GLY A 1 356 ? -3.220 -7.696 -24.736 1.00 95.19 356 GLY A CA 1
ATOM 3018 C C . GLY A 1 356 ? -2.036 -6.788 -25.083 1.00 95.19 356 GLY A C 1
ATOM 3019 O O . GLY A 1 356 ? -1.533 -6.047 -24.242 1.00 95.19 356 GLY A O 1
ATOM 3020 N N . GLU A 1 357 ? -1.590 -6.868 -26.337 1.00 95.81 357 GLU A N 1
ATOM 3021 C CA . GLU A 1 357 ? -0.455 -6.105 -26.861 1.00 95.81 357 GLU A CA 1
ATOM 3022 C C . GLU A 1 357 ? -0.918 -4.801 -27.533 1.00 95.81 357 GLU A C 1
ATOM 3024 O O . GLU A 1 357 ? -1.593 -4.833 -28.563 1.00 95.81 357 GLU A O 1
ATOM 3029 N N . VAL A 1 358 ? -0.552 -3.648 -26.967 1.00 94.75 358 VAL A N 1
ATOM 3030 C CA . VAL A 1 358 ?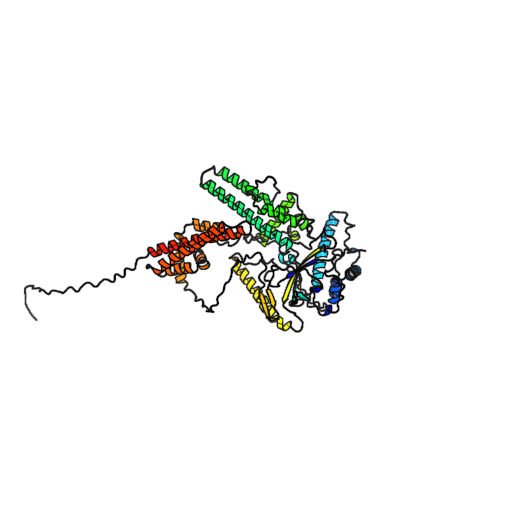 -0.693 -2.335 -27.619 1.00 94.75 358 VAL A CA 1
ATOM 3031 C C . VAL A 1 358 ? 0.571 -2.027 -28.411 1.00 94.75 358 VAL A C 1
ATOM 3033 O O . VAL A 1 358 ? 1.659 -2.007 -27.848 1.00 94.75 358 VAL A O 1
ATOM 3036 N N . ASN A 1 359 ? 0.423 -1.715 -29.693 1.00 93.62 359 ASN A N 1
ATOM 3037 C CA . ASN A 1 359 ? 1.513 -1.374 -30.596 1.00 93.62 359 ASN A CA 1
ATOM 3038 C C . ASN A 1 359 ? 1.115 -0.208 -31.524 1.00 93.62 359 ASN A C 1
ATOM 3040 O O . ASN A 1 359 ? -0.005 0.302 -31.471 1.00 93.62 359 ASN A O 1
ATOM 3044 N N . LYS A 1 360 ? 2.029 0.223 -32.403 1.00 91.44 360 LYS A N 1
ATOM 3045 C CA . LYS A 1 360 ? 1.786 1.357 -33.319 1.00 91.44 360 LYS A CA 1
ATOM 3046 C C . LYS A 1 360 ? 0.611 1.128 -34.280 1.00 91.44 360 LYS A C 1
ATOM 3048 O O . LYS A 1 360 ? 0.017 2.091 -34.758 1.00 91.44 360 LYS A O 1
ATOM 3053 N N . GLU A 1 361 ? 0.294 -0.125 -34.592 1.00 93.44 361 GLU A N 1
ATOM 3054 C CA . GLU A 1 361 ? -0.739 -0.481 -35.569 1.00 93.44 361 GLU A CA 1
ATOM 3055 C C . GLU A 1 361 ? -2.144 -0.388 -34.964 1.00 93.44 361 GLU A C 1
ATOM 3057 O O . GLU A 1 361 ? -3.097 -0.001 -35.646 1.00 93.44 361 GLU A O 1
ATOM 3062 N N . ASN A 1 362 ? -2.280 -0.717 -33.674 1.00 94.06 362 ASN A N 1
ATOM 3063 C CA . ASN A 1 362 ? -3.570 -0.755 -32.991 1.00 94.06 362 ASN A CA 1
ATOM 3064 C C . ASN A 1 362 ? -3.806 0.400 -32.000 1.00 94.06 362 ASN A C 1
ATOM 3066 O O . ASN A 1 362 ? -4.966 0.651 -31.669 1.00 94.06 362 ASN A O 1
ATOM 3070 N N . GLU A 1 363 ? -2.781 1.158 -31.586 1.00 91.75 363 GLU A N 1
ATOM 3071 C CA . GLU A 1 363 ? -2.919 2.197 -30.549 1.00 91.75 363 GLU A CA 1
ATOM 3072 C C . GLU A 1 363 ? -4.004 3.232 -30.871 1.00 91.75 363 GLU A C 1
ATOM 3074 O O . GLU A 1 363 ? -4.796 3.596 -30.002 1.00 91.75 363 GLU A O 1
ATOM 3079 N N . LYS A 1 364 ? -4.109 3.653 -32.140 1.00 90.44 364 LYS A N 1
ATOM 3080 C CA . LYS A 1 364 ? -5.107 4.639 -32.584 1.00 90.44 364 LYS A CA 1
ATOM 3081 C C . LYS A 1 364 ? -6.529 4.097 -32.471 1.00 90.44 364 LYS A C 1
ATOM 3083 O O . LYS A 1 364 ? -7.439 4.838 -32.118 1.00 90.44 364 LYS A O 1
ATOM 3088 N N . LYS A 1 365 ? -6.713 2.803 -32.756 1.00 92.00 365 LYS A N 1
ATOM 3089 C CA . LYS A 1 365 ? -8.013 2.122 -32.658 1.00 92.00 365 LYS A CA 1
ATOM 3090 C C . LYS A 1 365 ? -8.419 1.910 -31.198 1.00 92.00 365 LYS A C 1
ATOM 3092 O O . LYS A 1 365 ? -9.599 1.976 -30.881 1.00 92.00 365 LYS A O 1
ATOM 3097 N N . ILE A 1 366 ? -7.442 1.685 -30.318 1.00 91.94 366 ILE A N 1
ATOM 3098 C CA . ILE A 1 366 ? -7.660 1.431 -28.887 1.00 91.94 366 ILE A CA 1
ATOM 3099 C C . ILE A 1 366 ? -7.877 2.729 -28.100 1.00 91.94 366 ILE A C 1
ATOM 3101 O O . ILE A 1 366 ? -8.594 2.710 -27.103 1.00 91.94 366 ILE A O 1
ATOM 3105 N N . TRP A 1 367 ? -7.300 3.854 -28.541 1.00 90.12 367 TRP A N 1
ATOM 3106 C CA . TRP A 1 367 ? -7.319 5.125 -27.808 1.00 90.12 367 TRP A CA 1
ATOM 3107 C C . TRP A 1 367 ? -8.721 5.565 -27.381 1.00 90.12 367 TRP A C 1
ATOM 3109 O O . TRP A 1 367 ? -8.954 5.772 -26.195 1.00 90.12 367 TRP A O 1
ATOM 3119 N N . CYS A 1 368 ? -9.666 5.687 -28.316 1.00 88.75 368 CYS A N 1
ATOM 3120 C CA . CYS A 1 368 ? -11.008 6.180 -27.997 1.00 88.75 368 CYS A CA 1
ATOM 3121 C C . CYS A 1 368 ? -11.776 5.250 -27.038 1.00 88.75 368 CYS A C 1
ATOM 3123 O O . CYS A 1 368 ? -12.244 5.754 -26.014 1.00 88.75 368 CYS A O 1
ATOM 3125 N N . PRO A 1 369 ? -11.874 3.924 -27.288 1.00 90.81 369 PRO A N 1
ATOM 3126 C CA . PRO A 1 369 ? -12.479 2.994 -26.333 1.00 90.81 369 PRO A CA 1
ATOM 3127 C C . PRO A 1 369 ? -11.828 3.049 -24.949 1.00 90.81 369 PRO A C 1
ATOM 3129 O O . PRO A 1 369 ? -12.523 3.130 -23.941 1.00 90.81 369 PRO A O 1
ATOM 3132 N N . PHE A 1 370 ? -10.494 3.072 -24.902 1.00 89.81 370 PHE A N 1
ATOM 3133 C CA . PHE A 1 370 ? -9.739 3.128 -23.656 1.00 89.81 370 PHE A CA 1
ATOM 3134 C C . PHE A 1 370 ? -9.997 4.423 -22.877 1.00 89.81 370 PHE A C 1
ATOM 3136 O O . PHE A 1 370 ? -10.259 4.376 -21.678 1.00 89.81 370 PHE A O 1
ATOM 3143 N N . VAL A 1 371 ? -9.930 5.584 -23.537 1.00 88.31 371 VAL A N 1
ATOM 3144 C CA . VAL A 1 371 ? -10.146 6.887 -22.891 1.00 88.31 371 VAL A CA 1
ATOM 3145 C C . VAL A 1 371 ? -11.590 7.025 -22.420 1.00 88.31 371 VAL A C 1
ATOM 3147 O O . VAL A 1 371 ? -11.809 7.501 -21.309 1.00 88.31 371 VAL A O 1
ATOM 3150 N N . GLY A 1 372 ? -12.564 6.587 -23.222 1.00 86.31 372 GLY A N 1
ATOM 3151 C CA . GLY A 1 372 ? -13.976 6.603 -22.839 1.00 86.31 372 GLY A CA 1
ATOM 3152 C C . GLY A 1 372 ? -14.240 5.773 -21.583 1.00 86.31 372 GLY A C 1
ATOM 3153 O O . GLY A 1 372 ? -14.828 6.272 -20.626 1.00 86.31 372 GLY A O 1
ATOM 3154 N N . ASP A 1 373 ? -13.732 4.541 -21.557 1.00 86.56 373 ASP A N 1
ATOM 3155 C CA . ASP A 1 373 ? -13.833 3.639 -20.410 1.00 86.56 373 ASP A CA 1
ATOM 3156 C C . ASP A 1 373 ? -13.106 4.203 -19.172 1.00 86.56 373 ASP A C 1
ATOM 3158 O O . ASP A 1 373 ? -13.693 4.329 -18.098 1.00 86.56 373 ASP A O 1
ATOM 3162 N N . TYR A 1 374 ? -11.866 4.678 -19.336 1.00 86.06 374 TYR A N 1
ATOM 3163 C CA . TYR A 1 374 ? -11.091 5.300 -18.261 1.00 86.06 374 TYR A CA 1
ATOM 3164 C C . TYR A 1 374 ? -11.804 6.510 -17.642 1.00 86.06 374 TYR A C 1
ATOM 3166 O O . TYR A 1 374 ? -11.899 6.604 -16.416 1.00 86.06 374 TYR A O 1
ATOM 3174 N N . LEU A 1 375 ? -12.306 7.437 -18.465 1.00 85.06 375 LEU A N 1
ATOM 3175 C CA . LEU A 1 375 ? -13.020 8.625 -17.991 1.00 85.06 375 LEU A CA 1
ATOM 3176 C C . LEU A 1 375 ? -14.349 8.259 -17.326 1.00 85.06 375 LEU A C 1
ATOM 3178 O O . LEU A 1 375 ? -14.677 8.853 -16.299 1.00 85.06 375 LEU A O 1
ATOM 3182 N N . GLY A 1 376 ? -15.070 7.264 -17.851 1.00 86.56 376 GLY A N 1
ATOM 3183 C CA . GLY A 1 376 ? -16.272 6.721 -17.217 1.00 86.56 376 GLY A CA 1
ATOM 3184 C C . GLY A 1 376 ? -15.989 6.216 -15.801 1.00 86.56 376 GLY A C 1
ATOM 3185 O O . GLY A 1 376 ? -16.641 6.644 -14.849 1.00 86.56 376 GLY A O 1
ATOM 3186 N N . ASN A 1 377 ? -14.933 5.419 -15.633 1.00 82.19 377 ASN A N 1
ATOM 3187 C CA . ASN A 1 377 ? -14.544 4.872 -14.330 1.00 82.19 377 ASN A CA 1
ATOM 3188 C C . ASN A 1 377 ? -14.070 5.966 -13.351 1.00 82.19 377 ASN A C 1
ATOM 3190 O O . ASN A 1 377 ? -14.300 5.881 -12.139 1.00 82.19 377 ASN A O 1
ATOM 3194 N N . GLN A 1 378 ? -13.392 7.010 -13.848 1.00 81.69 378 GLN A N 1
ATOM 3195 C CA . GLN A 1 378 ? -13.025 8.177 -13.033 1.00 81.69 378 GLN A CA 1
ATOM 3196 C C . GLN A 1 378 ? -14.263 8.959 -12.589 1.00 81.69 378 GLN A C 1
ATOM 3198 O O . GLN A 1 378 ? -14.363 9.324 -11.417 1.00 81.69 378 GLN A O 1
ATOM 3203 N N . LEU A 1 379 ? -15.216 9.185 -13.496 1.00 83.44 379 LEU A N 1
ATOM 3204 C CA . LEU A 1 379 ? -16.470 9.864 -13.190 1.00 83.44 379 LEU A CA 1
ATOM 3205 C C . LEU A 1 379 ? -17.276 9.090 -12.142 1.00 83.44 379 LEU A C 1
ATOM 3207 O O . LEU A 1 379 ? -17.709 9.686 -11.160 1.00 83.44 379 LEU A O 1
ATOM 3211 N N . GLU A 1 380 ? -17.409 7.772 -12.290 1.00 81.50 380 GLU A N 1
ATOM 3212 C CA . GLU A 1 380 ? -18.083 6.924 -11.303 1.00 81.50 380 GLU A CA 1
ATOM 3213 C C . GLU A 1 380 ? -17.411 7.024 -9.927 1.00 81.50 380 GLU A C 1
ATOM 3215 O O . GLU A 1 380 ? -18.078 7.227 -8.912 1.00 81.50 380 GLU A O 1
ATOM 3220 N N . THR A 1 381 ? -16.076 6.982 -9.884 1.00 76.75 381 THR A N 1
ATOM 3221 C CA . THR A 1 381 ? -15.314 7.148 -8.636 1.00 76.75 381 THR A CA 1
ATOM 3222 C C . THR A 1 381 ? -15.575 8.515 -7.993 1.00 76.75 381 THR A C 1
ATOM 3224 O O . THR A 1 381 ? -15.754 8.607 -6.776 1.00 76.75 381 THR A O 1
ATOM 3227 N N . LEU A 1 382 ? -15.617 9.589 -8.789 1.00 77.38 382 LEU A N 1
ATOM 3228 C CA . LEU A 1 382 ? -15.915 10.938 -8.300 1.00 77.38 382 LEU A CA 1
ATOM 3229 C C . LEU A 1 382 ? -17.346 11.045 -7.764 1.00 77.38 382 LEU A C 1
ATOM 3231 O O . LEU A 1 382 ? -17.544 11.610 -6.689 1.00 77.38 382 LEU A O 1
ATOM 3235 N N . ILE A 1 383 ? -18.318 10.465 -8.470 1.00 78.50 383 ILE A N 1
ATOM 3236 C CA . ILE A 1 383 ? -19.725 10.394 -8.061 1.00 78.50 383 ILE A CA 1
ATOM 3237 C C . ILE A 1 383 ? -19.843 9.649 -6.728 1.00 78.50 383 ILE A C 1
ATOM 3239 O O . ILE A 1 383 ? -20.397 10.187 -5.767 1.00 78.50 383 ILE A O 1
ATOM 3243 N N . LEU A 1 384 ? -19.253 8.455 -6.618 1.00 72.25 384 LEU A N 1
ATOM 3244 C CA . LEU A 1 384 ? -19.249 7.670 -5.381 1.00 72.25 384 LEU A CA 1
ATOM 3245 C C . LEU A 1 384 ? -18.621 8.449 -4.225 1.00 72.25 384 LEU A C 1
ATOM 3247 O O . LEU A 1 384 ? -19.185 8.481 -3.132 1.00 72.25 384 LEU A O 1
ATOM 3251 N N . ASN A 1 385 ? -17.496 9.125 -4.457 1.00 67.88 385 ASN A N 1
ATOM 3252 C CA . ASN A 1 385 ? -16.843 9.948 -3.444 1.00 67.88 385 ASN A CA 1
ATOM 3253 C C . ASN A 1 385 ? -17.680 11.170 -3.042 1.00 67.88 385 ASN A C 1
ATOM 3255 O O . ASN A 1 385 ? -17.664 11.547 -1.872 1.00 67.88 385 ASN A O 1
ATOM 3259 N N . TYR A 1 386 ? -18.414 11.784 -3.974 1.00 70.81 386 TYR A N 1
ATOM 3260 C CA . TYR A 1 386 ? -19.294 12.918 -3.695 1.00 70.81 386 TYR A CA 1
ATOM 3261 C C . TYR A 1 386 ? -20.487 12.501 -2.827 1.00 70.81 386 TYR A C 1
ATOM 3263 O O . TYR A 1 386 ? -20.689 13.075 -1.757 1.00 70.81 386 TYR A O 1
ATOM 3271 N N . TYR A 1 387 ? -21.222 11.459 -3.225 1.00 65.19 387 TYR A N 1
ATOM 3272 C CA . TYR A 1 387 ? -22.396 10.978 -2.484 1.00 65.19 387 TYR A CA 1
ATOM 3273 C C . TYR A 1 387 ? -22.036 10.275 -1.166 1.00 65.19 387 TYR A C 1
ATOM 3275 O O . TYR A 1 387 ? -22.821 10.292 -0.217 1.00 65.19 387 TYR A O 1
ATOM 3283 N N . SER A 1 388 ? -20.822 9.729 -1.043 1.00 56.84 388 SER A N 1
ATOM 3284 C CA . SER A 1 388 ? -20.337 9.142 0.216 1.00 56.84 388 SER A CA 1
ATOM 3285 C C . SER A 1 388 ? -19.977 10.184 1.284 1.00 56.84 388 SER A C 1
ATOM 3287 O O . SER A 1 388 ? -19.734 9.804 2.427 1.00 56.84 388 SER A O 1
ATOM 3289 N N . LYS A 1 389 ? -19.987 11.495 0.979 1.00 50.41 389 LYS A N 1
ATOM 3290 C CA . LYS A 1 389 ? -19.705 12.555 1.972 1.00 50.41 389 LYS A CA 1
ATOM 3291 C C . LYS A 1 389 ? -20.718 12.626 3.128 1.00 50.41 389 LYS A C 1
ATOM 3293 O O . LYS A 1 389 ? -20.445 13.317 4.106 1.00 50.41 389 LYS A O 1
ATOM 3298 N N . GLY A 1 390 ? -21.843 11.906 3.051 1.00 44.84 390 GLY A N 1
ATOM 3299 C CA . GLY A 1 390 ? -22.822 11.764 4.141 1.00 44.84 390 GLY A CA 1
ATOM 3300 C C . GLY A 1 390 ? -23.091 10.326 4.608 1.00 44.84 390 GLY A C 1
ATOM 3301 O O . GLY A 1 390 ? -23.736 10.138 5.635 1.00 44.84 390 GLY A O 1
ATOM 3302 N N . VAL A 1 391 ? -22.599 9.307 3.892 1.00 40.78 391 VAL A N 1
ATOM 3303 C CA . VAL A 1 391 ? -22.868 7.886 4.178 1.00 40.78 391 VAL A CA 1
ATOM 3304 C C . VAL A 1 391 ? -21.543 7.125 4.141 1.00 40.78 391 VAL A C 1
ATOM 3306 O O . VAL A 1 391 ? -20.971 6.864 3.084 1.00 40.78 391 VAL A O 1
ATOM 3309 N N . THR A 1 392 ? -21.019 6.808 5.323 1.00 50.66 392 THR A N 1
ATOM 3310 C CA . THR A 1 392 ? -19.705 6.181 5.508 1.00 50.66 392 THR A CA 1
ATOM 3311 C C . THR A 1 392 ? -19.709 4.735 5.031 1.00 50.66 392 THR A C 1
ATOM 3313 O O . THR A 1 392 ? -20.475 3.923 5.540 1.00 50.66 392 THR A O 1
ATOM 3316 N N . THR A 1 393 ? -18.835 4.412 4.085 1.00 44.09 393 THR A N 1
ATOM 3317 C CA . THR A 1 393 ? -18.178 3.095 3.883 1.00 44.09 393 THR A CA 1
ATOM 3318 C C . THR A 1 393 ? -17.585 2.990 2.479 1.00 44.09 393 THR A C 1
ATOM 3320 O O . THR A 1 393 ? -16.742 2.132 2.260 1.00 44.09 393 THR A O 1
ATOM 3323 N N . LYS A 1 394 ? -17.963 3.865 1.531 1.00 49.50 394 LYS A N 1
ATOM 3324 C CA . LYS A 1 394 ? -17.583 3.702 0.114 1.00 49.50 394 LYS A CA 1
ATOM 3325 C C . LYS A 1 394 ? -16.598 4.718 -0.465 1.00 49.50 394 LYS A C 1
ATOM 3327 O O . LYS A 1 394 ? -16.155 4.511 -1.593 1.00 49.50 394 LYS A O 1
ATOM 3332 N N . SER A 1 395 ? -16.215 5.778 0.250 1.00 56.69 395 SER A N 1
ATOM 3333 C CA . SER A 1 395 ? -15.199 6.696 -0.278 1.00 56.69 395 SER A CA 1
ATOM 3334 C C . SER A 1 395 ? -13.824 6.028 -0.230 1.00 56.69 395 SER A C 1
ATOM 3336 O O . SER A 1 395 ? -13.271 5.821 0.853 1.00 56.69 395 SER A O 1
ATOM 3338 N N . ILE A 1 396 ? -13.267 5.688 -1.389 1.00 64.75 396 ILE A N 1
ATOM 3339 C CA . ILE A 1 396 ? -11.906 5.156 -1.471 1.00 64.75 396 ILE A CA 1
ATOM 3340 C C . ILE A 1 396 ? -10.936 6.312 -1.195 1.00 64.75 396 ILE A C 1
ATOM 3342 O O . ILE A 1 396 ? -11.011 7.334 -1.885 1.00 64.75 396 ILE A O 1
ATOM 3346 N N . PRO A 1 397 ? -10.018 6.190 -0.221 1.00 73.81 397 PRO A N 1
ATOM 3347 C CA . PRO A 1 397 ? -9.116 7.284 0.099 1.00 73.81 397 PRO A CA 1
ATOM 3348 C C . PRO A 1 397 ? -8.218 7.663 -1.083 1.00 73.81 397 PRO A C 1
ATOM 3350 O O . PRO A 1 397 ? -7.693 6.797 -1.785 1.00 73.81 397 PRO A O 1
ATOM 3353 N N . ASN A 1 398 ? -7.978 8.963 -1.277 1.00 75.88 398 ASN A N 1
ATOM 3354 C CA . ASN A 1 398 ? -7.176 9.465 -2.401 1.00 75.88 398 ASN A CA 1
ATOM 3355 C C . ASN A 1 398 ? -5.735 8.943 -2.417 1.00 75.88 398 ASN A C 1
ATOM 3357 O O . ASN A 1 398 ? -5.159 8.828 -3.502 1.00 75.88 398 ASN A O 1
ATOM 3361 N N . TRP A 1 399 ? -5.197 8.631 -1.234 1.00 83.44 399 TRP A N 1
ATOM 3362 C CA . TRP A 1 399 ? -3.853 8.101 -1.018 1.00 83.44 399 TRP A CA 1
ATOM 3363 C C . TRP A 1 399 ? -3.691 6.644 -1.462 1.00 83.44 399 TRP A C 1
ATOM 3365 O O . TRP A 1 399 ? -2.562 6.203 -1.669 1.00 83.44 399 TRP A O 1
ATOM 3375 N N . ASN A 1 400 ? -4.794 5.900 -1.609 1.00 85.81 400 ASN A N 1
ATOM 3376 C CA . ASN A 1 400 ? -4.761 4.500 -2.001 1.00 85.81 400 ASN A CA 1
ATOM 3377 C C . ASN A 1 400 ? -4.444 4.397 -3.499 1.00 85.81 400 ASN A C 1
ATOM 3379 O O . ASN A 1 400 ? -5.278 4.717 -4.350 1.00 85.81 400 ASN A O 1
ATOM 3383 N N . ILE A 1 401 ? -3.243 3.916 -3.825 1.00 85.50 401 ILE A N 1
ATOM 3384 C CA . ILE A 1 401 ? -2.781 3.776 -5.218 1.00 85.50 401 ILE A CA 1
ATOM 3385 C C . ILE A 1 401 ? -3.569 2.734 -6.010 1.00 85.50 401 ILE A C 1
ATOM 3387 O O . ILE A 1 401 ? -3.495 2.693 -7.233 1.00 85.50 401 ILE A O 1
ATOM 3391 N N . THR A 1 402 ? -4.325 1.897 -5.306 1.00 77.75 402 THR A N 1
ATOM 3392 C CA . THR A 1 402 ? -5.131 0.831 -5.888 1.00 77.75 402 THR A CA 1
ATOM 3393 C C . THR A 1 402 ? -6.602 1.184 -6.028 1.00 77.75 402 THR A C 1
ATOM 3395 O O . THR A 1 402 ? -7.424 0.321 -6.340 1.00 77.75 402 THR A O 1
ATOM 3398 N N . LYS A 1 403 ? -6.943 2.463 -5.833 1.00 73.50 403 LYS A N 1
ATOM 3399 C CA . LYS A 1 403 ? -8.253 2.979 -6.213 1.00 73.50 403 LYS A CA 1
ATOM 3400 C C . LYS A 1 403 ? -8.492 2.673 -7.693 1.00 73.50 403 LYS A C 1
ATOM 3402 O O . LYS A 1 403 ? -7.656 2.996 -8.532 1.00 73.50 403 LYS A O 1
ATOM 3407 N N . ASN A 1 404 ? -9.632 2.055 -7.990 1.00 67.62 404 ASN A N 1
ATOM 3408 C CA . ASN A 1 404 ? -10.058 1.765 -9.356 1.00 67.62 404 ASN A CA 1
ATOM 3409 C C . ASN A 1 404 ? -9.165 0.746 -10.108 1.00 67.62 404 ASN A C 1
ATOM 3411 O O . ASN A 1 404 ? -8.697 1.016 -11.213 1.00 67.62 404 ASN A O 1
ATOM 3415 N N . ARG A 1 405 ? -8.909 -0.432 -9.505 1.00 72.81 405 ARG A N 1
ATOM 3416 C CA . ARG A 1 405 ? -8.285 -1.573 -10.206 1.00 72.81 405 ARG A CA 1
ATOM 3417 C C . ARG A 1 405 ? -9.239 -2.098 -11.282 1.00 72.81 405 ARG A C 1
ATOM 3419 O O . ARG A 1 405 ? -9.998 -3.032 -11.051 1.00 72.81 405 ARG A O 1
ATOM 3426 N N . MET A 1 406 ? -9.220 -1.490 -12.451 1.00 82.88 406 MET A N 1
ATOM 3427 C CA . MET A 1 406 ? -9.856 -2.041 -13.638 1.00 82.88 406 MET A CA 1
ATOM 3428 C C . MET A 1 406 ? -8.772 -2.361 -14.653 1.00 82.88 406 MET A C 1
ATOM 3430 O O . MET A 1 406 ? -7.790 -1.621 -14.774 1.00 82.88 406 MET A O 1
ATOM 3434 N N . ILE A 1 407 ? -8.922 -3.488 -15.343 1.00 90.06 407 ILE A N 1
ATOM 3435 C CA . ILE A 1 407 ? -8.032 -3.842 -16.441 1.00 90.06 407 ILE A CA 1
ATOM 3436 C C . ILE A 1 407 ? -8.769 -3.662 -17.751 1.00 90.06 407 ILE A C 1
ATOM 3438 O O . ILE A 1 407 ? -9.779 -4.309 -18.006 1.00 90.06 407 ILE A O 1
ATOM 3442 N N . PHE A 1 408 ? -8.247 -2.784 -18.599 1.00 92.75 408 PHE A N 1
ATOM 3443 C CA . PHE A 1 408 ? -8.774 -2.634 -19.944 1.00 92.75 408 PHE A CA 1
ATOM 3444 C C . PHE A 1 408 ? -8.329 -3.820 -20.799 1.00 92.75 408 PHE A C 1
ATOM 3446 O O . PHE A 1 408 ? -7.138 -4.136 -20.856 1.00 92.75 408 PHE A O 1
ATOM 3453 N N . SER A 1 409 ? -9.277 -4.463 -21.474 1.00 94.19 409 SER A N 1
ATOM 3454 C CA . SER A 1 409 ? -9.032 -5.600 -22.358 1.00 94.19 409 SER A CA 1
ATOM 3455 C C . SER A 1 409 ? -9.163 -5.173 -23.811 1.00 94.19 409 SER A C 1
ATOM 3457 O O . SER A 1 409 ? -10.235 -4.749 -24.238 1.00 94.19 409 SER A O 1
ATOM 3459 N N . ILE A 1 410 ? -8.088 -5.309 -24.598 1.00 93.38 410 ILE A N 1
ATOM 3460 C CA . ILE A 1 410 ? -8.093 -4.938 -26.025 1.00 93.38 410 ILE A CA 1
ATOM 3461 C C . ILE A 1 410 ? -9.122 -5.773 -26.793 1.00 93.38 410 ILE A C 1
ATOM 3463 O O . ILE A 1 410 ? -9.880 -5.237 -27.599 1.00 93.38 410 ILE A O 1
ATOM 3467 N N . LYS A 1 411 ? -9.194 -7.078 -26.497 1.00 91.44 411 LYS A N 1
ATOM 3468 C CA . LYS A 1 411 ? -10.123 -8.013 -27.148 1.00 91.44 411 LYS A CA 1
ATOM 3469 C C . LYS A 1 411 ? -11.584 -7.609 -26.939 1.00 91.44 411 LYS A C 1
ATOM 3471 O O . LYS A 1 411 ? -12.375 -7.689 -27.871 1.00 91.44 411 LYS A O 1
ATOM 3476 N N . ASN A 1 412 ? -11.919 -7.161 -25.730 1.00 89.75 412 ASN A N 1
ATOM 3477 C CA . ASN A 1 412 ? -13.288 -6.801 -25.356 1.00 89.75 412 ASN A CA 1
ATOM 3478 C C . ASN A 1 412 ? -13.579 -5.300 -25.530 1.00 89.75 412 ASN A C 1
ATOM 3480 O O . ASN A 1 412 ? -14.732 -4.886 -25.433 1.00 89.75 412 ASN A O 1
ATOM 3484 N N . SER A 1 413 ? -12.545 -4.489 -25.786 1.00 89.31 413 SER A N 1
ATOM 3485 C CA . SER A 1 413 ? -12.600 -3.023 -25.879 1.00 89.31 413 SER A CA 1
ATOM 3486 C C . SER A 1 413 ? -13.282 -2.346 -24.682 1.00 89.31 413 SER A C 1
ATOM 3488 O O . SER A 1 413 ? -13.908 -1.298 -24.832 1.00 89.31 413 SER A O 1
ATOM 3490 N N . LYS A 1 414 ? -13.181 -2.958 -23.498 1.00 87.56 414 LYS A N 1
ATOM 3491 C CA . LYS A 1 414 ? -13.800 -2.513 -22.243 1.00 87.56 414 LYS A CA 1
ATOM 3492 C C . LYS A 1 414 ? -12.952 -2.931 -21.051 1.00 87.56 414 LYS A C 1
ATOM 3494 O O . LYS A 1 414 ? -12.160 -3.875 -21.154 1.00 87.56 414 LYS A O 1
ATOM 3499 N N . SER A 1 415 ? -13.141 -2.251 -19.925 1.00 84.12 415 SER A N 1
ATOM 3500 C CA . SER A 1 415 ? -12.610 -2.720 -18.653 1.00 84.12 415 SER A CA 1
ATOM 3501 C C . SER A 1 415 ? -13.327 -3.967 -18.154 1.00 84.12 415 SER A C 1
ATOM 3503 O O . SER A 1 415 ? -14.551 -4.074 -18.188 1.00 84.12 415 SER A O 1
ATOM 3505 N N . GLU A 1 416 ? -12.539 -4.910 -17.658 1.00 84.38 416 GLU A N 1
ATOM 3506 C CA . GLU A 1 416 ? -13.014 -6.028 -16.859 1.00 84.38 416 GLU A CA 1
ATOM 3507 C C . GLU A 1 416 ? -12.881 -5.626 -15.386 1.00 84.38 416 GLU A C 1
ATOM 3509 O O . GLU A 1 416 ? -11.806 -5.204 -14.936 1.00 84.38 416 GLU A O 1
ATOM 3514 N N . GLU A 1 417 ? -13.980 -5.729 -14.630 1.00 67.94 417 GLU A N 1
ATOM 3515 C CA . GLU A 1 417 ? -13.924 -5.527 -13.186 1.00 67.94 417 GLU A CA 1
ATOM 3516 C C . GLU A 1 417 ? -12.963 -6.550 -12.590 1.00 67.94 417 GLU A C 1
ATOM 3518 O O . GLU A 1 417 ? -13.194 -7.764 -12.618 1.00 67.94 417 GLU A O 1
ATOM 3523 N N . THR A 1 418 ? -11.882 -6.061 -11.988 1.00 61.91 418 THR A N 1
ATOM 3524 C CA . THR A 1 418 ? -11.159 -6.915 -11.062 1.00 61.91 418 THR A CA 1
ATOM 3525 C C . THR A 1 418 ? -12.043 -7.077 -9.839 1.00 61.91 418 THR A C 1
ATOM 3527 O O . THR A 1 418 ? -12.625 -6.107 -9.342 1.00 61.91 418 THR A O 1
ATOM 3530 N N . LYS A 1 419 ? -12.155 -8.303 -9.317 1.00 53.53 419 LYS A N 1
ATOM 3531 C CA . LYS A 1 419 ? -12.622 -8.466 -7.938 1.00 53.53 419 LYS A CA 1
ATOM 3532 C C . LYS A 1 419 ? -11.740 -7.543 -7.101 1.00 53.53 419 LYS A C 1
ATOM 3534 O O . LYS A 1 419 ? -10.531 -7.775 -7.047 1.00 53.53 419 LYS A O 1
ATOM 3539 N N . LYS A 1 420 ? -12.330 -6.473 -6.548 1.00 45.25 420 LYS A N 1
ATOM 3540 C CA . LYS A 1 420 ? -11.601 -5.452 -5.790 1.00 45.25 420 LYS A CA 1
ATOM 3541 C C . LYS A 1 420 ? -10.631 -6.166 -4.845 1.00 45.25 420 LYS A C 1
ATOM 3543 O O . LYS A 1 420 ? -11.052 -7.129 -4.196 1.00 45.25 420 LYS A O 1
ATOM 3548 N N . PRO A 1 421 ? -9.355 -5.749 -4.765 1.00 38.00 421 PRO A N 1
ATOM 3549 C CA . PRO A 1 421 ? -8.483 -6.263 -3.721 1.00 38.00 421 PRO A CA 1
ATOM 3550 C C . PRO A 1 421 ? -9.211 -6.071 -2.393 1.00 38.00 421 PRO A C 1
ATOM 3552 O O . PRO A 1 421 ? -9.707 -4.975 -2.122 1.00 38.00 421 PRO A O 1
ATOM 3555 N N . LEU A 1 422 ? -9.306 -7.132 -1.591 1.00 37.56 422 LEU A N 1
ATOM 3556 C CA . LEU A 1 422 ? -9.762 -7.007 -0.217 1.00 37.56 422 LEU A CA 1
ATOM 3557 C C . LEU A 1 422 ? -8.849 -5.979 0.473 1.00 37.56 422 LEU A C 1
ATOM 3559 O O . LEU A 1 422 ? -7.787 -6.327 0.974 1.00 37.56 422 LEU A O 1
ATOM 3563 N N . MET A 1 423 ? -9.291 -4.731 0.608 1.00 36.25 423 MET A N 1
ATOM 3564 C CA . MET A 1 423 ? -9.203 -4.123 1.929 1.00 36.25 423 MET A CA 1
ATOM 3565 C C . MET A 1 423 ? -10.283 -4.800 2.758 1.00 36.25 423 MET A C 1
ATOM 3567 O O . MET A 1 423 ? -11.330 -4.202 2.940 1.00 36.25 423 MET A O 1
ATOM 3571 N N . LEU A 1 424 ? -10.070 -6.073 3.122 1.00 36.19 424 LEU A N 1
ATOM 3572 C CA . LEU A 1 424 ? -10.990 -6.896 3.913 1.00 36.19 424 LEU A CA 1
ATOM 3573 C C . LEU A 1 424 ? -12.470 -6.479 3.764 1.00 36.19 424 LEU A C 1
ATOM 3575 O O . LEU A 1 424 ? -13.116 -6.109 4.735 1.00 36.19 424 LEU A O 1
ATOM 3579 N N . GLU A 1 425 ? -13.006 -6.479 2.538 1.00 32.84 425 GLU A N 1
ATOM 3580 C CA . GLU A 1 425 ? -14.458 -6.542 2.386 1.00 32.84 425 GLU A CA 1
ATOM 3581 C C . GLU A 1 425 ? -14.805 -8.015 2.590 1.00 32.84 425 GLU A C 1
ATOM 3583 O O . GLU A 1 425 ? -14.604 -8.852 1.706 1.00 32.84 425 GLU A O 1
ATOM 3588 N N . GLU A 1 426 ? -15.237 -8.340 3.806 1.00 34.75 426 GLU A N 1
ATOM 3589 C CA . GLU A 1 426 ? -15.836 -9.626 4.141 1.00 34.75 426 GLU A CA 1
ATOM 3590 C C . GLU A 1 426 ? -17.072 -9.821 3.257 1.00 34.75 426 GLU A C 1
ATOM 3592 O O . GLU A 1 426 ? -18.110 -9.185 3.447 1.00 34.75 426 GLU A O 1
ATOM 3597 N N . LYS A 1 427 ? -16.963 -10.685 2.243 1.00 30.50 427 LYS A N 1
ATOM 3598 C CA . LYS A 1 427 ? -18.147 -11.196 1.554 1.00 30.50 427 LYS A CA 1
ATOM 3599 C C . LYS A 1 427 ? -18.709 -12.370 2.361 1.00 30.50 427 LYS A C 1
ATOM 3601 O O . LYS A 1 427 ? -17.955 -13.310 2.617 1.00 30.50 427 LYS A O 1
ATOM 3606 N N . PRO A 1 428 ? -20.005 -12.361 2.721 1.00 29.03 428 PRO A N 1
ATOM 3607 C CA . PRO A 1 428 ? -20.652 -13.527 3.299 1.00 29.03 428 PRO A CA 1
ATOM 3608 C C . PRO A 1 428 ? -20.702 -14.659 2.269 1.00 29.03 428 PRO A C 1
ATOM 3610 O O . PRO A 1 428 ? -20.977 -14.447 1.084 1.00 29.03 428 PRO A O 1
ATOM 3613 N N . LEU A 1 429 ? -20.414 -15.866 2.745 1.00 24.69 429 LEU A N 1
ATOM 3614 C CA . LEU A 1 429 ? -20.547 -17.111 2.005 1.00 24.69 429 LEU A CA 1
ATOM 3615 C C . LEU A 1 429 ? -22.036 -17.321 1.690 1.00 24.69 429 LEU A C 1
ATOM 3617 O O . LEU A 1 429 ? -22.839 -17.456 2.608 1.00 24.69 429 LEU A O 1
ATOM 3621 N N . HIS A 1 430 ? -22.416 -17.364 0.414 1.00 31.48 430 HIS A N 1
ATOM 3622 C CA . HIS A 1 430 ? -23.722 -17.892 0.029 1.00 31.48 430 HIS A CA 1
ATOM 3623 C C . HIS A 1 430 ? -23.545 -19.002 -0.999 1.00 31.48 430 HIS A C 1
ATOM 3625 O O . HIS A 1 430 ? -23.061 -18.784 -2.110 1.00 31.48 430 HIS A O 1
ATOM 3631 N N . ASN A 1 431 ? -23.957 -20.202 -0.591 1.00 28.52 431 ASN A N 1
ATOM 3632 C CA . ASN A 1 431 ? -24.231 -21.322 -1.476 1.00 28.52 431 ASN A CA 1
ATOM 3633 C C . ASN A 1 431 ? -25.349 -20.922 -2.444 1.00 28.52 431 ASN A C 1
ATOM 3635 O O . ASN A 1 431 ? -26.373 -20.387 -2.015 1.00 28.52 431 ASN A O 1
ATOM 3639 N N . SER A 1 432 ? -25.161 -21.212 -3.731 1.00 27.14 432 SER A N 1
ATOM 3640 C CA . SER A 1 432 ? -26.236 -21.168 -4.720 1.00 27.14 432 SER A CA 1
ATOM 3641 C C . SER A 1 432 ? -26.486 -22.577 -5.248 1.00 27.14 432 SER A C 1
ATOM 3643 O O . SER A 1 432 ? -25.668 -23.158 -5.955 1.00 27.14 432 SER A O 1
ATOM 3645 N N . THR A 1 433 ? -27.635 -23.132 -4.878 1.00 24.56 433 THR A N 1
ATOM 3646 C CA . THR A 1 433 ? -28.402 -24.035 -5.734 1.00 24.56 433 THR A CA 1
ATOM 3647 C C . THR A 1 433 ? -29.368 -23.160 -6.532 1.00 24.56 433 THR A C 1
ATOM 3649 O O . THR A 1 433 ? -30.007 -22.261 -5.989 1.00 24.56 433 THR A O 1
ATOM 3652 N N . GLY A 1 434 ? -29.378 -23.335 -7.853 1.00 25.36 434 GLY A N 1
ATOM 3653 C CA . GLY A 1 434 ? -30.008 -22.395 -8.778 1.00 25.36 434 GLY A CA 1
ATOM 3654 C C . GLY A 1 434 ? -31.521 -22.536 -8.948 1.00 25.36 434 GLY A C 1
ATOM 3655 O O . GLY A 1 434 ? -32.117 -23.545 -8.577 1.00 25.36 434 GLY A O 1
ATOM 3656 N N . LYS A 1 435 ? -32.104 -21.536 -9.622 1.00 25.81 435 LYS A N 1
ATOM 3657 C CA . LYS A 1 435 ? -33.001 -21.693 -10.783 1.00 25.81 435 LYS A CA 1
ATOM 3658 C C . LYS A 1 435 ? -33.275 -20.331 -11.442 1.00 25.81 435 LYS A C 1
ATOM 3660 O O . LYS A 1 435 ? -33.521 -19.340 -10.766 1.00 25.81 435 LYS A O 1
ATOM 3665 N N . HIS A 1 436 ? -33.210 -20.330 -12.773 1.00 32.38 436 HIS A N 1
ATOM 3666 C CA . HIS A 1 436 ? -33.696 -19.297 -13.695 1.00 32.38 436 HIS A CA 1
ATOM 3667 C C . HIS A 1 436 ? -35.135 -18.861 -13.380 1.00 32.38 436 HIS A C 1
ATOM 3669 O O . HIS A 1 436 ? -35.943 -19.759 -13.187 1.00 32.38 436 HIS A O 1
ATOM 3675 N N . VAL A 1 437 ? -35.460 -17.560 -13.494 1.00 26.95 437 VAL A N 1
ATOM 3676 C CA . VAL A 1 437 ? -36.637 -17.005 -14.214 1.00 26.95 437 VAL A CA 1
ATOM 3677 C C . VAL A 1 437 ? -36.356 -15.529 -14.590 1.00 26.95 437 VAL A C 1
ATOM 3679 O O . VAL A 1 437 ? -35.615 -14.820 -13.920 1.00 26.95 437 VAL A O 1
ATOM 3682 N N . SER A 1 438 ? -36.915 -15.154 -15.737 1.00 26.64 438 SER A N 1
ATOM 3683 C CA . SER A 1 438 ? -36.793 -13.996 -16.631 1.00 26.64 438 SER A CA 1
ATOM 3684 C C . SER A 1 438 ? -36.991 -12.566 -16.099 1.00 26.64 438 SER A C 1
ATOM 3686 O O . SER A 1 438 ? -37.793 -12.312 -15.206 1.00 26.64 438 SER A O 1
ATOM 3688 N N . ASN A 1 439 ? -36.357 -11.639 -16.831 1.00 32.72 439 ASN A N 1
ATOM 3689 C CA . ASN A 1 439 ? -36.534 -10.183 -16.860 1.00 32.72 439 ASN A CA 1
ATOM 3690 C C . ASN A 1 439 ? -37.996 -9.698 -16.835 1.00 32.72 439 ASN A C 1
ATOM 3692 O O . ASN A 1 439 ? -38.802 -10.111 -17.671 1.00 32.72 439 ASN A O 1
ATOM 3696 N N . LYS A 1 440 ? -38.262 -8.686 -16.001 1.00 28.72 440 LYS A N 1
ATOM 3697 C CA . LYS A 1 440 ? -39.208 -7.595 -16.278 1.00 28.72 440 LYS A CA 1
ATOM 3698 C C . LYS A 1 440 ? -38.627 -6.289 -15.732 1.00 28.72 440 LYS A C 1
ATOM 3700 O O . LYS A 1 440 ? -38.275 -6.205 -14.561 1.00 28.72 440 LYS A O 1
ATOM 3705 N N . GLU A 1 441 ? -38.494 -5.304 -16.612 1.00 33.12 441 GLU A N 1
ATOM 3706 C CA . GLU A 1 441 ? -38.147 -3.924 -16.279 1.00 33.12 441 GLU A CA 1
ATOM 3707 C C . GLU A 1 441 ? -39.320 -3.270 -15.534 1.00 33.12 441 GLU A C 1
ATOM 3709 O O . GLU A 1 441 ? -40.431 -3.209 -16.062 1.00 33.12 441 GLU A O 1
ATOM 3714 N N . GLU A 1 442 ? -39.078 -2.757 -14.326 1.00 29.20 442 GLU A N 1
ATOM 3715 C CA . GLU A 1 442 ? -40.016 -1.871 -13.631 1.00 29.20 442 GLU A CA 1
ATOM 3716 C C . GLU A 1 442 ? -39.601 -0.409 -13.816 1.00 29.20 442 GLU A C 1
ATOM 3718 O O . GLU A 1 442 ? -38.527 0.032 -13.396 1.00 29.20 442 GLU A O 1
ATOM 3723 N N . LYS A 1 443 ? -40.496 0.352 -14.452 1.00 32.06 443 LYS A N 1
ATOM 3724 C CA . LYS A 1 443 ? -40.487 1.814 -14.484 1.00 32.06 443 LYS A CA 1
ATOM 3725 C C . LYS A 1 443 ? -40.763 2.338 -13.072 1.00 32.06 443 LYS A C 1
ATOM 3727 O O . LYS A 1 443 ? -41.789 2.008 -12.487 1.00 32.06 443 LYS A O 1
ATOM 3732 N N . LYS A 1 444 ? -39.882 3.189 -12.544 1.00 33.94 444 LYS A N 1
ATOM 3733 C CA . LYS A 1 444 ? -40.169 3.982 -11.341 1.00 33.94 444 LYS A CA 1
ATOM 3734 C C . LYS A 1 444 ? -41.044 5.171 -11.728 1.00 33.94 444 LYS A C 1
ATOM 3736 O O . LYS A 1 444 ? -40.567 6.090 -12.386 1.00 33.94 444 LYS A O 1
ATOM 3741 N N . GLU A 1 445 ? -42.311 5.127 -11.335 1.00 34.59 445 GLU A N 1
ATOM 3742 C CA . GLU A 1 445 ? -43.192 6.294 -11.304 1.00 34.59 445 GLU A CA 1
ATOM 3743 C C . GLU A 1 445 ? -42.842 7.183 -10.101 1.00 34.59 445 GLU A C 1
ATOM 3745 O O . GLU A 1 445 ? -42.591 6.692 -8.996 1.00 34.59 445 GLU A O 1
ATOM 3750 N N . ASP A 1 446 ? -42.829 8.498 -10.319 1.00 40.09 446 ASP A N 1
ATOM 3751 C CA . ASP A 1 446 ? -42.666 9.498 -9.267 1.00 40.09 446 ASP A CA 1
ATOM 3752 C C . ASP A 1 446 ? -43.851 9.430 -8.291 1.00 40.09 446 ASP A C 1
ATOM 3754 O O . ASP A 1 446 ? -44.989 9.773 -8.618 1.00 40.09 446 ASP A O 1
ATOM 3758 N N . LYS A 1 447 ? -43.587 8.977 -7.060 1.00 43.06 447 LYS A N 1
ATOM 3759 C CA . LYS A 1 447 ? -44.578 8.951 -5.977 1.00 43.06 447 LYS A CA 1
ATOM 3760 C C . LYS A 1 447 ? -45.035 10.388 -5.668 1.00 43.06 447 LYS A C 1
ATOM 3762 O O . LYS A 1 447 ? -44.228 11.223 -5.265 1.00 43.06 447 LYS A O 1
ATOM 3767 N N . ASN A 1 448 ? -46.339 10.653 -5.795 1.00 50.62 448 ASN A N 1
ATOM 3768 C CA . ASN A 1 448 ? -46.998 11.899 -5.377 1.00 50.62 448 ASN A CA 1
ATOM 3769 C C . ASN A 1 448 ? -46.540 12.337 -3.969 1.00 50.62 448 ASN A C 1
ATOM 3771 O O . ASN A 1 448 ? -46.793 11.647 -2.976 1.00 50.62 448 ASN A O 1
ATOM 3775 N N . SER A 1 449 ? -45.901 13.507 -3.873 1.00 59.38 449 SER A N 1
ATOM 3776 C CA . SER A 1 449 ? -45.261 14.009 -2.647 1.00 59.38 449 SER A CA 1
ATOM 3777 C C . SER A 1 449 ? -46.227 14.202 -1.467 1.00 59.38 449 SER A C 1
ATOM 3779 O O . SER A 1 449 ? -45.818 14.063 -0.315 1.00 59.38 449 SER A O 1
ATOM 3781 N N . SER A 1 450 ? -47.517 14.446 -1.722 1.00 62.22 450 SER A N 1
ATOM 3782 C CA . SER A 1 450 ? -48.536 14.653 -0.682 1.00 62.22 450 SER A CA 1
ATOM 3783 C C . SER A 1 450 ? -48.859 13.383 0.117 1.00 62.22 450 SER A C 1
ATOM 3785 O O . SER A 1 450 ? -48.953 13.433 1.346 1.00 62.22 450 SER A O 1
ATOM 3787 N N . ASN A 1 451 ? -48.968 12.232 -0.552 1.00 69.75 451 ASN A N 1
ATOM 3788 C CA . ASN A 1 451 ? -49.269 10.954 0.100 1.00 69.75 451 ASN A CA 1
ATOM 3789 C C . ASN A 1 451 ? -48.091 10.463 0.945 1.00 69.75 451 ASN A C 1
ATOM 3791 O O . ASN A 1 451 ? -48.291 9.954 2.047 1.00 69.75 451 ASN A O 1
ATOM 3795 N N . TYR A 1 452 ? -46.863 10.682 0.472 1.00 77.00 452 TYR A N 1
ATOM 3796 C CA . TYR A 1 452 ? -45.660 10.327 1.222 1.00 77.00 452 TYR A CA 1
ATOM 3797 C C . TYR A 1 452 ? -45.503 11.160 2.505 1.00 77.00 452 TYR A C 1
ATOM 3799 O O . TYR A 1 452 ? -45.161 10.622 3.559 1.00 77.00 452 TYR A O 1
ATOM 3807 N N . ILE A 1 453 ? -45.812 12.462 2.451 1.00 75.00 453 ILE A N 1
ATOM 3808 C CA . ILE A 1 453 ? -45.773 13.343 3.629 1.00 75.00 453 ILE A CA 1
ATOM 3809 C C . ILE A 1 453 ? -46.806 12.901 4.677 1.00 75.00 453 ILE A C 1
ATOM 3811 O O . ILE A 1 453 ? -46.479 12.818 5.863 1.00 75.00 453 ILE A O 1
ATOM 3815 N N . SER A 1 454 ? -48.029 12.566 4.250 1.00 79.56 454 SER A N 1
ATOM 3816 C CA . SER A 1 454 ? -49.078 12.060 5.147 1.00 79.56 454 SER A CA 1
ATOM 3817 C C . SER A 1 454 ? -48.695 10.717 5.779 1.00 79.56 454 SER A C 1
ATOM 3819 O O . SER A 1 454 ? -48.812 10.553 6.993 1.00 79.56 454 SER A O 1
ATOM 3821 N N . PHE A 1 455 ? -48.146 9.796 4.984 1.00 84.56 455 PHE A N 1
ATOM 3822 C CA . PHE A 1 455 ? -47.644 8.506 5.453 1.00 84.56 455 PHE A CA 1
ATOM 3823 C C . PHE A 1 455 ? -46.554 8.654 6.519 1.00 84.56 455 PHE A C 1
ATOM 3825 O O . PHE A 1 455 ? -46.665 8.100 7.614 1.00 84.56 455 PHE A O 1
ATOM 3832 N N . LYS A 1 456 ? -45.531 9.470 6.237 1.00 85.25 456 LYS A N 1
ATOM 3833 C CA . LYS A 1 456 ? -44.429 9.718 7.171 1.00 85.25 456 LYS A CA 1
ATOM 3834 C C . LYS A 1 456 ? -44.919 10.380 8.461 1.00 85.25 456 LYS A C 1
ATOM 3836 O O . LYS A 1 456 ? -44.463 10.021 9.544 1.00 85.25 456 LYS A O 1
ATOM 3841 N N . SER A 1 457 ? -45.872 11.309 8.368 1.00 84.44 457 SER A N 1
ATOM 3842 C CA . SER A 1 457 ? -46.474 11.959 9.538 1.00 84.44 457 SER A CA 1
ATOM 3843 C C . SER A 1 457 ? -47.228 10.967 10.431 1.00 84.44 457 SER A C 1
ATOM 3845 O O . SER A 1 457 ? -47.026 10.968 11.647 1.00 84.44 457 SER A O 1
ATOM 3847 N N . ASN A 1 458 ? -48.028 10.076 9.839 1.00 84.19 458 ASN A N 1
ATOM 3848 C CA . ASN A 1 458 ? -48.778 9.054 10.572 1.00 84.19 458 ASN A CA 1
ATOM 3849 C C . ASN A 1 458 ? -47.859 8.004 11.208 1.00 84.19 458 ASN A C 1
ATOM 3851 O O . ASN A 1 458 ? -48.056 7.626 12.362 1.00 84.19 458 ASN A O 1
ATOM 3855 N N . PHE A 1 459 ? -46.807 7.583 10.503 1.00 87.69 459 PHE A N 1
ATOM 3856 C CA . PHE A 1 459 ? -45.791 6.700 11.075 1.00 87.69 459 PHE A CA 1
ATOM 3857 C C . PHE A 1 459 ? -45.150 7.320 12.326 1.00 87.69 459 PHE A C 1
ATOM 3859 O O . PHE A 1 459 ? -45.071 6.685 13.379 1.00 87.69 459 PHE A O 1
ATOM 3866 N N . LEU A 1 460 ? -44.746 8.591 12.246 1.00 84.00 460 LEU A N 1
ATOM 3867 C CA . LEU A 1 460 ? -44.137 9.300 13.370 1.00 84.00 460 LEU A CA 1
ATOM 3868 C C . LEU A 1 460 ? -45.096 9.471 14.554 1.00 84.00 460 LEU A C 1
ATOM 3870 O O . LEU A 1 460 ? -44.693 9.324 15.708 1.00 84.00 460 LEU A O 1
ATOM 3874 N N . SER A 1 461 ? -46.358 9.808 14.292 1.00 85.31 461 SER A N 1
ATOM 3875 C CA . SER A 1 461 ? -47.320 10.138 15.343 1.00 85.31 461 SER A CA 1
ATOM 3876 C C . SER A 1 461 ? -47.871 8.909 16.066 1.00 85.31 461 SER A C 1
ATOM 3878 O O . SER A 1 461 ? -48.069 8.983 17.280 1.00 85.31 461 SER A O 1
ATOM 3880 N N . PHE A 1 462 ? -48.086 7.799 15.356 1.00 85.88 462 PHE A N 1
ATOM 3881 C CA . PHE A 1 462 ? -48.755 6.618 15.905 1.00 85.88 462 PHE A CA 1
ATOM 3882 C C . PHE A 1 462 ? -47.812 5.460 16.212 1.00 85.88 462 PHE A C 1
ATOM 3884 O O . PHE A 1 462 ? -48.030 4.762 17.201 1.00 85.88 462 PHE A O 1
ATOM 3891 N N . ILE A 1 463 ? -46.775 5.263 15.395 1.00 85.44 463 ILE A N 1
ATOM 3892 C CA . ILE A 1 463 ? -45.871 4.118 15.529 1.00 85.44 463 ILE A CA 1
ATOM 3893 C C . ILE A 1 463 ? -44.632 4.535 16.312 1.00 85.44 463 ILE A C 1
ATOM 3895 O O . ILE A 1 463 ? -44.401 4.028 17.404 1.00 85.44 463 ILE A O 1
ATOM 3899 N N . PHE A 1 464 ? -43.882 5.525 15.820 1.00 84.06 464 PHE A N 1
ATOM 3900 C CA . PHE A 1 464 ? -42.603 5.909 16.422 1.00 84.06 464 PHE A CA 1
ATOM 3901 C C . PHE A 1 464 ? -42.726 6.319 17.899 1.00 84.06 464 PHE A C 1
ATOM 3903 O O . PHE A 1 464 ? -41.933 5.883 18.728 1.00 84.06 464 PHE A O 1
ATOM 3910 N N . LYS A 1 465 ? -43.756 7.100 18.262 1.00 87.31 465 LYS A N 1
ATOM 3911 C CA . LYS A 1 465 ? -43.990 7.528 19.657 1.00 87.31 465 LYS A CA 1
ATOM 3912 C C . LYS A 1 465 ? -44.225 6.379 20.641 1.00 87.31 465 LYS A C 1
ATOM 3914 O O . LYS A 1 465 ? -44.045 6.587 21.838 1.00 87.31 465 LYS A O 1
ATOM 3919 N N . LYS A 1 466 ? -44.670 5.217 20.155 1.00 88.44 466 LYS A N 1
ATOM 3920 C CA . LYS A 1 466 ? -44.954 4.031 20.972 1.00 88.44 466 LYS A CA 1
ATOM 3921 C C . LYS A 1 466 ? -43.756 3.083 21.094 1.00 88.44 466 LYS A C 1
ATOM 3923 O O . LYS A 1 466 ? -43.801 2.192 21.935 1.00 88.44 466 LYS A O 1
ATOM 3928 N N . ILE A 1 467 ? -42.708 3.263 20.287 1.00 87.44 467 ILE A N 1
ATOM 3929 C CA . ILE A 1 467 ? -41.497 2.435 20.342 1.00 87.44 467 ILE A CA 1
ATOM 3930 C C . ILE A 1 467 ? -40.748 2.717 21.646 1.00 87.44 467 ILE A C 1
ATOM 3932 O O . ILE A 1 467 ? -40.535 3.878 22.011 1.00 87.44 467 ILE A O 1
ATOM 3936 N N . ASP A 1 468 ? -40.311 1.662 22.336 1.00 86.69 468 ASP A N 1
ATOM 3937 C CA . ASP A 1 468 ? -39.463 1.813 23.512 1.00 86.69 468 ASP A CA 1
ATOM 3938 C C . ASP A 1 468 ? -38.119 2.438 23.110 1.00 86.69 468 ASP A C 1
ATOM 3940 O O . ASP A 1 468 ? -37.308 1.843 22.391 1.00 86.69 468 ASP A O 1
ATOM 3944 N N . LYS A 1 469 ? -37.852 3.648 23.618 1.00 82.12 469 LYS A N 1
ATOM 3945 C CA . LYS A 1 469 ? -36.580 4.351 23.405 1.00 82.12 469 LYS A CA 1
ATOM 3946 C C . LYS A 1 469 ? -35.383 3.477 23.759 1.00 82.12 469 LYS A C 1
ATOM 3948 O O . LYS A 1 469 ? -34.375 3.548 23.068 1.00 82.12 469 LYS A O 1
ATOM 3953 N N . LYS A 1 470 ? -35.512 2.601 24.761 1.00 79.94 470 LYS A N 1
ATOM 3954 C CA . LYS A 1 470 ? -34.444 1.687 25.162 1.00 79.94 470 LYS A CA 1
ATOM 3955 C C . LYS A 1 470 ? -34.031 0.743 24.032 1.00 79.94 470 LYS A C 1
ATOM 3957 O O . LYS A 1 470 ? -32.848 0.467 23.905 1.00 79.94 470 LYS A O 1
ATOM 3962 N N . LYS A 1 471 ? -34.951 0.287 23.177 1.00 79.69 471 LYS A N 1
ATOM 3963 C CA . LYS A 1 471 ? -34.618 -0.579 22.031 1.00 79.69 471 LYS A CA 1
ATOM 3964 C C . LYS A 1 471 ? -33.958 0.190 20.892 1.00 79.69 471 LYS A C 1
ATOM 3966 O O . LYS A 1 471 ? -33.058 -0.332 20.237 1.00 79.69 471 LYS A O 1
ATOM 3971 N N . ILE A 1 472 ? -34.360 1.445 20.683 1.00 77.69 472 ILE A N 1
ATOM 3972 C CA . ILE A 1 472 ? -33.664 2.356 19.763 1.00 77.69 472 ILE A CA 1
ATOM 3973 C C . ILE A 1 472 ? -32.240 2.614 20.270 1.00 77.69 472 ILE A C 1
ATOM 3975 O O . ILE A 1 472 ? -31.290 2.570 19.487 1.00 77.69 472 ILE A O 1
ATOM 3979 N N . ASP A 1 473 ? -32.085 2.831 21.574 1.00 75.56 473 ASP A N 1
ATOM 3980 C CA . ASP A 1 473 ? -30.792 3.014 22.224 1.00 75.56 473 ASP A CA 1
ATOM 3981 C C . ASP A 1 473 ? -29.947 1.734 22.142 1.00 75.56 473 ASP A C 1
ATOM 3983 O O . ASP A 1 473 ? -28.802 1.811 21.721 1.00 75.56 473 ASP A O 1
ATOM 3987 N N . GLU A 1 474 ? -30.503 0.549 22.411 1.00 76.88 474 GLU A N 1
ATOM 3988 C CA . GLU A 1 474 ? -29.829 -0.752 22.256 1.00 76.88 474 GLU A CA 1
ATOM 3989 C C . GLU A 1 474 ? -29.385 -1.004 20.803 1.00 76.88 474 GLU A C 1
ATOM 3991 O O . GLU A 1 474 ? -28.267 -1.470 20.560 1.00 76.88 474 GLU A O 1
ATOM 3996 N N . LEU A 1 475 ? -30.207 -0.645 19.809 1.00 75.19 475 LEU A N 1
ATOM 3997 C CA . LEU A 1 475 ? -29.825 -0.715 18.396 1.00 75.19 475 LEU A CA 1
ATOM 3998 C C . LEU A 1 475 ? -28.711 0.285 18.061 1.00 75.19 475 LEU A C 1
ATOM 4000 O O . LEU A 1 475 ? -27.768 -0.065 17.357 1.00 75.19 475 LEU A O 1
ATOM 4004 N N . ASN A 1 476 ? -28.787 1.515 18.573 1.00 70.50 476 ASN A N 1
ATOM 4005 C CA . ASN A 1 476 ? -27.744 2.530 18.411 1.00 70.50 476 ASN A CA 1
ATOM 4006 C C . ASN A 1 476 ? -26.444 2.160 19.147 1.00 70.50 476 ASN A C 1
ATOM 4008 O O . ASN A 1 476 ? -25.362 2.522 18.692 1.00 70.50 476 ASN A O 1
ATOM 4012 N N . GLU A 1 477 ? -26.535 1.433 20.258 1.00 65.56 477 GLU A N 1
ATOM 4013 C CA . GLU A 1 477 ? -25.410 1.002 21.088 1.00 65.56 477 GLU A CA 1
ATOM 4014 C C . GLU A 1 477 ? -24.730 -0.271 20.582 1.00 65.56 477 GLU A C 1
ATOM 4016 O O . GLU A 1 477 ? -23.515 -0.401 20.751 1.00 65.56 477 GLU A O 1
ATOM 4021 N N . SER A 1 478 ? -25.490 -1.185 19.966 1.00 64.38 478 SER A N 1
ATOM 4022 C CA . SER A 1 478 ? -24.973 -2.354 19.229 1.00 64.38 478 SER A CA 1
ATOM 4023 C C . SER A 1 478 ? -24.420 -1.974 17.852 1.00 64.38 478 SER A C 1
ATOM 4025 O O . SER A 1 478 ? -23.754 -2.771 17.190 1.00 64.38 478 SER A O 1
ATOM 4027 N N . ARG A 1 479 ? -24.637 -0.724 17.433 1.00 63.12 479 ARG A N 1
ATOM 4028 C CA . ARG A 1 479 ? -24.074 -0.145 16.221 1.00 63.12 479 ARG A CA 1
ATOM 4029 C C . ARG A 1 479 ? -22.625 0.262 16.452 1.00 63.12 479 ARG A C 1
ATOM 4031 O O . ARG A 1 479 ? -22.315 1.173 17.218 1.00 63.12 479 ARG A O 1
ATOM 4038 N N . PHE A 1 480 ? -21.719 -0.359 15.712 1.00 49.78 480 PHE A N 1
ATOM 4039 C CA . PHE A 1 480 ? -20.349 0.120 15.593 1.00 49.78 480 PHE A CA 1
ATOM 4040 C C . PHE A 1 480 ? -20.360 1.569 15.063 1.00 49.78 480 PHE A C 1
ATOM 4042 O O . PHE A 1 480 ? -20.694 1.803 13.897 1.00 49.78 480 PHE A O 1
ATOM 4049 N N . LYS A 1 481 ? -19.933 2.551 15.875 1.00 43.84 481 LYS A N 1
ATOM 4050 C CA . LYS A 1 481 ? -19.714 3.947 15.425 1.00 43.84 481 LYS A CA 1
ATOM 4051 C C . LYS A 1 481 ? -18.737 4.050 14.242 1.00 43.84 481 LYS A C 1
ATOM 4053 O O . LYS A 1 481 ? -18.709 5.072 13.566 1.00 43.84 481 LYS A O 1
ATOM 4058 N N . VAL A 1 482 ? -17.955 3.001 13.983 1.00 40.25 482 VAL A N 1
ATOM 4059 C CA . VAL A 1 482 ? -16.926 2.959 12.932 1.00 40.25 482 VAL A CA 1
ATOM 4060 C C . VAL A 1 482 ? -17.477 2.518 11.565 1.00 40.25 482 VAL A C 1
ATOM 4062 O O . VAL A 1 482 ? -16.828 2.790 10.559 1.00 40.25 482 VAL A O 1
ATOM 4065 N N . LEU A 1 483 ? -18.661 1.887 11.480 1.00 37.84 483 LEU A N 1
ATOM 4066 C CA . LEU A 1 483 ? -19.168 1.339 10.207 1.00 37.84 483 LEU A CA 1
ATOM 4067 C C . LEU A 1 483 ? -20.358 2.104 9.596 1.00 37.84 483 LEU A C 1
ATOM 4069 O O . LEU A 1 483 ? -20.418 2.182 8.374 1.00 37.84 483 LEU A O 1
ATOM 4073 N N . LEU A 1 484 ? -21.252 2.742 10.369 1.00 42.59 484 LEU A N 1
ATOM 4074 C CA . LEU A 1 484 ? -22.318 3.622 9.836 1.00 42.59 484 LEU A CA 1
ATOM 4075 C C . LEU A 1 484 ? -22.732 4.712 10.866 1.00 42.59 484 LEU A C 1
ATOM 4077 O O . LEU A 1 484 ? -23.245 4.346 11.921 1.00 42.59 484 LEU A O 1
ATOM 4081 N N . PRO A 1 485 ? -22.606 6.030 10.583 1.00 42.56 485 PRO A N 1
ATOM 4082 C CA . PRO A 1 485 ? -22.669 7.128 11.557 1.00 42.56 485 PRO A CA 1
ATOM 4083 C C . PRO A 1 485 ? -24.072 7.681 11.786 1.00 42.56 485 PRO A C 1
ATOM 4085 O O . PRO A 1 485 ? -24.229 8.649 12.524 1.00 42.56 485 PRO A O 1
ATOM 4088 N N . VAL A 1 486 ? -25.092 7.156 11.111 1.00 50.94 486 VAL A N 1
ATOM 4089 C CA . VAL A 1 486 ? -26.432 7.736 11.215 1.00 50.94 486 VAL A CA 1
ATOM 4090 C C . VAL A 1 486 ? -27.059 7.241 12.506 1.00 50.94 486 VAL A C 1
ATOM 4092 O O . VAL A 1 486 ? -27.610 6.150 12.511 1.00 50.94 486 VAL A O 1
ATOM 4095 N N . THR A 1 487 ? -26.988 8.006 13.595 1.00 59.06 487 THR A N 1
ATOM 4096 C CA . THR A 1 487 ? -27.803 7.749 14.793 1.00 59.06 487 THR A CA 1
ATOM 4097 C C . THR A 1 487 ? -29.248 7.541 14.348 1.00 59.06 487 THR A C 1
ATOM 4099 O O . THR A 1 487 ? -29.749 8.337 13.550 1.00 59.06 487 THR A O 1
ATOM 4102 N N . LEU A 1 488 ? -29.901 6.456 14.774 1.00 66.88 488 LEU A N 1
ATOM 4103 C CA . LEU A 1 488 ? -31.321 6.298 14.483 1.00 66.88 488 LEU A CA 1
ATOM 4104 C C . LEU A 1 488 ? -32.051 7.469 15.134 1.00 66.88 488 LEU A C 1
ATOM 4106 O O . LEU A 1 488 ? -32.025 7.618 16.354 1.00 66.88 488 LEU A O 1
ATOM 4110 N N . THR A 1 489 ? -32.649 8.307 14.302 1.00 72.62 489 THR A N 1
ATOM 4111 C CA . THR A 1 489 ? -33.535 9.388 14.711 1.00 72.62 489 THR A CA 1
ATOM 4112 C C . THR A 1 489 ? -34.925 9.098 14.175 1.00 72.62 489 THR A C 1
ATOM 4114 O O . THR A 1 489 ? -35.101 8.309 13.241 1.00 72.62 489 THR A O 1
ATOM 4117 N N . ASP A 1 490 ? -35.902 9.805 14.727 1.00 69.88 490 ASP A N 1
ATOM 4118 C CA . ASP A 1 490 ? -37.302 9.814 14.319 1.00 69.88 490 ASP A CA 1
ATOM 4119 C C . ASP A 1 490 ? -37.435 9.907 12.787 1.00 69.88 490 ASP A C 1
ATOM 4121 O O . ASP A 1 490 ? -38.231 9.209 12.167 1.00 69.88 490 ASP A O 1
ATOM 4125 N N . GLN A 1 491 ? -36.580 10.707 12.143 1.00 66.50 491 GLN A N 1
ATOM 4126 C CA . GLN A 1 491 ? -36.658 10.995 10.712 1.00 66.50 491 GLN A CA 1
ATOM 4127 C C . GLN A 1 491 ? -36.230 9.840 9.796 1.00 66.50 491 GLN A C 1
ATOM 4129 O O . GLN A 1 491 ? -36.670 9.828 8.643 1.00 66.50 491 GLN A O 1
ATOM 4134 N N . ASN A 1 492 ? -35.427 8.891 10.295 1.00 80.56 492 ASN A N 1
ATOM 4135 C CA . ASN A 1 492 ? -34.719 7.903 9.470 1.00 80.56 492 ASN A CA 1
ATOM 4136 C C . ASN A 1 492 ? -35.101 6.446 9.788 1.00 80.56 492 ASN A C 1
ATOM 4138 O O . ASN A 1 492 ? -34.615 5.534 9.119 1.00 80.56 492 ASN A O 1
ATOM 4142 N N . LEU A 1 493 ? -35.944 6.196 10.800 1.00 83.56 493 LEU A N 1
ATOM 4143 C CA . LEU A 1 493 ? -36.393 4.834 11.124 1.00 83.56 493 LEU A CA 1
ATOM 4144 C C . LEU A 1 493 ? -37.200 4.217 9.974 1.00 83.56 493 LEU A C 1
ATOM 4146 O O . LEU A 1 493 ? -37.009 3.051 9.648 1.00 83.56 493 LEU A O 1
ATOM 4150 N N . LEU A 1 494 ? -38.076 5.000 9.349 1.00 84.62 494 LEU A N 1
ATOM 4151 C CA . LEU A 1 494 ? -38.899 4.527 8.240 1.00 84.62 494 LEU A CA 1
ATOM 4152 C C . LEU A 1 494 ? -38.037 4.106 7.038 1.00 84.62 494 LEU A C 1
ATOM 4154 O O . LEU A 1 494 ? -38.239 3.028 6.487 1.00 84.62 494 LEU A O 1
ATOM 4158 N N . ASP A 1 495 ? -37.013 4.899 6.715 1.00 84.00 495 ASP A N 1
ATOM 4159 C CA . ASP A 1 495 ? -36.040 4.598 5.658 1.00 84.00 495 ASP A CA 1
ATOM 4160 C C . ASP A 1 495 ? -35.206 3.344 6.002 1.00 84.00 495 ASP A C 1
ATOM 4162 O O . ASP A 1 495 ? -34.826 2.563 5.128 1.00 84.00 495 ASP A O 1
ATOM 4166 N N . LEU A 1 496 ? -34.915 3.123 7.293 1.00 82.88 496 LEU A N 1
ATOM 4167 C CA . LEU A 1 496 ? -34.258 1.901 7.760 1.00 82.88 496 LEU A CA 1
ATOM 4168 C C . LEU A 1 496 ? -35.153 0.677 7.538 1.00 82.88 496 LEU A C 1
ATOM 4170 O O . LEU A 1 496 ? -34.649 -0.347 7.077 1.00 82.88 496 LEU A O 1
ATOM 4174 N N . ILE A 1 497 ? -36.445 0.778 7.863 1.00 85.94 497 ILE A N 1
ATOM 4175 C CA . ILE A 1 497 ? -37.417 -0.298 7.644 1.00 85.94 497 ILE A CA 1
ATOM 4176 C C . ILE A 1 497 ? -37.520 -0.587 6.148 1.00 85.94 497 ILE A C 1
ATOM 4178 O O . ILE A 1 497 ? -37.317 -1.728 5.759 1.00 85.94 497 ILE A O 1
ATOM 4182 N N . GLU A 1 498 ? -37.701 0.431 5.302 1.00 89.56 498 GLU A N 1
ATOM 4183 C CA . GLU A 1 498 ? -37.765 0.267 3.840 1.00 89.56 498 GLU A CA 1
ATOM 4184 C C . GLU A 1 498 ? -36.548 -0.487 3.291 1.00 89.56 498 GLU A C 1
ATOM 4186 O O . GLU A 1 498 ? -36.670 -1.389 2.463 1.00 89.56 498 GLU A O 1
ATOM 4191 N N . LYS A 1 499 ? -35.356 -0.144 3.789 1.00 84.44 499 LYS A N 1
ATOM 4192 C CA . LYS A 1 499 ? -34.101 -0.738 3.331 1.00 84.44 499 LYS A CA 1
ATOM 4193 C C . LYS A 1 499 ? -33.890 -2.178 3.806 1.00 84.44 499 LYS A C 1
ATOM 4195 O O . LYS A 1 499 ? -33.229 -2.940 3.102 1.00 84.44 499 LYS A O 1
ATOM 4200 N N . ASN A 1 500 ? -34.344 -2.525 5.010 1.00 83.12 500 ASN A N 1
ATOM 4201 C CA . ASN A 1 500 ? -34.030 -3.816 5.637 1.00 83.12 500 ASN A CA 1
ATOM 4202 C C . ASN A 1 500 ? -35.199 -4.811 5.608 1.00 83.12 500 ASN A C 1
ATOM 4204 O O . ASN A 1 500 ? -34.956 -6.013 5.687 1.00 83.12 500 ASN A O 1
ATOM 4208 N N . ASP A 1 501 ? -36.436 -4.331 5.483 1.00 88.50 501 ASP A N 1
ATOM 4209 C CA . ASP A 1 501 ? -37.651 -5.137 5.397 1.00 88.50 501 ASP A CA 1
ATOM 4210 C C . ASP A 1 501 ? -38.727 -4.420 4.556 1.00 88.50 501 ASP A C 1
ATOM 4212 O O . ASP A 1 501 ? -39.640 -3.763 5.062 1.00 88.50 501 ASP A O 1
ATOM 4216 N N . SER A 1 502 ? -38.604 -4.542 3.231 1.00 90.19 502 SER A N 1
ATOM 4217 C CA . SER A 1 502 ? -39.529 -3.921 2.274 1.00 90.19 502 SER A CA 1
ATOM 4218 C C . SER A 1 502 ? -40.965 -4.436 2.406 1.00 90.19 502 SER A C 1
ATOM 4220 O O . SER A 1 502 ? -41.912 -3.719 2.092 1.00 90.19 502 SER A O 1
ATOM 4222 N N . GLU A 1 503 ? -41.132 -5.675 2.870 1.00 90.19 503 GLU A N 1
ATOM 4223 C CA . GLU A 1 503 ? -42.441 -6.279 3.118 1.00 90.19 503 GLU A CA 1
ATOM 4224 C C . GLU A 1 503 ? -43.113 -5.603 4.316 1.00 90.19 503 GLU A C 1
ATOM 4226 O O . GLU A 1 503 ? -44.228 -5.106 4.177 1.00 90.19 503 GLU A O 1
ATOM 4231 N N . LEU A 1 504 ? -42.415 -5.450 5.447 1.00 90.12 504 LEU A N 1
ATOM 4232 C CA . LEU A 1 504 ? -42.940 -4.683 6.580 1.00 90.12 504 LEU A CA 1
ATOM 4233 C C . LEU A 1 504 ? -43.271 -3.241 6.182 1.00 90.12 504 LEU A C 1
ATOM 4235 O O . LEU A 1 504 ? -44.332 -2.729 6.529 1.00 90.12 504 LEU A O 1
ATOM 4239 N N . TYR A 1 505 ? -42.403 -2.588 5.409 1.00 91.44 505 TYR A N 1
ATOM 4240 C CA . TYR A 1 505 ? -42.702 -1.255 4.887 1.00 91.44 505 TYR A CA 1
ATOM 4241 C C . TYR A 1 505 ? -44.029 -1.228 4.110 1.00 91.44 505 TYR A C 1
ATOM 4243 O O . TYR A 1 505 ? -44.854 -0.344 4.340 1.00 91.44 505 TYR A O 1
ATOM 4251 N N . SER A 1 506 ? -44.268 -2.218 3.243 1.00 91.44 506 SER A N 1
ATOM 4252 C CA . SER A 1 506 ? -45.514 -2.323 2.476 1.00 91.44 506 SER A CA 1
ATOM 4253 C C . SER A 1 506 ? -46.745 -2.564 3.360 1.00 91.44 506 SER A C 1
ATOM 4255 O O . SER A 1 506 ? -47.787 -1.957 3.117 1.00 91.44 506 SER A O 1
ATOM 4257 N N . LEU A 1 507 ? -46.611 -3.342 4.441 1.00 90.81 507 LEU A N 1
ATOM 4258 C CA . LEU A 1 507 ? -47.682 -3.564 5.421 1.00 90.81 507 LEU A CA 1
ATOM 4259 C C . LEU A 1 507 ? -48.002 -2.284 6.208 1.00 90.81 507 LEU A C 1
ATOM 4261 O O . LEU A 1 507 ? -49.168 -1.987 6.464 1.00 90.81 507 LEU A O 1
ATOM 4265 N N . ILE A 1 508 ? -46.987 -1.484 6.555 1.00 89.44 508 ILE A N 1
ATOM 4266 C CA . ILE A 1 508 ? -47.179 -0.163 7.178 1.00 89.44 508 ILE A CA 1
ATOM 4267 C C . ILE A 1 508 ? -47.878 0.783 6.190 1.00 89.44 508 ILE A C 1
ATOM 4269 O O . ILE A 1 508 ? -48.763 1.550 6.578 1.00 89.44 508 ILE A O 1
ATOM 4273 N N . GLU A 1 509 ? -47.516 0.733 4.906 1.00 90.88 509 GLU A N 1
ATOM 4274 C CA . GLU A 1 509 ? -48.176 1.517 3.861 1.00 90.88 509 GLU A CA 1
ATOM 4275 C C . GLU A 1 509 ? -49.647 1.111 3.702 1.00 90.88 509 GLU A C 1
ATOM 4277 O O . GLU A 1 509 ? -50.522 1.975 3.645 1.00 90.88 509 GLU A O 1
ATOM 4282 N N . GLU A 1 510 ? -49.944 -0.189 3.692 1.00 90.31 510 GLU A N 1
ATOM 4283 C CA . GLU A 1 510 ? -51.309 -0.712 3.636 1.00 90.31 510 GLU A CA 1
ATOM 4284 C C . GLU A 1 510 ? -52.129 -0.333 4.871 1.00 90.31 510 GLU A C 1
ATOM 4286 O O . GLU A 1 510 ? -53.256 0.153 4.734 1.00 90.31 510 GLU A O 1
ATOM 4291 N N . TRP A 1 511 ? -51.542 -0.448 6.065 1.00 91.75 511 TRP A N 1
ATOM 4292 C CA . TRP A 1 511 ? -52.132 0.047 7.307 1.00 91.75 511 TRP A CA 1
ATOM 4293 C C . TRP A 1 511 ? -52.531 1.525 7.185 1.00 91.75 511 TRP A C 1
ATOM 4295 O O . TRP A 1 511 ? -53.602 1.926 7.644 1.00 91.75 511 TRP A O 1
ATOM 4305 N N . ASN A 1 512 ? -51.712 2.343 6.526 1.00 90.00 512 ASN A N 1
ATOM 4306 C CA . ASN A 1 512 ? -51.979 3.769 6.377 1.00 90.00 512 ASN A CA 1
ATOM 4307 C C . ASN A 1 512 ? -53.063 4.099 5.328 1.00 90.00 512 ASN A C 1
ATOM 4309 O O . ASN A 1 512 ? -53.633 5.189 5.370 1.00 90.00 512 ASN A O 1
ATOM 4313 N N . LYS A 1 513 ? -53.373 3.191 4.390 1.00 90.44 513 LYS A N 1
ATOM 4314 C CA . LYS A 1 513 ? -54.325 3.447 3.286 1.00 90.44 513 LYS A CA 1
ATOM 4315 C C . LYS A 1 513 ? -55.789 3.493 3.723 1.00 90.44 513 LYS A C 1
ATOM 4317 O O . LYS A 1 513 ? -56.591 4.144 3.059 1.00 90.44 513 LYS A O 1
ATOM 4322 N N . SER A 1 514 ? -56.162 2.801 4.802 1.00 83.62 514 SER A N 1
ATOM 4323 C CA . SER A 1 514 ? -57.565 2.663 5.216 1.00 83.62 514 SER A CA 1
ATOM 4324 C C . SER A 1 514 ? -57.762 2.939 6.708 1.00 83.62 514 SER A C 1
ATOM 4326 O O . SER A 1 514 ? -57.064 2.349 7.531 1.00 83.62 514 SER A O 1
ATOM 4328 N N . PRO A 1 515 ? -58.764 3.750 7.102 1.00 79.69 515 PRO A N 1
ATOM 4329 C CA . PRO A 1 515 ? -59.136 3.928 8.507 1.00 79.69 515 PRO A CA 1
ATOM 4330 C C . PRO A 1 515 ? -59.906 2.725 9.082 1.00 79.69 515 PRO A C 1
ATOM 4332 O O . PRO A 1 515 ? -60.123 2.658 10.292 1.00 79.69 515 PRO A O 1
ATOM 4335 N N . ASN A 1 516 ? -60.335 1.786 8.233 1.00 84.44 516 ASN A N 1
ATOM 4336 C CA . ASN A 1 516 ? -61.111 0.610 8.621 1.00 84.44 516 ASN A CA 1
ATOM 4337 C C . ASN A 1 516 ? -60.216 -0.605 8.840 1.00 84.44 516 ASN A C 1
ATOM 4339 O O . ASN A 1 516 ? -59.219 -0.770 8.139 1.00 84.44 516 ASN A O 1
ATOM 4343 N N . ARG A 1 517 ? -60.644 -1.478 9.758 1.00 86.81 517 ARG A N 1
ATOM 4344 C CA . ARG A 1 517 ? -59.934 -2.712 10.102 1.00 86.81 517 ARG A CA 1
ATOM 4345 C C . ARG A 1 517 ? -59.866 -3.695 8.925 1.00 86.81 517 ARG A C 1
ATOM 4347 O O . ARG A 1 517 ? -60.902 -4.118 8.412 1.00 86.81 517 ARG A O 1
ATOM 4354 N N . ASN A 1 518 ? -58.663 -4.136 8.581 1.00 89.25 518 ASN A N 1
ATOM 4355 C CA . ASN A 1 518 ? -58.329 -5.121 7.562 1.00 89.25 518 ASN A CA 1
ATOM 4356 C C . ASN A 1 518 ? -57.894 -6.439 8.231 1.00 89.25 518 ASN A C 1
ATOM 4358 O O . ASN A 1 518 ? -56.861 -6.526 8.891 1.00 89.25 518 ASN A O 1
ATOM 4362 N N . ARG A 1 519 ? -58.711 -7.491 8.083 1.00 86.25 519 ARG A N 1
ATOM 4363 C CA . ARG A 1 519 ? -58.415 -8.814 8.664 1.00 86.25 519 ARG A CA 1
ATOM 4364 C C . ARG A 1 519 ? -57.268 -9.536 7.952 1.00 86.25 519 ARG A C 1
ATOM 4366 O O . ARG A 1 519 ? -56.558 -10.274 8.624 1.00 86.25 519 ARG A O 1
ATOM 4373 N N . GLY A 1 520 ? -57.096 -9.320 6.645 1.00 88.62 520 GLY A N 1
ATOM 4374 C CA . GLY A 1 520 ? -55.987 -9.896 5.877 1.00 88.62 520 GLY A CA 1
ATOM 4375 C C . GLY A 1 520 ? -54.650 -9.368 6.384 1.00 88.62 520 GLY A C 1
ATOM 4376 O O . GLY A 1 520 ? -53.795 -10.153 6.779 1.00 88.62 520 GLY A O 1
ATOM 4377 N N . LEU A 1 521 ? -54.561 -8.046 6.551 1.00 88.38 521 LEU A N 1
ATOM 4378 C CA . LEU A 1 521 ? -53.386 -7.375 7.108 1.00 88.38 521 LEU A CA 1
ATOM 4379 C C . LEU A 1 521 ? -53.014 -7.890 8.511 1.00 88.38 521 LEU A C 1
ATOM 4381 O O . LEU A 1 521 ? -51.845 -8.104 8.809 1.00 88.38 521 LEU A O 1
ATOM 4385 N N . ILE A 1 522 ? -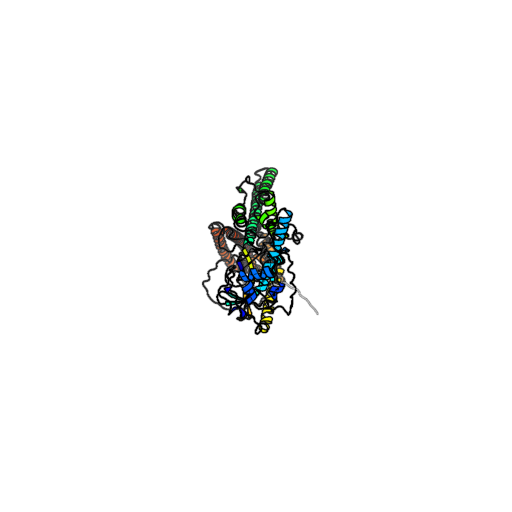54.004 -8.149 9.375 1.00 85.94 522 ILE A N 1
ATOM 4386 C CA . ILE A 1 522 ? -53.777 -8.749 10.704 1.00 85.94 522 ILE A CA 1
ATOM 4387 C C . ILE A 1 522 ? -53.155 -10.147 10.588 1.00 85.94 522 ILE A C 1
ATOM 4389 O O . ILE A 1 522 ? -52.251 -10.484 11.352 1.00 85.94 522 ILE A O 1
ATOM 4393 N N . SER A 1 523 ? -53.650 -10.984 9.675 1.00 88.00 523 SER A N 1
ATOM 4394 C CA . SER A 1 523 ? -53.095 -12.321 9.451 1.00 88.00 523 SER A CA 1
ATOM 4395 C C . SER A 1 523 ? -51.665 -12.253 8.911 1.00 88.00 523 SER A C 1
ATOM 4397 O O . SER A 1 523 ? -50.807 -12.983 9.401 1.00 88.00 523 SER A O 1
ATOM 4399 N N . GLU A 1 524 ? -51.395 -11.347 7.974 1.00 90.56 524 GLU A N 1
ATOM 4400 C CA . GLU A 1 524 ? -50.066 -11.146 7.386 1.00 90.56 524 GLU A CA 1
ATOM 4401 C C . GLU A 1 524 ? -49.048 -10.635 8.413 1.00 90.56 524 GLU A C 1
ATOM 4403 O O . GLU A 1 524 ? -47.966 -11.209 8.538 1.00 90.56 524 GLU A O 1
ATOM 4408 N N . LEU A 1 525 ? -49.424 -9.645 9.233 1.00 87.25 525 LEU A N 1
ATOM 4409 C CA . LEU A 1 525 ? -48.587 -9.148 10.331 1.00 87.25 525 LEU A CA 1
ATOM 4410 C C . LEU A 1 525 ? -48.230 -10.262 11.326 1.00 87.25 525 LEU A C 1
ATOM 4412 O O . LEU A 1 525 ? -47.076 -10.383 11.717 1.00 87.25 525 LEU A O 1
ATOM 4416 N N . ASN A 1 526 ? -49.182 -11.123 11.704 1.00 85.25 526 ASN A N 1
ATOM 4417 C CA . ASN A 1 526 ? -48.900 -12.235 12.621 1.00 85.25 526 ASN A CA 1
ATOM 4418 C C . ASN A 1 526 ? -47.915 -13.258 12.029 1.00 85.25 526 ASN A C 1
ATOM 4420 O O . ASN A 1 526 ? -47.010 -13.714 12.727 1.00 85.25 526 ASN A O 1
ATOM 4424 N N . VAL A 1 527 ? -48.064 -13.610 10.745 1.00 91.06 527 VAL A N 1
ATOM 4425 C CA . VAL A 1 527 ? -47.129 -14.518 10.054 1.00 91.06 527 VAL A CA 1
ATOM 4426 C C . VAL A 1 527 ? -45.721 -13.921 10.028 1.00 91.06 527 VAL A C 1
ATOM 4428 O O . VAL A 1 527 ? -44.732 -14.622 10.270 1.00 91.06 527 VAL A O 1
ATOM 4431 N N . LYS A 1 528 ? -45.629 -12.615 9.773 1.00 88.00 528 LYS A N 1
ATOM 4432 C CA . LYS A 1 528 ? -44.364 -11.889 9.714 1.00 88.00 528 LYS A CA 1
ATOM 4433 C C . LYS A 1 528 ? -43.665 -11.822 11.075 1.00 88.00 528 LYS A C 1
ATOM 4435 O O . LYS A 1 528 ? -42.482 -12.175 11.136 1.00 88.00 528 LYS A O 1
ATOM 4440 N N . ILE A 1 529 ? -44.405 -11.527 12.150 1.00 87.31 529 ILE A N 1
ATOM 4441 C CA . ILE A 1 529 ? -43.901 -11.538 13.532 1.00 87.31 529 ILE A CA 1
ATOM 4442 C C . ILE A 1 529 ? -43.273 -12.899 13.850 1.00 87.31 529 ILE A C 1
ATOM 4444 O O . ILE A 1 529 ? -42.106 -12.958 14.239 1.00 87.31 529 ILE A O 1
ATOM 4448 N N . SER A 1 530 ? -43.986 -14.004 13.602 1.00 87.50 530 SER A N 1
ATOM 4449 C CA . SER A 1 530 ? -43.463 -15.355 13.864 1.00 87.50 530 SER A CA 1
ATOM 4450 C C . SER A 1 530 ? -42.194 -15.671 13.059 1.00 87.50 530 SER A C 1
ATOM 4452 O O . SER A 1 530 ? -41.267 -16.312 13.561 1.00 87.50 530 SER A O 1
ATOM 4454 N N . SER A 1 531 ? -42.108 -15.196 11.813 1.00 91.25 531 SER A N 1
ATOM 4455 C CA . SER A 1 531 ? -40.900 -15.326 10.987 1.00 91.25 531 SER A CA 1
ATOM 4456 C C . SER A 1 531 ? -39.719 -14.523 11.557 1.00 91.25 531 SER A C 1
ATOM 4458 O O . SER A 1 531 ? -38.596 -15.036 11.626 1.00 91.25 531 SER A O 1
ATOM 4460 N N . LEU A 1 532 ? -39.945 -13.279 11.991 1.00 85.81 532 LEU A N 1
ATOM 4461 C CA . LEU A 1 532 ? -38.907 -12.445 12.601 1.00 85.81 532 LEU A CA 1
ATOM 4462 C C . LEU A 1 532 ? -38.438 -13.001 13.950 1.00 85.81 532 LEU A C 1
ATOM 4464 O O . LEU A 1 532 ? -37.237 -12.981 14.219 1.00 85.81 532 LEU A O 1
ATOM 4468 N N . GLU A 1 533 ? -39.334 -13.560 14.764 1.00 87.75 533 GLU A N 1
ATOM 4469 C CA . GLU A 1 533 ? -38.982 -14.249 16.013 1.00 87.75 533 GLU A CA 1
ATOM 4470 C C . GLU A 1 533 ? -38.056 -15.448 15.761 1.00 87.75 533 GLU A C 1
ATOM 4472 O O . GLU A 1 533 ? -37.065 -15.634 16.475 1.00 87.75 533 GLU A O 1
ATOM 4477 N N . GLY A 1 534 ? -38.315 -16.219 14.699 1.00 87.19 534 GLY A N 1
ATOM 4478 C CA . GLY A 1 534 ? -37.425 -17.292 14.253 1.00 87.19 534 GLY A CA 1
ATOM 4479 C C . GLY A 1 534 ? -36.033 -16.780 13.866 1.00 87.19 534 GLY A C 1
ATOM 4480 O O . GLY A 1 534 ? -35.020 -17.313 14.323 1.00 87.19 534 GLY A O 1
ATOM 4481 N N . LYS A 1 535 ? -35.962 -15.697 13.080 1.00 87.88 535 LYS A N 1
ATOM 4482 C CA . LYS A 1 535 ? -34.687 -15.063 12.689 1.00 87.88 535 LYS A CA 1
ATOM 4483 C C . LYS A 1 535 ? -33.926 -14.495 13.888 1.00 87.88 535 LYS A C 1
ATOM 4485 O O . LYS A 1 535 ? -32.709 -14.645 13.966 1.00 87.88 535 LYS A O 1
ATOM 4490 N N . LEU A 1 536 ? -34.634 -13.875 14.831 1.00 86.38 536 LEU A N 1
ATOM 4491 C CA . LEU A 1 536 ? -34.075 -13.354 16.075 1.00 86.38 536 LEU A CA 1
ATOM 4492 C C . LEU A 1 536 ? -33.460 -14.471 16.920 1.00 86.38 536 LEU A C 1
ATOM 4494 O O . LEU A 1 536 ? -32.355 -14.309 17.441 1.00 86.38 536 LEU A O 1
ATOM 4498 N N . LYS A 1 537 ? -34.170 -15.595 17.063 1.00 89.19 537 LYS A N 1
ATOM 4499 C CA . LYS A 1 537 ? -33.673 -16.762 17.793 1.00 89.19 537 LYS A CA 1
ATOM 4500 C C . LYS A 1 537 ? -32.395 -17.302 17.148 1.00 89.19 537 LYS A C 1
ATOM 4502 O O . LYS A 1 537 ? -31.393 -17.436 17.843 1.00 89.19 537 LYS A O 1
ATOM 4507 N N . ASN A 1 538 ? -32.395 -17.485 15.827 1.00 80.88 538 ASN A N 1
ATOM 4508 C CA . ASN A 1 538 ? -31.216 -17.945 15.089 1.00 80.88 538 ASN A CA 1
ATOM 4509 C C . ASN A 1 538 ? -30.023 -16.994 15.254 1.00 80.88 538 ASN A C 1
ATOM 4511 O O . ASN A 1 538 ? -28.930 -17.448 15.569 1.00 80.88 538 ASN A O 1
ATOM 4515 N N . ALA A 1 539 ? -30.228 -15.678 15.135 1.00 76.62 539 ALA A N 1
ATOM 4516 C CA . ALA A 1 539 ? -29.158 -14.695 15.328 1.00 76.62 539 ALA A CA 1
ATOM 4517 C C . ALA A 1 539 ? -28.564 -14.744 16.751 1.00 76.62 539 ALA A C 1
ATOM 4519 O O . ALA A 1 539 ? -27.349 -14.641 16.931 1.00 76.62 539 ALA A O 1
ATOM 4520 N N . LYS A 1 540 ? -29.408 -14.942 17.776 1.00 80.06 540 LYS A N 1
ATOM 4521 C CA . LYS A 1 540 ? -28.962 -15.101 19.171 1.00 80.06 540 LYS A CA 1
ATOM 4522 C C . LYS A 1 540 ? -28.207 -16.410 19.403 1.00 80.06 540 LYS A C 1
ATOM 4524 O O . LYS A 1 540 ? -27.265 -16.417 20.191 1.00 80.06 540 LYS A O 1
ATOM 4529 N N . ASP A 1 541 ? -28.618 -17.496 18.759 1.00 77.81 541 ASP A N 1
ATOM 4530 C CA . ASP A 1 541 ? -27.977 -18.805 18.904 1.00 77.81 541 ASP A CA 1
ATOM 4531 C C . ASP A 1 541 ? -26.647 -18.868 18.130 1.00 77.81 541 ASP A C 1
ATOM 4533 O O . ASP A 1 541 ? -25.648 -19.345 18.668 1.00 77.81 541 ASP A O 1
ATOM 4537 N N . GLU A 1 542 ? -26.574 -18.267 16.938 1.00 73.81 542 GLU A N 1
ATOM 4538 C CA . GLU A 1 542 ? -25.324 -18.065 16.188 1.00 73.81 542 GLU A CA 1
ATOM 4539 C C . GLU A 1 542 ? -24.321 -17.215 16.979 1.00 73.81 542 GLU A C 1
ATOM 4541 O O . GLU A 1 542 ? -23.138 -17.546 17.033 1.00 73.81 542 GLU A O 1
ATOM 4546 N N . SER A 1 543 ? -24.790 -16.170 17.673 1.00 69.12 543 SER A N 1
ATOM 4547 C CA . SER A 1 543 ? -23.938 -15.347 18.540 1.00 69.12 543 SER A CA 1
ATOM 4548 C C . SER A 1 543 ? -23.329 -16.118 19.720 1.00 69.12 543 SER A C 1
ATOM 4550 O O . SER A 1 543 ? -22.332 -15.659 20.273 1.00 69.12 543 SER A O 1
ATOM 4552 N N . LYS A 1 544 ? -23.911 -17.247 20.148 1.00 70.94 544 LYS A N 1
ATOM 4553 C CA . LYS A 1 544 ? -23.408 -18.044 21.283 1.00 70.94 544 LYS A CA 1
ATOM 4554 C C . LYS A 1 544 ? -22.367 -19.092 20.881 1.00 70.94 544 LYS A C 1
ATOM 4556 O O . LYS A 1 544 ? -21.624 -19.543 21.745 1.00 70.94 544 LYS A O 1
ATOM 4561 N N . HIS A 1 545 ? -22.320 -19.498 19.610 1.00 56.84 545 HIS A N 1
ATOM 4562 C CA . HIS A 1 545 ? -21.579 -20.686 19.160 1.00 56.84 545 HIS A CA 1
ATOM 4563 C C . HIS A 1 545 ? -20.219 -20.419 18.488 1.00 56.84 545 HIS A C 1
ATOM 4565 O O . HIS A 1 545 ? -19.614 -21.346 17.955 1.00 56.84 545 HIS A O 1
ATOM 4571 N N . GLN A 1 546 ? -19.702 -19.191 18.505 1.00 54.94 546 GLN A N 1
ATOM 4572 C CA . GLN A 1 546 ? -18.497 -18.827 17.752 1.00 54.94 546 GLN A CA 1
ATOM 4573 C C . GLN A 1 546 ? -17.242 -18.620 18.657 1.00 54.94 546 GLN A C 1
ATOM 4575 O O . GLN A 1 546 ? -17.285 -17.843 19.605 1.00 54.94 546 GLN A O 1
ATOM 4580 N N . GLU A 1 547 ? -16.096 -19.259 18.332 1.00 45.53 547 GLU A N 1
ATOM 4581 C CA . GLU A 1 547 ? -14.722 -19.016 18.874 1.00 45.53 547 GLU A CA 1
ATOM 4582 C C . GLU A 1 547 ? -13.783 -18.363 17.823 1.00 45.53 547 GLU A C 1
ATOM 4584 O O . GLU A 1 547 ? -13.837 -18.719 16.651 1.00 45.53 547 GLU A O 1
ATOM 4589 N N . LEU A 1 548 ? -12.795 -17.491 18.079 1.00 49.00 548 LEU A N 1
ATOM 4590 C CA . LEU A 1 548 ? -12.632 -16.378 19.025 1.00 49.00 548 LEU A CA 1
ATOM 4591 C C . LEU A 1 548 ? -12.006 -15.139 18.310 1.00 49.00 548 LEU A C 1
ATOM 4593 O O . LEU A 1 548 ? -11.652 -14.174 18.973 1.00 49.00 548 LEU A O 1
ATOM 4597 N N . ILE A 1 549 ? -11.822 -15.129 16.973 1.00 39.97 549 ILE A N 1
ATOM 4598 C CA . ILE A 1 549 ? -11.186 -13.982 16.260 1.00 39.97 549 ILE A CA 1
ATOM 4599 C C . ILE A 1 549 ? -11.878 -13.603 14.933 1.00 39.97 549 ILE A C 1
ATOM 4601 O O . ILE A 1 549 ? -12.094 -12.418 14.701 1.00 39.97 549 ILE A O 1
ATOM 4605 N N . LYS A 1 550 ? -12.356 -14.554 14.110 1.00 40.28 550 LYS A N 1
ATOM 4606 C CA . LYS A 1 550 ? -13.374 -14.247 13.063 1.00 40.28 550 LYS A CA 1
ATOM 4607 C C . LYS A 1 550 ? -14.735 -13.847 13.658 1.00 40.28 550 LYS A C 1
ATOM 4609 O O . LYS A 1 550 ? -15.607 -13.317 12.988 1.00 40.28 550 LYS A O 1
ATOM 4614 N N . VAL A 1 551 ? -14.857 -14.060 14.959 1.00 50.69 551 VAL A N 1
ATOM 4615 C CA . VAL A 1 551 ? -16.082 -14.029 15.741 1.00 50.69 551 VAL A CA 1
ATOM 4616 C C . VAL A 1 551 ? -16.486 -12.645 16.163 1.00 50.69 551 VAL A C 1
ATOM 4618 O O . VAL A 1 551 ? -17.663 -12.411 16.313 1.00 50.69 551 VAL A O 1
ATOM 4621 N N . PHE A 1 552 ? -15.579 -11.697 16.370 1.00 46.66 552 PHE A N 1
ATOM 4622 C CA . PHE A 1 552 ? -16.012 -10.443 16.988 1.00 46.66 552 PHE A CA 1
ATOM 4623 C C . PHE A 1 552 ? -16.824 -9.562 16.027 1.00 46.66 552 PHE A C 1
ATOM 4625 O O . PHE A 1 552 ? -17.850 -9.004 16.412 1.00 46.66 552 PHE A O 1
ATOM 4632 N N . ILE A 1 553 ? -16.413 -9.479 14.758 1.00 50.03 553 ILE A N 1
ATOM 4633 C CA . ILE A 1 553 ? -17.165 -8.754 13.723 1.00 50.03 553 ILE A CA 1
ATOM 4634 C C . ILE A 1 553 ? -18.471 -9.493 13.416 1.00 50.03 553 ILE A C 1
ATOM 4636 O O . ILE A 1 553 ? -19.525 -8.863 13.364 1.00 50.03 553 ILE A O 1
ATOM 4640 N N . GLU A 1 554 ? -18.423 -10.822 13.294 1.00 58.34 554 GLU A N 1
ATOM 4641 C CA . GLU A 1 554 ? -19.607 -11.652 13.065 1.00 58.34 554 GLU A CA 1
ATOM 4642 C C . GLU A 1 554 ? -20.585 -11.588 14.248 1.00 58.34 554 GLU A C 1
ATOM 4644 O O . GLU A 1 554 ? -21.749 -11.271 14.041 1.00 58.34 554 GLU A O 1
ATOM 4649 N N . MET A 1 555 ? -20.127 -11.744 15.487 1.00 59.09 555 MET A N 1
ATOM 4650 C CA . MET A 1 555 ? -20.918 -11.645 16.719 1.00 59.09 555 MET A CA 1
ATOM 4651 C C . MET A 1 555 ? -21.519 -10.250 16.898 1.00 59.09 555 MET A C 1
ATOM 4653 O O . MET A 1 555 ? -22.687 -10.135 17.250 1.00 59.09 555 MET A O 1
ATOM 4657 N N . ASN A 1 556 ? -20.787 -9.174 16.596 1.00 62.31 556 ASN A N 1
ATOM 4658 C CA . ASN A 1 556 ? -21.352 -7.822 16.628 1.00 62.31 556 ASN A CA 1
ATOM 4659 C C . ASN A 1 556 ? -22.362 -7.582 15.503 1.00 62.31 556 ASN A C 1
ATOM 4661 O O . ASN A 1 556 ? -23.378 -6.927 15.725 1.00 62.31 556 ASN A O 1
ATOM 4665 N N . ASN A 1 557 ? -22.133 -8.144 14.315 1.00 70.19 557 ASN A N 1
ATOM 4666 C CA . ASN A 1 557 ? -23.106 -8.123 13.228 1.00 70.19 557 ASN A CA 1
ATOM 4667 C C . ASN A 1 557 ? -24.368 -8.918 13.605 1.00 70.19 557 ASN A C 1
ATOM 4669 O O . ASN A 1 557 ? -25.479 -8.468 13.341 1.00 70.19 557 ASN A O 1
ATOM 4673 N N . GLN A 1 558 ? -24.223 -10.053 14.292 1.00 76.12 558 GLN A N 1
ATOM 4674 C CA . GLN A 1 558 ? -25.349 -10.836 14.802 1.00 76.12 558 GLN A CA 1
ATOM 4675 C C . GLN A 1 558 ? -26.079 -10.128 15.946 1.00 76.12 558 GLN A C 1
ATOM 4677 O O . GLN A 1 558 ? -27.306 -10.112 15.957 1.00 76.12 558 GLN A O 1
ATOM 4682 N N . ASN A 1 559 ? -25.364 -9.455 16.849 1.00 75.56 559 ASN A N 1
ATOM 4683 C CA . ASN A 1 559 ? -25.964 -8.619 17.889 1.00 75.56 559 ASN A CA 1
ATOM 4684 C C . ASN A 1 559 ? -26.734 -7.442 17.282 1.00 75.56 559 ASN A C 1
ATOM 4686 O O . ASN A 1 559 ? -27.857 -7.167 17.694 1.00 75.56 559 ASN A O 1
ATOM 4690 N N . PHE A 1 560 ? -26.176 -6.787 16.262 1.00 81.00 560 PHE A N 1
ATOM 4691 C CA . PHE A 1 560 ? -26.876 -5.745 15.516 1.00 81.00 560 PHE A CA 1
ATOM 4692 C C . PHE A 1 560 ? -28.124 -6.295 14.816 1.00 81.00 560 PHE A C 1
ATOM 4694 O O . PHE A 1 560 ? -29.194 -5.704 14.939 1.00 81.00 560 PHE A O 1
ATOM 4701 N N . LYS A 1 561 ? -28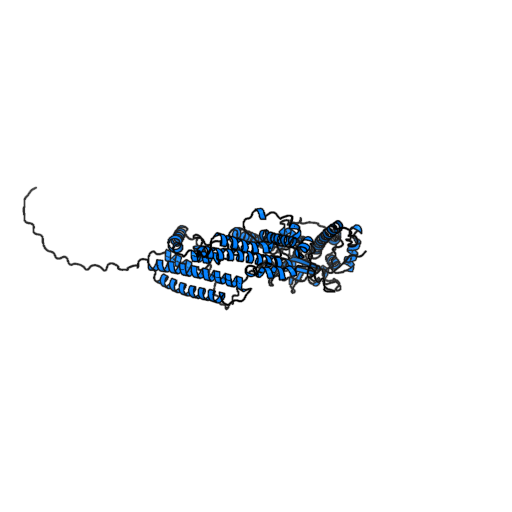.025 -7.442 14.129 1.00 81.12 561 LYS A N 1
ATOM 4702 C CA . LYS A 1 561 ? -29.179 -8.115 13.510 1.00 81.12 561 LYS A CA 1
ATOM 4703 C C . LYS A 1 561 ? -30.244 -8.474 14.542 1.00 81.12 561 LYS A C 1
ATOM 4705 O O . LYS A 1 561 ? -31.419 -8.239 14.293 1.00 81.12 561 LYS A O 1
ATOM 4710 N N . ALA A 1 562 ? -29.853 -8.991 15.704 1.00 80.75 562 ALA A N 1
ATOM 4711 C CA . ALA A 1 562 ? -30.777 -9.320 16.781 1.00 80.75 562 ALA A CA 1
ATOM 4712 C C . ALA A 1 562 ? -31.491 -8.067 17.312 1.00 80.75 562 ALA A C 1
ATOM 4714 O O . ALA A 1 562 ? -32.714 -8.067 17.442 1.00 80.75 562 ALA A O 1
ATOM 4715 N N . SER A 1 563 ? -30.760 -6.978 17.555 1.00 82.06 563 SER A N 1
ATOM 4716 C CA . SER A 1 563 ? -31.343 -5.686 17.936 1.00 82.06 563 SER A CA 1
ATOM 4717 C C . SER A 1 563 ? -32.271 -5.133 16.852 1.00 82.06 563 SER A C 1
ATOM 4719 O O . SER A 1 563 ? -33.338 -4.608 17.163 1.00 82.06 563 SER A O 1
ATOM 4721 N N . LEU A 1 564 ? -31.900 -5.281 15.576 1.00 84.81 564 LEU A N 1
ATOM 4722 C CA . LEU A 1 564 ? -32.712 -4.841 14.446 1.00 84.81 564 LEU A CA 1
ATOM 4723 C C . LEU A 1 564 ? -34.015 -5.640 14.381 1.00 84.81 564 LEU A C 1
ATOM 4725 O O . LEU A 1 564 ? -35.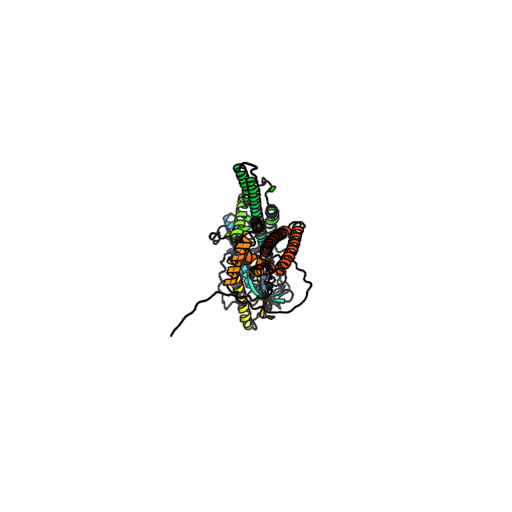081 -5.041 14.325 1.00 84.81 564 LEU A O 1
ATOM 4729 N N . PHE A 1 565 ? -33.953 -6.971 14.458 1.00 86.38 565 PHE A N 1
ATOM 4730 C CA . PHE A 1 565 ? -35.146 -7.818 14.459 1.00 86.38 565 PHE A CA 1
ATOM 4731 C C . PHE A 1 565 ? -36.051 -7.540 15.661 1.00 86.38 565 PHE A C 1
ATOM 4733 O O . PHE A 1 565 ? -37.261 -7.457 15.485 1.00 86.38 565 PHE A O 1
ATOM 4740 N N . ASN A 1 566 ? -35.491 -7.307 16.852 1.00 84.94 566 ASN A N 1
ATOM 4741 C CA . ASN A 1 566 ? -36.276 -6.881 18.016 1.00 84.94 566 ASN A CA 1
ATOM 4742 C C . ASN A 1 566 ? -37.049 -5.579 17.754 1.00 84.94 566 ASN A C 1
ATOM 4744 O O . ASN A 1 566 ? -38.208 -5.467 18.155 1.00 84.94 566 ASN A O 1
ATOM 4748 N N . LEU A 1 567 ? -36.416 -4.602 17.097 1.00 87.19 567 LEU A N 1
ATOM 4749 C CA . LEU A 1 567 ? -37.057 -3.335 16.748 1.00 87.19 567 LEU A CA 1
ATOM 4750 C C . LEU A 1 567 ? -38.150 -3.527 15.687 1.00 87.19 567 LEU A C 1
ATOM 4752 O O . LEU A 1 567 ? -39.227 -2.954 15.816 1.00 87.19 567 LEU A O 1
ATOM 4756 N N . LEU A 1 568 ? -37.903 -4.350 14.662 1.00 88.00 568 LEU A N 1
ATOM 4757 C CA . LEU A 1 568 ? -38.899 -4.645 13.625 1.00 88.00 568 LEU A CA 1
ATOM 4758 C C . LEU A 1 568 ? -40.134 -5.352 14.205 1.00 88.00 568 LEU A C 1
ATOM 4760 O O . LEU A 1 568 ? -41.254 -4.938 13.924 1.00 88.00 568 LEU A O 1
ATOM 4764 N N . ILE A 1 569 ? -39.935 -6.340 15.086 1.00 87.94 569 ILE A N 1
ATOM 4765 C CA . ILE A 1 569 ? -41.023 -7.037 15.795 1.00 87.94 569 ILE A CA 1
ATOM 4766 C C . ILE A 1 569 ? -41.856 -6.053 16.622 1.00 87.94 569 ILE A C 1
ATOM 4768 O O . ILE A 1 569 ? -43.079 -6.153 16.683 1.00 87.94 569 ILE A O 1
ATOM 4772 N N . GLU A 1 570 ? -41.221 -5.093 17.289 1.00 91.00 570 GLU A N 1
ATOM 4773 C CA . GLU A 1 570 ? -41.947 -4.080 18.054 1.00 91.00 570 GLU A CA 1
ATOM 4774 C C . GLU A 1 570 ? -42.780 -3.163 17.160 1.00 91.00 570 GLU A C 1
ATOM 4776 O O . GLU A 1 570 ? -43.945 -2.912 17.467 1.00 91.00 570 GLU A O 1
ATOM 4781 N N . VAL A 1 571 ? -42.211 -2.702 16.045 1.00 88.12 571 VAL A N 1
ATOM 4782 C CA . VAL A 1 571 ? -42.943 -1.904 15.056 1.00 88.12 571 VAL A CA 1
ATOM 4783 C C . VAL A 1 571 ? -44.160 -2.676 14.545 1.00 88.12 571 VAL A C 1
ATOM 4785 O O . VAL A 1 571 ? -45.258 -2.125 14.530 1.00 88.12 571 VAL A O 1
ATOM 4788 N N . GLU A 1 572 ? -43.998 -3.954 14.202 1.00 87.31 572 GLU A N 1
ATOM 4789 C CA . GLU A 1 572 ? -45.101 -4.818 13.766 1.00 87.31 572 GLU A CA 1
ATOM 4790 C C . GLU A 1 572 ? -46.187 -4.972 14.825 1.00 87.31 572 GLU A C 1
ATOM 4792 O O . GLU A 1 572 ? -47.367 -4.820 14.515 1.00 87.31 572 GLU A O 1
ATOM 4797 N N . ASN A 1 573 ? -45.810 -5.203 16.083 1.00 88.50 573 ASN A N 1
ATOM 4798 C CA . ASN A 1 573 ? -46.767 -5.307 17.183 1.00 88.50 573 ASN A CA 1
ATOM 4799 C C . ASN A 1 573 ? -47.555 -4.007 17.386 1.00 88.50 573 ASN A C 1
ATOM 4801 O O . ASN A 1 573 ? -48.764 -4.050 17.616 1.00 88.50 573 ASN A O 1
ATOM 4805 N N . ILE A 1 574 ? -46.900 -2.849 17.261 1.00 90.44 574 ILE A N 1
ATOM 4806 C CA . ILE A 1 574 ? -47.571 -1.548 17.351 1.00 90.44 574 ILE A CA 1
ATOM 4807 C C . ILE A 1 574 ? -48.559 -1.374 16.190 1.00 90.44 574 ILE A C 1
ATOM 4809 O O . ILE A 1 574 ? -49.695 -0.953 16.408 1.00 90.44 574 ILE A O 1
ATOM 4813 N N . VAL A 1 575 ? -48.161 -1.717 14.961 1.00 87.19 575 VAL A N 1
ATOM 4814 C CA . VAL A 1 575 ? -49.046 -1.657 13.784 1.00 87.19 575 VAL A CA 1
ATOM 4815 C C . VAL A 1 575 ? -50.244 -2.591 13.964 1.00 87.19 575 VAL A C 1
ATOM 4817 O O . VAL A 1 575 ? -51.380 -2.183 13.725 1.00 87.19 575 VAL A O 1
ATOM 4820 N N . LEU A 1 576 ? -50.012 -3.812 14.448 1.00 87.19 576 LEU A N 1
ATOM 4821 C CA . LEU A 1 576 ? -51.045 -4.806 14.725 1.00 87.19 576 LEU A CA 1
ATOM 4822 C C . LEU A 1 576 ? -52.049 -4.306 15.773 1.00 87.19 576 LEU A C 1
ATOM 4824 O O . LEU A 1 576 ? -53.257 -4.402 15.555 1.00 87.19 576 LEU A O 1
ATOM 4828 N N . GLU A 1 577 ? -51.570 -3.734 16.880 1.00 90.00 577 GLU A N 1
ATOM 4829 C CA . GLU A 1 577 ? -52.409 -3.130 17.923 1.00 90.00 577 GLU A CA 1
ATOM 4830 C C . GLU A 1 577 ? -53.272 -1.997 17.341 1.00 90.00 577 GLU A C 1
ATOM 4832 O O . GLU A 1 577 ? -54.486 -1.942 17.556 1.00 90.00 577 GLU A O 1
ATOM 4837 N N . LEU A 1 578 ? -52.665 -1.102 16.554 1.00 88.75 578 LEU A N 1
ATOM 4838 C CA . LEU A 1 578 ? -53.367 0.011 15.912 1.00 88.75 578 LEU A CA 1
ATOM 4839 C C . LEU A 1 578 ? -54.427 -0.483 14.919 1.00 88.75 578 LEU A C 1
ATOM 4841 O O . LEU A 1 578 ? -55.525 0.070 14.877 1.00 88.75 578 LEU A O 1
ATOM 4845 N N . GLU A 1 579 ? -54.130 -1.527 14.147 1.00 90.06 579 GLU A N 1
ATOM 4846 C CA . GLU A 1 579 ? -55.057 -2.130 13.187 1.00 90.06 579 GLU A CA 1
ATOM 4847 C C . GLU A 1 579 ? -56.240 -2.821 13.880 1.00 90.06 579 GLU A C 1
ATOM 4849 O O . GLU A 1 579 ? -57.390 -2.681 13.460 1.00 90.06 579 GLU A O 1
ATOM 4854 N N . GLN A 1 580 ? -55.990 -3.532 14.982 1.00 86.44 580 GLN A N 1
ATOM 4855 C CA . GLN A 1 580 ? -57.039 -4.178 15.774 1.00 86.44 580 GLN A CA 1
ATOM 4856 C C . GLN A 1 580 ? -58.003 -3.169 16.409 1.00 86.44 580 GLN A C 1
ATOM 4858 O O . GLN A 1 580 ? -59.195 -3.468 16.530 1.00 86.44 580 GLN A O 1
ATOM 4863 N N . ASN A 1 581 ? -57.495 -1.982 16.751 1.00 85.94 581 ASN A N 1
ATOM 4864 C CA . ASN A 1 581 ? -58.251 -0.878 17.338 1.00 85.94 581 ASN A CA 1
ATOM 4865 C C . ASN A 1 581 ? -59.045 -0.051 16.313 1.00 85.94 581 ASN A C 1
ATOM 4867 O O . ASN A 1 581 ? -59.880 0.772 16.705 1.00 85.94 581 ASN A O 1
ATOM 4871 N N . LYS A 1 582 ? -58.839 -0.256 15.004 1.00 88.31 582 LYS A N 1
ATOM 4872 C CA . LYS A 1 582 ? -59.694 0.364 13.985 1.00 88.31 582 LYS A CA 1
ATOM 4873 C C . LYS A 1 582 ? -61.122 -0.157 14.111 1.00 88.31 582 LYS A C 1
ATOM 4875 O O . LYS A 1 582 ? -61.367 -1.328 14.415 1.00 88.31 582 LYS A O 1
ATOM 4880 N N . LYS A 1 583 ? -62.091 0.724 13.846 1.00 82.75 583 LYS A N 1
ATOM 4881 C CA . LYS A 1 583 ? -63.513 0.370 13.912 1.00 82.75 583 LYS A CA 1
ATOM 4882 C C . LYS A 1 583 ? -63.783 -0.800 12.962 1.00 82.75 583 LYS A C 1
ATOM 4884 O O . LYS A 1 583 ? -63.427 -0.757 11.783 1.00 82.75 583 LYS A O 1
ATOM 4889 N N . LEU A 1 584 ? -64.413 -1.851 13.488 1.00 66.62 584 LEU A N 1
ATOM 4890 C CA . LEU A 1 584 ? -64.969 -2.916 12.663 1.00 66.62 584 LEU A CA 1
ATOM 4891 C C . LEU A 1 584 ? -66.041 -2.290 11.780 1.00 66.62 584 LEU A C 1
ATOM 4893 O O . LEU A 1 584 ? -66.966 -1.654 12.284 1.00 66.62 584 LEU A O 1
ATOM 4897 N N . PHE A 1 585 ? -65.909 -2.474 10.471 1.00 54.56 585 PHE A N 1
ATOM 4898 C CA . PHE A 1 585 ? -66.958 -2.116 9.534 1.00 54.56 585 PHE A CA 1
ATOM 4899 C C . PHE A 1 585 ? -68.163 -3.013 9.840 1.00 54.56 585 PHE A C 1
ATOM 4901 O O . PHE A 1 585 ? -68.220 -4.175 9.431 1.00 54.56 585 PHE A O 1
ATOM 4908 N N . SER A 1 586 ? -69.103 -2.523 10.646 1.00 48.56 586 SER A N 1
ATOM 4909 C CA . SER A 1 586 ? -70.394 -3.168 10.783 1.00 48.56 586 SER A CA 1
ATOM 4910 C C . SER A 1 586 ? -71.125 -2.932 9.469 1.00 48.56 586 SER A C 1
ATOM 4912 O O . SER A 1 586 ? -71.753 -1.900 9.261 1.00 48.56 586 SER A O 1
ATOM 4914 N N . ASN A 1 587 ? -71.084 -3.923 8.579 1.00 46.50 587 ASN A N 1
ATOM 4915 C CA . ASN A 1 587 ? -72.047 -4.061 7.486 1.00 46.50 587 ASN A CA 1
ATOM 4916 C C . ASN A 1 587 ? -73.457 -4.361 8.040 1.00 46.50 587 ASN A C 1
ATOM 4918 O O . ASN A 1 587 ? -74.154 -5.252 7.564 1.00 46.50 587 ASN A O 1
ATOM 4922 N N . VAL A 1 588 ? -73.902 -3.616 9.055 1.00 43.53 588 VAL A N 1
ATOM 4923 C CA . VAL A 1 588 ? -75.322 -3.456 9.337 1.00 43.53 588 VAL A CA 1
ATOM 4924 C C . VAL A 1 588 ? -75.785 -2.340 8.411 1.00 43.53 588 VAL A C 1
ATOM 4926 O O . VAL A 1 588 ? -75.976 -1.195 8.808 1.00 43.53 588 VAL A O 1
ATOM 4929 N N . LEU A 1 589 ? -75.961 -2.701 7.138 1.00 46.03 589 LEU A N 1
ATOM 4930 C CA . LEU A 1 589 ? -77.006 -2.073 6.342 1.00 46.03 589 LEU A CA 1
ATOM 4931 C C . LEU A 1 589 ? -78.280 -2.105 7.206 1.00 46.03 589 LEU A C 1
ATOM 4933 O O . LEU A 1 589 ? -78.592 -3.168 7.758 1.00 46.03 589 LEU A O 1
ATOM 4937 N N . PRO A 1 590 ? -79.002 -0.987 7.383 1.00 41.56 590 PRO A N 1
ATOM 4938 C CA . PRO A 1 590 ? -80.253 -1.005 8.121 1.00 41.56 590 PRO A CA 1
ATOM 4939 C C . PRO A 1 590 ? -81.186 -2.000 7.427 1.00 41.56 590 PRO A C 1
ATOM 4941 O O . PRO A 1 590 ? -81.629 -1.773 6.302 1.00 41.56 590 PRO A O 1
ATOM 4944 N N . ARG A 1 591 ? -81.450 -3.142 8.078 1.00 42.41 591 ARG A N 1
ATOM 4945 C CA . ARG A 1 591 ? -82.516 -4.061 7.668 1.00 42.41 591 ARG A CA 1
ATOM 4946 C C . ARG A 1 591 ? -83.792 -3.231 7.575 1.00 42.41 591 ARG A C 1
ATOM 4948 O O . ARG A 1 591 ? -84.217 -2.648 8.571 1.00 42.41 591 ARG A O 1
ATOM 4955 N N . GLY A 1 592 ? -84.344 -3.154 6.365 1.00 40.88 592 GLY A N 1
ATOM 4956 C CA . GLY A 1 592 ? -85.547 -2.400 6.045 1.00 40.88 592 GLY A CA 1
ATOM 4957 C C . GLY A 1 592 ? -86.648 -2.654 7.066 1.00 40.88 592 GLY A C 1
ATOM 4958 O O . GLY A 1 592 ? -87.069 -3.791 7.284 1.00 40.88 592 GLY A O 1
ATOM 4959 N N . GLY A 1 593 ? -87.089 -1.571 7.705 1.00 41.03 593 GLY A N 1
ATOM 4960 C CA . GLY A 1 593 ? -88.278 -1.559 8.536 1.00 41.03 593 GLY A CA 1
ATOM 4961 C C . GLY A 1 593 ? -89.484 -1.978 7.706 1.00 41.03 593 GLY A C 1
ATOM 4962 O O . GLY A 1 593 ? -89.740 -1.432 6.633 1.00 41.03 593 GLY A O 1
ATOM 4963 N N . GLY A 1 594 ? -90.205 -2.972 8.219 1.00 42.22 594 GLY A N 1
ATOM 4964 C CA . GLY A 1 594 ? -91.432 -3.479 7.634 1.00 42.22 594 GLY A CA 1
ATOM 4965 C C . GLY A 1 594 ? -92.452 -2.373 7.368 1.00 42.22 594 GLY A C 1
ATOM 4966 O O . GLY A 1 594 ? -92.686 -1.474 8.177 1.00 42.22 594 GLY A O 1
ATOM 4967 N N . THR A 1 595 ? -93.094 -2.490 6.214 1.00 42.16 595 THR A N 1
ATOM 4968 C CA . THR A 1 595 ? -94.309 -1.785 5.820 1.00 42.16 595 THR A CA 1
ATOM 4969 C C . THR A 1 595 ? -95.381 -1.865 6.914 1.00 42.16 595 THR A C 1
ATOM 4971 O O . THR A 1 595 ? -96.070 -2.876 7.053 1.00 42.16 595 THR A O 1
ATOM 4974 N N . LYS A 1 596 ? -95.575 -0.775 7.668 1.00 42.91 596 LYS A N 1
ATOM 4975 C CA . LYS A 1 596 ? -96.803 -0.539 8.440 1.00 42.91 596 LYS A CA 1
ATOM 4976 C C . LYS A 1 596 ? -97.931 -0.153 7.476 1.00 42.91 596 LYS A C 1
ATOM 4978 O O . LYS A 1 596 ? -97.911 0.924 6.882 1.00 42.91 596 LYS A O 1
ATOM 4983 N N . LYS A 1 597 ? -98.934 -1.030 7.357 1.00 41.62 597 LYS A N 1
ATOM 4984 C CA . LYS A 1 597 ? -100.262 -0.725 6.799 1.00 41.62 597 LYS A CA 1
ATOM 4985 C C . LYS A 1 597 ? -100.852 0.501 7.515 1.00 41.62 597 LYS A C 1
ATOM 4987 O O . LYS A 1 597 ? -101.052 0.468 8.727 1.00 41.62 597 LYS A O 1
ATOM 4992 N N . LYS A 1 598 ? -101.158 1.563 6.762 1.00 40.50 598 LYS A N 1
ATOM 4993 C CA . LYS A 1 598 ? -101.997 2.688 7.209 1.00 40.50 598 LYS A CA 1
ATOM 4994 C C . LYS A 1 598 ? -103.454 2.224 7.299 1.00 40.50 598 LYS A C 1
ATOM 4996 O O . LYS A 1 598 ? -104.075 1.955 6.274 1.00 40.50 598 LYS A O 1
ATOM 5001 N N . GLY A 1 599 ? -103.991 2.165 8.516 1.00 37.03 599 GLY A N 1
ATOM 5002 C CA . GLY A 1 599 ? -105.431 2.182 8.764 1.00 37.03 599 GLY A CA 1
ATOM 5003 C C . GLY A 1 599 ? -105.974 3.597 8.558 1.00 37.03 599 GLY A C 1
ATOM 5004 O O . GLY A 1 599 ? -105.445 4.556 9.117 1.00 37.03 599 GLY A O 1
ATOM 5005 N N . LYS A 1 600 ? -107.003 3.721 7.717 1.00 42.88 600 LYS A N 1
ATOM 5006 C CA . LYS A 1 600 ? -107.891 4.888 7.635 1.00 42.88 600 LYS A CA 1
ATOM 5007 C C . LYS A 1 600 ? -108.815 4.889 8.857 1.00 42.88 600 LYS A C 1
ATOM 5009 O O . LYS A 1 600 ? -109.344 3.834 9.172 1.00 42.88 600 LYS A O 1
ATOM 5014 N N . ASN A 1 601 ? -109.018 6.056 9.468 1.00 36.94 601 ASN A N 1
ATOM 5015 C CA . ASN A 1 601 ? -110.255 6.513 10.127 1.00 36.94 601 ASN A CA 1
ATOM 5016 C C . ASN A 1 601 ? -110.074 8.020 10.397 1.00 36.94 601 ASN A C 1
ATOM 5018 O O . ASN A 1 601 ? -109.178 8.421 11.129 1.00 36.94 601 ASN A O 1
ATOM 5022 N N . SER A 1 602 ? -110.619 8.877 9.530 1.00 35.47 602 SER A N 1
ATOM 5023 C CA . SER A 1 602 ? -111.959 9.483 9.631 1.00 35.47 602 SER A CA 1
ATOM 5024 C C . SER A 1 602 ? -112.023 10.580 10.701 1.00 35.47 602 SER A C 1
ATOM 5026 O O . SER A 1 602 ? -112.363 10.337 11.855 1.00 35.47 602 SER A O 1
ATOM 5028 N N . SER A 1 603 ? -111.705 11.804 10.281 1.00 38.47 603 SER A N 1
ATOM 5029 C CA . SER A 1 603 ? -112.057 13.039 10.978 1.00 38.47 603 SER A CA 1
ATOM 5030 C C . SER A 1 603 ? -113.521 13.391 10.713 1.00 38.47 603 SER A C 1
ATOM 5032 O O . SER A 1 603 ? -113.936 13.389 9.554 1.00 38.47 603 SER A O 1
ATOM 5034 N N . LEU A 1 604 ? -114.260 13.805 11.741 1.00 38.44 604 LEU A N 1
ATOM 5035 C CA . LEU A 1 604 ? -115.469 14.610 11.574 1.00 38.44 604 LEU A CA 1
ATOM 5036 C C . LEU A 1 604 ? -115.461 15.746 12.598 1.00 38.44 604 LEU A C 1
ATOM 5038 O O . LEU A 1 604 ? -115.720 15.559 13.782 1.00 38.44 604 LEU A O 1
ATOM 5042 N N . PHE A 1 605 ? -115.117 16.924 12.081 1.00 34.56 605 PHE A N 1
ATOM 5043 C CA . PHE A 1 605 ? -115.372 18.239 12.652 1.00 34.56 605 PHE A CA 1
ATOM 5044 C C . PHE A 1 605 ? -116.766 18.690 12.192 1.00 34.56 605 PHE A C 1
ATOM 5046 O O . PHE A 1 605 ? -117.117 18.555 11.017 1.00 34.56 605 PHE A O 1
ATOM 5053 N N . THR A 1 606 ? -117.560 19.246 13.100 1.00 35.50 606 THR A N 1
ATOM 5054 C CA . THR A 1 606 ? -118.890 19.799 12.819 1.00 35.50 606 THR A CA 1
ATOM 5055 C C . THR A 1 606 ? -118.835 21.271 12.394 1.00 35.50 606 THR A C 1
ATOM 5057 O O . THR A 1 606 ? -118.373 22.116 13.149 1.00 35.50 606 THR A O 1
ATOM 5060 N N . ARG A 1 607 ? -119.406 21.535 11.208 1.00 36.94 607 ARG A N 1
ATOM 5061 C CA . ARG A 1 607 ? -120.317 22.638 10.801 1.00 36.94 607 ARG A CA 1
ATOM 5062 C C . ARG A 1 607 ? -120.026 24.105 11.185 1.00 36.94 607 ARG A C 1
ATOM 5064 O O . ARG A 1 607 ? -120.223 24.492 12.329 1.00 36.94 607 ARG A O 1
ATOM 5071 N N . LYS A 1 608 ? -119.923 24.958 10.151 1.00 34.56 608 LYS A N 1
ATOM 5072 C CA . LYS A 1 608 ? -120.918 25.971 9.673 1.00 34.56 608 LYS A CA 1
ATOM 5073 C C . LYS A 1 608 ? -120.209 26.872 8.635 1.00 34.56 608 LYS A C 1
ATOM 5075 O O . LYS A 1 608 ? -119.127 27.354 8.918 1.00 34.56 608 LYS A O 1
ATOM 5080 N N . LEU A 1 609 ? -120.601 26.888 7.357 1.00 39.75 609 LEU A N 1
ATOM 5081 C CA . LEU A 1 609 ? -121.728 27.578 6.691 1.00 39.75 609 LEU A CA 1
ATOM 5082 C C . LEU A 1 609 ? -121.539 29.099 6.479 1.00 39.75 609 LEU A C 1
ATOM 5084 O O . LEU A 1 609 ? -121.501 29.852 7.443 1.00 39.75 609 LEU A O 1
ATOM 5088 N N . ILE A 1 610 ? -121.629 29.467 5.186 1.00 40.38 610 ILE A N 1
ATOM 5089 C CA . ILE A 1 610 ? -122.350 30.616 4.583 1.00 40.38 610 ILE A CA 1
ATOM 5090 C C . ILE A 1 610 ? -121.522 31.772 3.973 1.00 40.38 610 ILE A C 1
ATOM 5092 O O . ILE A 1 610 ? -121.132 32.721 4.635 1.00 40.38 610 ILE A O 1
ATOM 5096 N N . ASN A 1 611 ? -121.435 31.658 2.637 1.00 39.06 611 ASN A N 1
ATOM 5097 C CA . ASN A 1 611 ? -121.897 32.558 1.561 1.00 39.06 611 ASN A CA 1
ATOM 5098 C C . ASN A 1 611 ? -121.093 33.753 1.026 1.00 39.06 611 ASN A C 1
ATOM 5100 O O . ASN A 1 611 ? -120.824 34.712 1.735 1.00 39.06 611 ASN A O 1
ATOM 5104 N N . LYS A 1 612 ? -121.096 33.734 -0.326 1.00 44.00 612 LYS A N 1
ATOM 5105 C CA . LYS A 1 612 ? -121.193 34.821 -1.327 1.00 44.00 612 LYS A CA 1
ATOM 5106 C C . LYS A 1 612 ? -119.975 35.753 -1.396 1.00 44.00 612 LYS A C 1
ATOM 5108 O O . LYS A 1 612 ? -119.555 36.294 -0.390 1.00 44.00 612 LYS A O 1
ATOM 5113 N N . LYS A 1 613 ? -119.389 36.019 -2.562 1.00 46.62 613 LYS A N 1
ATOM 5114 C CA . LYS A 1 613 ? -119.901 36.080 -3.940 1.00 46.62 613 LYS A CA 1
ATOM 5115 C C . LYS A 1 613 ? -118.873 35.504 -4.908 1.00 46.62 613 LYS A C 1
ATOM 5117 O O . LYS A 1 613 ? -117.675 35.592 -4.567 1.00 46.62 613 LYS A O 1
#

Foldseek 3Di:
DDFDKFFAWEFEFELDFDDQRDGDTQFLVQWDDPVCPPADPPFGRTFIDGLQAADPLVVLLLDDLSVLSCCGGPPVNVGVNRVVPDDPVRGQDPVPPPDPVSVVVSLVSSLVSLVRRVLSNCCSNQFADPPAGSQEEELLCLLVVNPDPPPRPPPVSGPRDWIWGQDPNFIWTFHHKYFHWFQCAPPLSVVLLVLVVVQVLQLVVLLVVLVVVLVVVVVVVPDDNVVSVVVSCVLNVLSVCLQQFDDPPDDCPSRDPSSCCSVVPVLVCAAPPAKDFSLPVLRCLSNDDHRHSSNVNSVLSVLCCCQFPDPPPPPVNPDDDPVCSSNRTRRKMQHPPPPPPDRRIYTYMYTYIAGDDDDPVCSVVLVVLVVVQVVVLVVVLVVQLVVCNQWPDGNDTSSHPQPDSWHHYPVVSHTDDRPRNPPPPDDDDDDDDDDDDDDDDDDDDDPDPVLVVLLLVCCLPQQVVPFDVVLLVQLQVLDDCSHTPDRDDSNCVLVVCCVPPVPLNVLSSVLSPDLAADPVSLVVLVVVLVVLVVLLVVLVVLLVPDDDPVNPVSNSVSSSSNSVSVRSSSSSVSSSVSNVPRDHPPPCPPPDDDDDDDDDDDDDDDDDDDDDD

Radius of gyration: 36.25 Å; chains: 1; bounding box: 160×60×82 Å